Protein AF-A0A496VKU2-F1 (afdb_monomer_lite)

pLDDT: mean 74.83, std 21.6, range [27.06, 98.69]

Sequence (379 aa):
MGRRRRKGEFFEFLTEVIKSPHGYIWGIIACLLFLALSEWFIPLLFHNEFDKIFHPLFQIPLRAMAVLSIIAALINWAKNFWLNSLQAPKVHHSVLKSKELKKLGKLEKRPISEEQRNYPASPPIVPTTEKSLYKIICQGIAIGHNPDEVKQNLAIRFKVAPEKFAPLFKGKVTIFKKTEDYEIALKYQAVLKKIGVLCTISGIKPKETQSKPETDYKFASNKQSFPETAKEKGYQFEQFVVNKFDRRYFTLKEWRSDKGIDGRYAESNKNPDLEFEFHLRTVRKTFAVECKWRQNYYRGGVEWAKKGQVARYNAFATKRQIPVFVIIGVGGTPDDPNDIFVVPLKVLKYPHAKAEYLAKWKKSGNKNFFFNTQTELLK

Structure (mmCIF, N/CA/C/O backbone):
data_AF-A0A496VKU2-F1
#
_entry.id   AF-A0A496VKU2-F1
#
loop_
_atom_site.group_PDB
_atom_site.id
_atom_site.type_symbol
_atom_site.label_atom_id
_atom_site.label_alt_id
_atom_site.label_comp_id
_atom_site.label_asym_id
_atom_site.label_entity_id
_atom_site.label_seq_id
_atom_site.pdbx_PDB_ins_code
_atom_site.Cartn_x
_atom_site.Cartn_y
_atom_site.Cartn_z
_atom_site.occupancy
_atom_site.B_iso_or_equiv
_atom_site.auth_seq_id
_atom_site.auth_comp_id
_atom_site.auth_asym_id
_atom_site.auth_atom_id
_atom_site.pdbx_PDB_model_num
ATOM 1 N N . MET A 1 1 ? -15.455 26.461 30.642 1.00 34.94 1 MET A N 1
ATOM 2 C CA . MET A 1 1 ? -16.735 26.137 31.314 1.00 34.94 1 MET A CA 1
ATOM 3 C C . MET A 1 1 ? -17.194 24.745 30.889 1.00 34.94 1 MET A C 1
ATOM 5 O O . MET A 1 1 ? -17.691 24.587 29.783 1.00 34.94 1 MET A O 1
ATOM 9 N N . GLY A 1 2 ? -16.964 23.722 31.718 1.00 33.09 2 GLY A N 1
ATOM 10 C CA . GLY A 1 2 ? -17.409 22.348 31.453 1.00 33.09 2 GLY A CA 1
ATOM 11 C C . GLY A 1 2 ? -18.778 22.090 32.082 1.00 33.09 2 GLY A C 1
ATOM 12 O O . GLY A 1 2 ? -18.933 22.239 33.292 1.00 33.09 2 GLY A O 1
ATOM 13 N N . ARG A 1 3 ? -19.780 21.723 31.274 1.00 35.06 3 ARG A N 1
ATOM 14 C CA . ARG A 1 3 ? -21.112 21.344 31.772 1.00 35.06 3 ARG A CA 1
ATOM 15 C C . ARG A 1 3 ? -21.031 19.999 32.503 1.00 35.06 3 ARG A C 1
ATOM 17 O O . ARG A 1 3 ? -20.852 18.961 31.872 1.00 35.06 3 ARG A O 1
ATOM 24 N N . ARG A 1 4 ? -21.220 20.013 33.827 1.00 41.41 4 ARG A N 1
ATOM 25 C CA . ARG A 1 4 ? -21.599 18.827 34.613 1.00 41.41 4 ARG A CA 1
ATOM 26 C C . ARG A 1 4 ? -23.002 18.390 34.179 1.00 41.41 4 ARG A C 1
ATOM 28 O O . ARG A 1 4 ? -23.956 19.137 34.382 1.00 41.41 4 ARG A O 1
ATOM 35 N N . ARG A 1 5 ? -23.137 17.192 33.602 1.00 42.59 5 ARG A N 1
ATOM 36 C CA . ARG A 1 5 ? -24.449 16.551 33.411 1.00 42.59 5 ARG A CA 1
ATOM 37 C C . ARG A 1 5 ? -25.008 16.106 34.763 1.00 42.59 5 ARG A C 1
ATOM 39 O O . ARG A 1 5 ? -24.267 15.607 35.612 1.00 42.59 5 ARG A O 1
ATOM 46 N N . ARG A 1 6 ? -26.305 16.338 34.979 1.00 55.16 6 ARG A N 1
ATOM 47 C CA . ARG A 1 6 ? -27.020 16.004 36.221 1.00 55.16 6 ARG A CA 1
ATOM 48 C C . ARG A 1 6 ? -27.350 14.508 36.251 1.00 55.16 6 ARG A C 1
ATOM 50 O O . ARG A 1 6 ? -27.657 13.924 35.219 1.00 55.16 6 ARG A O 1
ATOM 57 N N . LYS A 1 7 ? -27.331 13.906 37.448 1.00 47.34 7 LYS A N 1
ATOM 58 C CA . LYS A 1 7 ? -27.549 12.464 37.703 1.00 47.34 7 LYS A CA 1
ATOM 59 C C . LYS A 1 7 ? -28.851 11.886 37.104 1.00 47.34 7 LYS A C 1
ATOM 61 O O . LYS A 1 7 ? -28.909 10.683 36.890 1.00 47.34 7 LYS A O 1
ATOM 66 N N . GLY A 1 8 ? -29.856 12.717 36.804 1.00 49.88 8 GLY A N 1
ATOM 67 C CA . GLY A 1 8 ? -31.126 12.286 36.200 1.00 49.88 8 GLY A CA 1
ATOM 68 C C . GLY A 1 8 ? -31.020 11.839 34.735 1.00 49.88 8 GLY A C 1
ATOM 69 O O . GLY A 1 8 ? -31.634 10.846 34.363 1.00 49.88 8 GLY A O 1
ATOM 70 N N . GLU A 1 9 ? -30.164 12.477 33.926 1.00 58.47 9 GLU A N 1
ATOM 71 C CA . GLU A 1 9 ? -30.040 12.171 32.484 1.00 58.47 9 GLU A CA 1
ATOM 72 C C . GLU A 1 9 ? -29.423 10.783 32.224 1.00 58.47 9 GLU A C 1
ATOM 74 O O . GLU A 1 9 ? -29.624 10.181 31.172 1.00 58.47 9 GLU A O 1
ATOM 79 N N . PHE A 1 10 ? -28.679 10.241 33.195 1.00 52.66 10 PHE A N 1
ATOM 80 C CA . PHE A 1 10 ? -28.078 8.911 33.093 1.00 52.66 10 PHE A CA 1
ATOM 81 C C . PHE A 1 10 ? -29.112 7.784 33.264 1.00 52.66 10 PHE A C 1
ATOM 83 O O . PHE A 1 10 ? -29.027 6.760 32.588 1.00 52.66 10 PHE A O 1
ATOM 90 N N . PHE A 1 11 ? -30.113 7.984 34.127 1.00 51.44 11 PHE A N 1
ATOM 91 C CA . PHE A 1 11 ? -31.177 7.002 34.358 1.00 51.44 11 PHE A CA 1
ATOM 92 C C . PHE A 1 11 ? -32.202 6.965 33.216 1.00 51.44 11 PHE A C 1
ATOM 94 O O . PHE A 1 11 ? -32.678 5.886 32.854 1.00 51.44 11 PHE A O 1
ATOM 101 N N . GLU A 1 12 ? -32.483 8.109 32.588 1.00 57.47 12 GLU A N 1
ATOM 102 C CA . GLU A 1 12 ? -33.307 8.164 31.371 1.00 57.47 12 GLU A CA 1
ATOM 103 C C . GLU A 1 12 ? -32.601 7.503 30.178 1.00 57.47 12 GLU A C 1
ATOM 105 O O . GLU A 1 12 ? -33.207 6.729 29.440 1.00 57.47 12 GLU A O 1
ATOM 110 N N . PHE A 1 13 ? -31.285 7.694 30.043 1.00 66.25 13 PHE A N 1
ATOM 111 C CA . PHE A 1 13 ? -30.501 7.017 29.007 1.00 66.25 13 PHE A CA 1
ATOM 112 C C . PHE A 1 13 ? -30.487 5.488 29.182 1.00 66.25 13 PHE A C 1
ATOM 114 O O . PHE A 1 13 ? -30.632 4.747 28.211 1.00 66.25 13 PHE A O 1
ATOM 121 N N . LEU A 1 14 ? -30.356 4.994 30.417 1.00 52.56 14 LEU A N 1
ATOM 122 C CA . LEU A 1 14 ? -30.391 3.554 30.697 1.00 52.56 14 LEU A CA 1
ATOM 123 C C . LEU A 1 14 ? -31.764 2.932 30.414 1.00 52.56 14 LEU A C 1
ATOM 125 O O . LEU A 1 14 ? -31.833 1.824 29.881 1.00 52.56 14 LEU A O 1
ATOM 129 N N . THR A 1 15 ? -32.853 3.637 30.723 1.00 63.66 15 THR A N 1
ATOM 130 C CA . THR A 1 15 ? -34.210 3.144 30.437 1.00 63.66 15 THR A CA 1
ATOM 131 C C . THR A 1 15 ? -34.522 3.125 28.936 1.00 63.66 15 THR A C 1
ATOM 133 O O . THR A 1 15 ? -35.163 2.180 28.473 1.00 63.66 15 THR A O 1
ATOM 136 N N . GLU A 1 16 ? -34.005 4.078 28.157 1.00 62.62 16 GLU A N 1
ATOM 137 C CA . GLU A 1 16 ? -34.072 4.079 26.684 1.00 62.62 16 GLU A CA 1
ATOM 138 C C . GLU A 1 16 ? -33.278 2.914 26.055 1.00 62.62 16 GLU A C 1
ATOM 140 O O . GLU A 1 16 ? -33.782 2.213 25.175 1.00 62.62 16 GLU A O 1
ATOM 145 N N . VAL A 1 17 ? -32.061 2.635 26.541 1.00 61.38 17 VAL A N 1
ATOM 146 C CA . VAL A 1 17 ? -31.209 1.540 26.026 1.00 61.38 17 VAL A CA 1
ATOM 147 C C . VAL A 1 17 ? -31.841 0.160 26.256 1.00 61.38 17 VAL A C 1
ATOM 149 O O . VAL A 1 17 ? -31.779 -0.706 25.373 1.00 61.38 17 VAL A O 1
ATOM 152 N N . ILE A 1 18 ? -32.499 -0.036 27.404 1.00 58.88 18 ILE A N 1
ATOM 153 C CA . ILE A 1 18 ? -33.173 -1.295 27.761 1.00 58.88 18 ILE A CA 1
ATOM 154 C C . ILE A 1 18 ? -34.401 -1.560 26.875 1.00 58.88 18 ILE A C 1
ATOM 156 O O . ILE A 1 18 ? -34.671 -2.715 26.550 1.00 58.88 18 ILE A O 1
ATOM 160 N N . LYS A 1 19 ? -35.107 -0.515 26.423 1.00 58.56 19 LYS A N 1
ATOM 161 C CA . LYS A 1 19 ? -36.276 -0.638 25.530 1.00 58.56 19 LYS A CA 1
ATOM 162 C C . LYS A 1 19 ? -35.914 -0.926 24.066 1.00 58.56 19 LYS A C 1
ATOM 164 O O . LYS A 1 19 ? -36.806 -1.169 23.255 1.00 58.56 19 LYS A O 1
ATOM 169 N N . SER A 1 20 ? -34.631 -0.898 23.700 1.00 73.12 20 SER A N 1
ATOM 170 C CA . SER A 1 20 ? -34.205 -1.192 22.330 1.00 73.12 20 SER A CA 1
ATOM 171 C C . SER A 1 20 ? -34.401 -2.681 21.978 1.00 73.12 20 SER A C 1
ATOM 173 O O . SER A 1 20 ? -34.269 -3.542 22.849 1.00 73.12 20 SER A O 1
ATOM 175 N N . PRO A 1 21 ? -34.620 -3.038 20.697 1.00 62.28 21 PRO A N 1
ATOM 176 C CA . PRO A 1 21 ? -34.748 -4.435 20.250 1.00 62.28 21 PRO A CA 1
ATOM 177 C C . PRO A 1 21 ? -33.488 -5.295 20.489 1.00 62.28 21 PRO A C 1
ATOM 179 O O . PRO A 1 21 ? -33.498 -6.502 20.256 1.00 62.28 21 PRO A O 1
ATOM 182 N N . HIS A 1 22 ? -32.404 -4.689 20.982 1.00 75.56 22 HIS A N 1
ATOM 183 C CA . HIS A 1 22 ? -31.163 -5.347 21.384 1.00 75.56 22 HIS A CA 1
ATOM 184 C C . HIS A 1 22 ? -30.879 -5.221 22.892 1.00 75.56 22 HIS A C 1
ATOM 186 O O . HIS A 1 22 ? -29.756 -5.485 23.322 1.00 75.56 22 HIS A O 1
ATOM 192 N N . GLY A 1 23 ? -31.866 -4.836 23.710 1.00 73.69 23 GLY A N 1
ATOM 193 C CA . GLY A 1 23 ? -31.710 -4.622 25.155 1.00 73.69 23 GLY A CA 1
ATOM 194 C C . GLY A 1 23 ? -31.145 -5.836 25.902 1.00 73.69 23 GLY A C 1
ATOM 195 O O . GLY A 1 23 ? -30.371 -5.677 26.842 1.00 73.69 23 GLY A O 1
ATOM 196 N N . TYR A 1 24 ? -31.420 -7.052 25.420 1.00 69.69 24 TYR A N 1
ATOM 197 C CA . TYR A 1 24 ? -30.847 -8.288 25.962 1.00 69.69 24 TYR A CA 1
ATOM 198 C C . TYR A 1 24 ? -29.320 -8.382 25.776 1.00 69.69 24 TYR A C 1
ATOM 200 O O . TYR A 1 24 ? -28.624 -8.867 26.664 1.00 69.69 24 TYR A O 1
ATOM 208 N N . ILE A 1 25 ? -28.774 -7.867 24.665 1.00 72.38 25 ILE A N 1
ATOM 209 C CA . ILE A 1 25 ? -27.324 -7.841 24.403 1.00 72.38 25 ILE A CA 1
ATOM 210 C C . ILE A 1 25 ? -26.645 -6.867 25.366 1.00 72.38 25 ILE A C 1
ATOM 212 O O . ILE A 1 25 ? -25.606 -7.183 25.940 1.00 72.38 25 ILE A O 1
ATOM 216 N N . TRP A 1 26 ? -27.256 -5.703 25.594 1.00 75.44 26 TRP A N 1
ATOM 217 C CA . TRP A 1 26 ? -26.756 -4.725 26.560 1.00 75.44 26 TRP A CA 1
ATOM 218 C C . TRP A 1 26 ? -26.848 -5.231 28.003 1.00 75.44 26 TRP A C 1
ATOM 220 O O . TRP A 1 26 ? -25.932 -4.975 28.780 1.00 75.44 26 TRP A O 1
ATOM 230 N N . GLY A 1 27 ? -27.881 -6.012 28.337 1.00 78.25 27 GLY A N 1
ATOM 231 C CA . GLY A 1 27 ? -27.979 -6.717 29.618 1.00 78.25 27 GLY A CA 1
ATOM 232 C C . GLY A 1 27 ? -26.836 -7.715 29.829 1.00 78.25 27 GLY A C 1
ATOM 233 O O . GLY A 1 27 ? -26.191 -7.697 30.875 1.00 78.25 27 GLY A O 1
ATOM 234 N N . ILE A 1 28 ? -26.508 -8.516 28.809 1.00 73.44 28 ILE A N 1
ATOM 235 C CA . ILE A 1 28 ? -25.371 -9.452 28.855 1.00 73.44 28 ILE A CA 1
ATOM 236 C C . ILE A 1 28 ? -24.043 -8.694 28.997 1.00 73.44 28 ILE A C 1
ATOM 238 O O . ILE A 1 28 ? -23.215 -9.063 29.826 1.00 73.44 28 ILE A O 1
ATOM 242 N N . ILE A 1 29 ? -23.845 -7.607 28.242 1.00 74.94 29 ILE A N 1
ATOM 243 C CA . ILE A 1 29 ? -22.637 -6.771 28.338 1.00 74.94 29 ILE A CA 1
ATOM 244 C C . ILE A 1 29 ? -22.508 -6.147 29.734 1.00 74.94 29 ILE A C 1
ATOM 246 O O . ILE A 1 29 ? -21.412 -6.138 30.290 1.00 74.94 29 ILE A O 1
ATOM 250 N N . ALA A 1 30 ? -23.606 -5.671 30.325 1.00 79.44 30 ALA A N 1
ATOM 251 C CA . ALA A 1 30 ? -23.608 -5.131 31.682 1.00 79.44 30 ALA A CA 1
ATOM 252 C C . ALA A 1 30 ? -23.262 -6.204 32.730 1.00 79.44 30 ALA A C 1
ATOM 254 O O . ALA A 1 30 ? -22.440 -5.941 33.607 1.00 79.44 30 ALA A O 1
ATOM 255 N N . CYS A 1 31 ? -23.804 -7.422 32.609 1.00 77.75 31 CYS A N 1
ATOM 256 C CA . CYS A 1 31 ? -23.438 -8.548 33.475 1.00 77.75 31 CYS A CA 1
ATOM 257 C C . CYS A 1 31 ? -21.958 -8.934 33.336 1.00 77.75 31 CYS A C 1
ATOM 259 O O . CYS A 1 31 ? -21.290 -9.147 34.344 1.00 77.75 31 CYS A O 1
ATOM 261 N N . LEU A 1 32 ? -21.422 -8.985 32.113 1.00 74.31 32 LEU A N 1
ATOM 262 C CA . LEU A 1 32 ? -20.013 -9.321 31.873 1.00 74.31 32 LEU A CA 1
ATOM 263 C C . LEU A 1 32 ? -19.060 -8.229 32.378 1.00 74.31 32 LEU A C 1
ATOM 265 O O . LEU A 1 32 ? -18.038 -8.546 32.982 1.00 74.31 32 LEU A O 1
ATOM 269 N N . LEU A 1 33 ? -19.404 -6.951 32.188 1.00 75.38 33 LEU A N 1
ATOM 270 C CA . LEU A 1 33 ? -18.650 -5.830 32.758 1.00 75.38 33 LEU A CA 1
ATOM 271 C C . LEU A 1 33 ? -18.694 -5.846 34.287 1.00 75.38 33 LEU A C 1
ATOM 273 O O . LEU A 1 33 ? -17.687 -5.552 34.920 1.00 75.38 33 LEU A O 1
ATOM 277 N N . PHE A 1 34 ? -19.826 -6.216 34.884 1.00 78.31 34 PHE A N 1
ATOM 278 C CA . PHE A 1 34 ? -19.949 -6.338 36.333 1.00 78.31 34 PHE A CA 1
ATOM 279 C C . PHE A 1 34 ? -19.108 -7.493 36.890 1.00 78.31 34 PHE A C 1
ATOM 281 O O . PHE A 1 34 ? -18.399 -7.293 37.872 1.00 78.31 34 PHE A O 1
ATOM 288 N N . LEU A 1 35 ? -19.110 -8.662 36.239 1.00 76.06 35 LEU A N 1
ATOM 289 C CA . LEU A 1 35 ? -18.243 -9.786 36.613 1.00 76.06 35 LEU A CA 1
ATOM 290 C C . LEU A 1 35 ? -16.763 -9.396 36.514 1.00 76.06 35 LEU A C 1
ATOM 292 O O . LEU A 1 35 ? -16.017 -9.579 37.474 1.00 76.06 35 LEU A O 1
ATOM 296 N N . ALA A 1 36 ? -16.366 -8.749 35.415 1.00 71.56 36 ALA A N 1
ATOM 297 C CA . ALA A 1 36 ? -15.001 -8.261 35.234 1.00 71.56 36 ALA A CA 1
ATOM 298 C C . ALA A 1 36 ? -14.609 -7.198 36.277 1.00 71.56 36 ALA A C 1
ATOM 300 O O . ALA A 1 36 ? -13.491 -7.210 36.781 1.00 71.56 36 ALA A O 1
ATOM 301 N N . LEU A 1 37 ? -15.522 -6.293 36.641 1.00 73.69 37 LEU A N 1
ATOM 302 C CA . LEU A 1 37 ? -15.273 -5.295 37.682 1.00 73.69 37 LEU A CA 1
ATOM 303 C C . LEU A 1 37 ? -15.240 -5.919 39.080 1.00 73.69 37 LEU A C 1
ATOM 305 O O . LEU A 1 37 ? -14.470 -5.453 39.915 1.00 73.69 37 LEU A O 1
ATOM 309 N N . SER A 1 38 ? -16.011 -6.979 39.335 1.00 77.31 38 SER A N 1
ATOM 310 C CA . SER A 1 38 ? -16.001 -7.678 40.622 1.00 77.31 38 SER A CA 1
ATOM 311 C C . SER A 1 38 ? -14.660 -8.366 40.892 1.00 77.31 38 SER A C 1
ATOM 313 O O . SER A 1 38 ? -14.158 -8.268 42.008 1.00 77.31 38 SER A O 1
ATOM 315 N N . GLU A 1 39 ? -14.002 -8.928 39.872 1.00 69.81 39 GLU A N 1
ATOM 316 C CA . GLU A 1 39 ? -12.660 -9.510 40.028 1.00 69.81 39 GLU A CA 1
ATOM 317 C C . GLU A 1 39 ? -11.578 -8.466 40.344 1.00 69.81 39 GLU A C 1
ATOM 319 O O . GLU A 1 39 ? -10.581 -8.790 40.982 1.00 69.81 39 GLU A O 1
ATOM 324 N N . TRP A 1 40 ? -11.787 -7.202 39.962 1.00 68.81 40 TRP A N 1
ATOM 325 C CA . TRP A 1 40 ? -10.877 -6.098 40.288 1.00 68.81 40 TRP A CA 1
ATOM 326 C C . TRP A 1 40 ? -11.209 -5.413 41.619 1.00 68.81 40 TRP A C 1
ATOM 328 O O . TRP A 1 40 ? -10.309 -4.938 42.311 1.00 68.81 40 TRP A O 1
ATOM 338 N N . PHE A 1 41 ? -12.488 -5.359 42.001 1.00 61.47 41 PHE A N 1
ATOM 339 C CA . PHE A 1 41 ? -12.932 -4.698 43.232 1.00 61.47 41 PHE A CA 1
ATOM 340 C C . PHE A 1 41 ? -12.813 -5.581 44.473 1.00 61.47 41 PHE A C 1
ATOM 342 O O . PHE A 1 41 ? -12.567 -5.059 45.560 1.00 61.47 41 PHE A O 1
ATOM 349 N N . ILE A 1 42 ? -12.968 -6.901 44.329 1.00 64.31 42 ILE A N 1
ATOM 350 C CA . ILE A 1 42 ? -12.847 -7.839 45.449 1.00 64.31 42 ILE A CA 1
ATOM 351 C C . ILE A 1 42 ? -11.442 -7.747 46.075 1.00 64.31 42 ILE A C 1
ATOM 353 O O . ILE A 1 42 ? -11.374 -7.489 47.272 1.00 64.31 42 ILE A O 1
ATOM 357 N N . PRO A 1 43 ? -10.323 -7.797 45.326 1.00 61.28 43 PRO A N 1
ATOM 358 C CA . PRO A 1 43 ? -8.989 -7.601 45.902 1.00 61.28 43 PRO A CA 1
ATOM 359 C C . PRO A 1 43 ? -8.793 -6.225 46.558 1.00 61.28 43 PRO A C 1
ATOM 361 O O . PRO A 1 43 ? -8.069 -6.111 47.544 1.00 61.28 43 PRO A O 1
ATOM 364 N N . LEU A 1 44 ? -9.468 -5.183 46.058 1.00 58.03 44 LEU A N 1
ATOM 365 C CA . LEU A 1 44 ? -9.390 -3.825 46.607 1.00 58.03 44 LEU A CA 1
ATOM 366 C C . LEU A 1 44 ? -10.117 -3.688 47.958 1.00 58.03 44 LEU A C 1
ATOM 368 O O . LEU A 1 44 ? -9.703 -2.898 48.801 1.00 58.03 44 LEU A O 1
ATOM 372 N N . LEU A 1 45 ? -11.167 -4.483 48.186 1.00 57.94 45 LEU A N 1
ATOM 373 C CA . LEU A 1 45 ? -11.869 -4.583 49.473 1.00 57.94 45 LEU A CA 1
ATOM 374 C C . LEU A 1 45 ? -11.068 -5.358 50.536 1.00 57.94 45 LEU A C 1
ATOM 376 O O . LEU A 1 45 ? -11.375 -5.247 51.722 1.00 57.94 45 LEU A O 1
ATOM 380 N N . PHE A 1 46 ? -10.044 -6.111 50.121 1.00 61.38 46 PHE A N 1
ATOM 381 C CA . PHE A 1 46 ? -9.185 -6.916 50.996 1.00 61.38 46 PHE A CA 1
ATOM 382 C C . PHE A 1 46 ? -7.747 -6.378 51.124 1.00 61.38 46 PHE A C 1
ATOM 384 O O . PHE A 1 46 ? -6.917 -7.022 51.761 1.00 61.38 46 PHE A O 1
ATOM 391 N N . HIS A 1 47 ? -7.438 -5.197 50.574 1.00 58.19 47 HIS A N 1
ATOM 392 C CA . HIS A 1 47 ? -6.114 -4.583 50.711 1.00 58.19 47 HIS A CA 1
ATOM 393 C C . HIS A 1 47 ? -6.039 -3.621 51.920 1.00 58.19 47 HIS A C 1
ATOM 395 O O . HIS A 1 47 ? -6.721 -2.599 51.954 1.00 58.19 47 HIS A O 1
ATOM 401 N N . ASN A 1 48 ? -5.176 -3.990 52.880 1.00 55.94 48 ASN A N 1
ATOM 402 C CA . ASN A 1 48 ? -4.649 -3.399 54.137 1.00 55.94 48 ASN A CA 1
ATOM 403 C C . ASN A 1 48 ? -4.930 -1.950 54.617 1.00 55.94 48 ASN A C 1
ATOM 405 O O . ASN A 1 48 ? -4.546 -1.630 55.742 1.00 55.94 48 ASN A O 1
ATOM 409 N N . GLU A 1 49 ? -5.551 -1.042 53.865 1.00 58.84 49 GLU A N 1
ATOM 410 C CA . GLU A 1 49 ? -5.765 0.343 54.338 1.00 58.84 49 GLU A CA 1
ATOM 411 C C . GLU A 1 49 ? -7.067 0.518 55.146 1.00 58.84 49 GLU A C 1
ATOM 413 O O . GLU A 1 49 ? -7.183 1.454 55.935 1.00 58.84 49 GLU A O 1
ATOM 418 N N . PHE A 1 50 ? -8.027 -0.409 55.033 1.00 55.31 50 PHE A N 1
ATOM 419 C CA . PHE A 1 50 ? -9.268 -0.376 55.826 1.00 55.31 50 PHE A CA 1
ATOM 420 C C . PHE A 1 50 ? -9.081 -0.817 57.287 1.00 55.31 50 PHE A C 1
ATOM 422 O O . PHE A 1 50 ? -9.897 -0.474 58.146 1.00 55.31 50 PHE A O 1
ATOM 429 N N . ASP A 1 51 ? -8.004 -1.546 57.583 1.00 56.66 51 ASP A N 1
ATOM 430 C CA . ASP A 1 51 ? -7.778 -2.145 58.903 1.00 56.66 51 ASP A CA 1
ATOM 431 C C . ASP A 1 51 ? -7.270 -1.128 59.940 1.00 56.66 51 ASP A C 1
ATOM 433 O O . ASP A 1 51 ? -7.280 -1.404 61.137 1.00 56.66 51 ASP A O 1
ATOM 437 N N . LYS A 1 52 ? -6.896 0.083 59.504 1.00 59.62 52 LYS A N 1
ATOM 438 C CA . LYS A 1 52 ? -6.406 1.160 60.381 1.00 59.62 52 LYS A CA 1
ATOM 439 C C . LYS A 1 52 ? -7.517 1.960 61.074 1.00 59.62 52 LYS A C 1
ATOM 441 O O . LYS A 1 52 ? -7.214 2.753 61.959 1.00 59.62 52 LYS A O 1
ATOM 446 N N . ILE A 1 53 ? -8.781 1.797 60.668 1.00 64.19 53 ILE A N 1
ATOM 447 C CA . ILE A 1 53 ? -9.877 2.702 61.072 1.00 64.19 53 ILE A CA 1
ATOM 448 C C . ILE A 1 53 ? -10.885 2.031 62.027 1.00 64.19 53 ILE A C 1
ATOM 450 O O . ILE A 1 53 ? -11.544 2.725 62.796 1.00 64.19 53 ILE A O 1
ATOM 454 N N . PHE A 1 54 ? -10.996 0.696 62.044 1.00 58.88 54 PHE A N 1
ATOM 455 C CA . PHE A 1 54 ? -12.019 -0.012 62.831 1.00 58.88 54 PHE A CA 1
ATOM 456 C C . PHE A 1 54 ? -11.450 -1.166 63.661 1.00 58.88 54 PHE A C 1
ATOM 458 O O . PHE A 1 54 ? -10.636 -1.946 63.177 1.00 58.88 54 PHE A O 1
ATOM 465 N N . HIS A 1 55 ? -11.933 -1.313 64.899 1.00 67.31 55 HIS A N 1
ATOM 466 C CA . HIS A 1 55 ? -11.521 -2.370 65.827 1.00 67.31 55 HIS A CA 1
ATOM 467 C C . HIS A 1 55 ? -11.875 -3.779 65.286 1.00 67.31 55 HIS A C 1
ATOM 469 O O . HIS A 1 55 ? -12.995 -3.968 64.796 1.00 67.31 55 HIS A O 1
ATOM 475 N N . PRO A 1 56 ? -10.986 -4.788 65.406 1.00 62.97 56 PRO A N 1
ATOM 476 C CA . PRO A 1 56 ? -11.121 -6.103 64.757 1.00 62.97 56 PRO A CA 1
ATOM 477 C C . PRO A 1 56 ? -12.421 -6.862 65.077 1.00 62.97 56 PRO A C 1
ATOM 479 O O . PRO A 1 56 ? -12.932 -7.593 64.234 1.00 62.97 56 PRO A O 1
ATOM 482 N N . LEU A 1 57 ? -13.023 -6.629 66.248 1.00 63.12 57 LEU A N 1
ATOM 483 C CA . LEU A 1 57 ? -14.299 -7.248 66.642 1.00 63.12 57 LEU A CA 1
ATOM 484 C C . LEU A 1 57 ? -15.531 -6.749 65.853 1.00 63.12 57 LEU A C 1
ATOM 486 O O . LEU A 1 57 ? -16.555 -7.425 65.855 1.00 63.12 57 LEU A O 1
ATOM 490 N N . PHE A 1 58 ? -15.450 -5.615 65.143 1.00 57.69 58 PHE A N 1
ATOM 491 C CA . PHE A 1 58 ? -16.582 -5.042 64.389 1.00 57.69 58 PHE A CA 1
ATOM 492 C C . PHE A 1 58 ? -16.462 -5.185 62.862 1.00 57.69 58 PHE A C 1
ATOM 494 O O . PHE A 1 58 ? -17.405 -4.870 62.135 1.00 57.69 58 PHE A O 1
ATOM 501 N N . GLN A 1 59 ? -15.330 -5.677 62.349 1.00 57.91 59 GLN A N 1
ATOM 502 C CA . GLN A 1 59 ? -15.048 -5.680 60.907 1.00 57.91 59 GLN A CA 1
ATOM 503 C C . GLN A 1 59 ? -15.768 -6.797 60.137 1.00 57.91 59 GLN A C 1
ATOM 505 O O . GLN A 1 59 ? -16.260 -6.576 59.029 1.00 57.91 59 GLN A O 1
ATOM 510 N N . ILE A 1 60 ? -15.856 -7.991 60.722 1.00 61.38 60 ILE A N 1
ATOM 511 C CA . ILE A 1 60 ? -16.478 -9.164 60.092 1.00 61.38 60 ILE A CA 1
ATOM 512 C C . ILE A 1 60 ? -17.991 -8.960 59.862 1.00 61.38 60 ILE A C 1
ATOM 514 O O . ILE A 1 60 ? -18.438 -9.157 58.728 1.00 61.38 60 ILE A O 1
ATOM 518 N N . PRO A 1 61 ? -18.793 -8.508 60.853 1.00 67.69 61 PRO A N 1
ATOM 519 C CA . PRO A 1 61 ? -20.232 -8.340 60.646 1.00 67.69 61 PRO A CA 1
ATOM 520 C C . PRO A 1 61 ? -20.570 -7.213 59.658 1.00 67.69 61 PRO A C 1
ATOM 522 O O . PRO A 1 61 ? -21.483 -7.378 58.852 1.00 67.69 61 PRO A O 1
ATOM 525 N N . LEU A 1 62 ? -19.821 -6.102 59.633 1.00 65.50 62 LEU A N 1
ATOM 526 C CA . LEU A 1 62 ? -20.093 -5.008 58.687 1.00 65.50 62 LEU A CA 1
ATOM 527 C C . LEU A 1 62 ? -19.797 -5.400 57.231 1.00 65.50 62 LEU A C 1
ATOM 529 O O . LEU A 1 62 ? -20.586 -5.085 56.337 1.00 65.50 62 LEU A O 1
ATOM 533 N N . ARG A 1 63 ? -18.683 -6.107 56.986 1.00 68.06 63 ARG A N 1
ATOM 534 C CA . ARG A 1 63 ? -18.315 -6.578 55.639 1.00 68.06 63 ARG A CA 1
ATOM 535 C C . ARG A 1 63 ? -19.327 -7.606 55.123 1.00 68.06 63 ARG A C 1
ATOM 537 O O . ARG A 1 63 ? -19.763 -7.502 53.979 1.00 68.06 63 ARG A O 1
ATOM 544 N N . ALA A 1 64 ? -19.770 -8.530 55.977 1.00 72.38 64 ALA A N 1
ATOM 545 C CA . ALA A 1 64 ? -20.806 -9.500 55.626 1.00 72.38 64 ALA A CA 1
ATOM 546 C C . ALA A 1 64 ? -22.150 -8.821 55.299 1.00 72.38 64 ALA A C 1
ATOM 548 O O . ALA A 1 64 ? -22.768 -9.136 54.284 1.00 72.38 64 ALA A O 1
ATOM 549 N N . MET A 1 65 ? -22.571 -7.835 56.097 1.00 73.75 65 MET A N 1
ATOM 550 C CA . MET A 1 65 ? -23.824 -7.101 55.871 1.00 73.75 65 MET A CA 1
ATOM 551 C C . MET A 1 65 ? -23.801 -6.268 54.581 1.00 73.75 65 MET A C 1
ATOM 553 O O . MET A 1 65 ? -24.804 -6.214 53.867 1.00 73.75 65 MET A O 1
ATOM 557 N N . ALA A 1 66 ? -22.662 -5.658 54.236 1.00 72.75 66 ALA A N 1
ATOM 558 C CA . ALA A 1 66 ? -22.509 -4.919 52.981 1.00 72.75 66 ALA A CA 1
ATOM 559 C C . ALA A 1 66 ? -22.587 -5.843 51.754 1.00 72.75 66 ALA A C 1
ATOM 561 O O . ALA A 1 66 ? -23.282 -5.531 50.788 1.00 72.75 66 ALA A O 1
ATOM 562 N N . VAL A 1 67 ? -21.934 -7.008 51.810 1.00 76.00 67 VAL A N 1
ATOM 563 C CA . VAL A 1 67 ? -22.004 -8.013 50.738 1.00 76.00 67 VAL A CA 1
ATOM 564 C C . VAL A 1 67 ? -23.432 -8.545 50.586 1.00 76.00 67 VAL A C 1
ATOM 566 O O . VAL A 1 67 ? -23.947 -8.610 49.469 1.00 76.00 67 VAL A O 1
ATOM 569 N N . LEU A 1 68 ? -24.113 -8.847 51.695 1.00 76.81 68 LEU A N 1
ATOM 570 C CA . LEU A 1 68 ? -25.499 -9.319 51.673 1.00 76.81 68 LEU A CA 1
ATOM 571 C C . LEU A 1 68 ? -26.474 -8.270 51.117 1.00 76.81 68 LEU A C 1
ATOM 573 O O . LEU A 1 68 ? -27.376 -8.634 50.362 1.00 76.81 68 LEU A O 1
ATOM 577 N N . SER A 1 69 ? -26.287 -6.977 51.413 1.00 75.69 69 SER A N 1
ATOM 578 C CA . SER A 1 69 ? -27.156 -5.921 50.866 1.00 75.69 69 SER A CA 1
ATOM 579 C C . SER A 1 69 ? -26.972 -5.742 49.353 1.00 75.69 69 SER A C 1
ATOM 581 O O . SER A 1 69 ? -27.957 -5.580 48.628 1.00 75.69 69 SER A O 1
ATOM 583 N N . ILE A 1 70 ? -25.736 -5.865 48.855 1.00 76.75 70 ILE A N 1
ATOM 584 C CA . ILE A 1 70 ? -25.429 -5.819 47.419 1.00 76.75 70 ILE A CA 1
ATOM 585 C C . ILE A 1 70 ? -26.052 -7.023 46.703 1.00 76.75 70 ILE A C 1
ATOM 587 O O . ILE A 1 70 ? -26.701 -6.854 45.668 1.00 76.75 70 ILE A O 1
ATOM 591 N N . ILE A 1 71 ? -25.922 -8.226 47.271 1.00 77.94 71 ILE A N 1
ATOM 592 C CA . ILE A 1 71 ? -26.540 -9.443 46.723 1.00 77.94 71 ILE A CA 1
ATOM 593 C C . ILE A 1 71 ? -28.069 -9.298 46.682 1.00 77.94 71 ILE A C 1
ATOM 595 O O . ILE A 1 71 ? -28.685 -9.588 45.655 1.00 77.94 71 ILE A O 1
ATOM 599 N N . ALA A 1 72 ? -28.690 -8.789 47.750 1.00 80.31 72 ALA A N 1
ATOM 600 C CA . ALA A 1 72 ? -30.134 -8.565 47.793 1.00 80.31 72 ALA A CA 1
ATOM 601 C C . ALA A 1 72 ? -30.604 -7.547 46.733 1.00 80.31 72 ALA A C 1
ATOM 603 O O . ALA A 1 72 ? -31.602 -7.786 46.046 1.00 80.31 72 ALA A O 1
ATOM 604 N N . ALA A 1 73 ? -29.866 -6.448 46.543 1.00 77.69 73 ALA A N 1
ATOM 605 C CA . ALA A 1 73 ? -30.164 -5.451 45.514 1.00 77.69 73 ALA A CA 1
ATOM 606 C C . ALA A 1 73 ? -30.064 -6.034 44.091 1.00 77.69 73 ALA A C 1
ATOM 608 O O . ALA A 1 73 ? -30.917 -5.748 43.246 1.00 77.69 73 ALA A O 1
ATOM 609 N N . LEU A 1 74 ? -29.075 -6.898 43.840 1.00 71.94 74 LEU A N 1
ATOM 610 C CA . LEU A 1 74 ? -28.891 -7.579 42.554 1.00 71.94 74 LEU A CA 1
ATOM 611 C C . LEU A 1 74 ? -30.012 -8.579 42.257 1.00 71.94 74 LEU A C 1
ATOM 613 O O . LEU A 1 74 ? -30.541 -8.589 41.144 1.00 71.94 74 LEU A O 1
ATOM 617 N N . ILE A 1 75 ? -30.421 -9.375 43.250 1.00 78.88 75 ILE A N 1
ATOM 618 C CA . ILE A 1 75 ? -31.554 -10.304 43.112 1.00 78.88 75 ILE A CA 1
ATOM 619 C C . ILE A 1 75 ? -32.832 -9.529 42.776 1.00 78.88 75 ILE A C 1
ATOM 621 O O . ILE A 1 75 ? -33.591 -9.933 41.892 1.00 78.88 75 ILE A O 1
ATOM 625 N N . ASN A 1 76 ? -33.063 -8.397 43.445 1.00 77.12 76 ASN A N 1
ATOM 626 C CA . ASN A 1 76 ? -34.249 -7.583 43.200 1.00 77.12 76 ASN A CA 1
ATOM 627 C C . ASN A 1 76 ? -34.225 -6.929 41.805 1.00 77.12 76 ASN A C 1
ATOM 629 O O . ASN A 1 76 ? -35.237 -6.911 41.104 1.00 77.12 76 ASN A O 1
ATOM 633 N N . TRP A 1 77 ? -33.059 -6.450 41.358 1.00 86.12 77 TRP A N 1
ATOM 634 C CA . TRP A 1 77 ? -32.885 -5.912 40.007 1.00 86.12 77 TRP A CA 1
ATOM 635 C C . TRP A 1 77 ? -33.128 -6.972 38.922 1.00 86.12 77 TRP A C 1
ATOM 637 O O . TRP A 1 77 ? -33.880 -6.718 37.980 1.00 86.12 77 TRP A O 1
ATOM 647 N N . ALA A 1 78 ? -32.571 -8.176 39.083 1.00 75.06 78 ALA A N 1
ATOM 648 C CA . ALA A 1 78 ? -32.751 -9.277 38.137 1.00 75.06 78 ALA A CA 1
ATOM 649 C C . ALA A 1 78 ? -34.220 -9.724 38.037 1.00 75.06 78 ALA A C 1
ATOM 651 O O . ALA A 1 78 ? -34.725 -9.926 36.929 1.00 75.06 78 ALA A O 1
ATOM 652 N N . LYS A 1 79 ? -34.931 -9.807 39.173 1.00 77.06 79 LYS A N 1
ATOM 653 C CA . LYS A 1 79 ? -36.377 -10.090 39.197 1.00 77.06 79 LYS A CA 1
ATOM 654 C C . LYS A 1 79 ? -37.167 -9.050 38.400 1.00 77.06 79 LYS A C 1
ATOM 656 O O . LYS A 1 79 ? -37.961 -9.422 37.539 1.00 77.06 79 LYS A O 1
ATOM 661 N N . ASN A 1 80 ? -36.911 -7.762 38.635 1.00 74.25 80 ASN A N 1
ATOM 662 C CA . ASN A 1 80 ? -37.609 -6.674 37.942 1.00 74.25 80 ASN A CA 1
ATOM 663 C C . ASN A 1 80 ? -37.292 -6.631 36.441 1.00 74.25 80 ASN A C 1
ATOM 665 O O . ASN A 1 80 ? -38.179 -6.378 35.626 1.00 74.25 80 ASN A O 1
ATOM 669 N N . PHE A 1 81 ? -36.047 -6.912 36.053 1.00 78.81 81 PHE A N 1
ATOM 670 C CA . PHE A 1 81 ? -35.658 -6.996 34.647 1.00 78.81 81 PHE A CA 1
ATOM 671 C C . PHE A 1 81 ? -36.386 -8.139 33.923 1.00 78.81 81 PHE A C 1
ATOM 673 O O . PHE A 1 81 ? -36.939 -7.931 32.842 1.00 78.81 81 PHE A O 1
ATOM 680 N N . TRP A 1 82 ? -36.447 -9.324 34.540 1.00 71.44 82 TRP A N 1
ATOM 681 C CA . TRP A 1 82 ? -37.130 -10.483 33.965 1.00 71.44 82 TRP A CA 1
ATOM 682 C C . TRP A 1 82 ? -38.640 -10.246 33.811 1.00 71.44 82 TRP A C 1
ATOM 684 O O . TRP A 1 82 ? -39.179 -10.448 32.722 1.00 71.44 82 TRP A O 1
ATOM 694 N N . LEU A 1 83 ? -39.298 -9.708 34.844 1.00 72.38 83 LEU A N 1
ATOM 695 C CA . LEU A 1 83 ? -40.718 -9.327 34.804 1.00 72.38 83 LEU A CA 1
ATOM 696 C C . LEU A 1 83 ? -41.033 -8.331 33.675 1.00 72.38 83 LEU A C 1
ATOM 698 O O . LEU A 1 83 ? -42.009 -8.516 32.951 1.00 72.38 83 LEU A O 1
ATOM 702 N N . ASN A 1 84 ? -40.177 -7.328 33.465 1.00 69.69 84 ASN A N 1
ATOM 703 C CA . ASN A 1 84 ? -40.363 -6.339 32.398 1.00 69.69 84 ASN A CA 1
ATOM 704 C C . ASN A 1 84 ? -40.101 -6.912 30.995 1.00 69.69 84 ASN A C 1
ATOM 706 O O . ASN A 1 84 ? -40.720 -6.477 30.025 1.00 69.69 84 ASN A O 1
ATOM 710 N N . SER A 1 85 ? -39.215 -7.906 30.872 1.00 66.81 85 SER A N 1
ATOM 711 C CA . SER A 1 85 ? -38.916 -8.551 29.585 1.00 66.81 85 SER A CA 1
ATOM 712 C C . SER A 1 85 ? -40.065 -9.421 29.058 1.00 66.81 85 SER A C 1
ATOM 714 O O . SER A 1 85 ? -40.216 -9.569 27.846 1.00 66.81 85 SER A O 1
ATOM 716 N N . LEU A 1 86 ? -40.917 -9.939 29.950 1.00 66.25 86 LEU A N 1
ATOM 717 C CA . LEU A 1 86 ? -42.075 -10.767 29.594 1.00 66.25 86 LEU A CA 1
ATOM 718 C C . LEU A 1 86 ? -43.284 -9.959 29.097 1.00 66.25 86 LEU A C 1
ATOM 720 O O . LEU A 1 86 ? -44.193 -10.536 28.506 1.00 66.25 86 LEU A O 1
ATOM 724 N N . GLN A 1 87 ? -43.297 -8.639 29.303 1.00 60.84 87 GLN A N 1
ATOM 725 C CA . GLN A 1 87 ? -44.406 -7.757 28.913 1.00 60.84 87 GLN A CA 1
ATOM 726 C C . GLN A 1 87 ? -44.166 -7.001 27.592 1.00 60.84 87 GLN A C 1
ATOM 728 O O . GLN A 1 87 ? -45.000 -6.193 27.184 1.00 60.84 87 GLN A O 1
ATOM 733 N N . ALA A 1 88 ? -43.050 -7.241 26.892 1.00 54.66 88 ALA A N 1
ATOM 734 C CA . ALA A 1 88 ? -42.751 -6.542 25.643 1.00 54.66 88 ALA A CA 1
ATOM 735 C C . ALA A 1 88 ? -43.663 -7.022 24.485 1.00 54.66 88 ALA A C 1
ATOM 737 O O . ALA A 1 88 ? -43.708 -8.222 24.194 1.00 54.66 88 ALA A O 1
ATOM 738 N N . PRO A 1 89 ? -44.387 -6.120 23.789 1.00 45.47 89 PRO A N 1
ATOM 739 C CA . PRO A 1 89 ? -45.329 -6.504 22.741 1.00 45.47 89 PRO A CA 1
ATOM 740 C C . PRO A 1 89 ? -44.617 -7.055 21.496 1.00 45.47 89 PRO A C 1
ATOM 742 O O . PRO A 1 89 ? -43.641 -6.487 21.003 1.00 45.47 89 PRO A O 1
ATOM 745 N N . LYS A 1 90 ? -45.146 -8.157 20.947 1.00 45.12 90 LYS A N 1
ATOM 746 C CA . LYS A 1 90 ? -44.699 -8.749 19.676 1.00 45.12 90 LYS A CA 1
ATOM 747 C C . LYS A 1 90 ? -45.065 -7.817 18.515 1.00 45.12 90 LYS A C 1
ATOM 749 O O . LYS A 1 90 ? -46.235 -7.700 18.162 1.00 45.12 90 LYS A O 1
ATOM 754 N N . VAL A 1 91 ? -44.076 -7.167 17.904 1.00 44.34 91 VAL A N 1
ATOM 755 C CA . VAL A 1 91 ? -44.294 -6.305 16.731 1.00 44.34 91 VAL A CA 1
ATOM 756 C C . VAL A 1 91 ? -44.328 -7.153 15.455 1.00 44.34 91 VAL A C 1
ATOM 758 O O . VAL A 1 91 ? -43.324 -7.743 15.059 1.00 44.34 91 VAL A O 1
ATOM 761 N N . HIS A 1 92 ? -45.494 -7.204 14.806 1.00 35.59 92 HIS A N 1
ATOM 762 C CA . HIS A 1 92 ? -45.691 -7.788 13.477 1.00 35.59 92 HIS A CA 1
ATOM 763 C C . HIS A 1 92 ? -45.096 -6.880 12.388 1.00 35.59 92 HIS A C 1
ATOM 765 O O . HIS A 1 92 ? -45.482 -5.722 12.244 1.00 35.59 92 HIS A O 1
ATOM 771 N N . HIS A 1 93 ? -44.189 -7.420 11.571 1.00 37.69 93 HIS A N 1
ATOM 772 C CA . HIS A 1 93 ? -43.678 -6.756 10.372 1.00 37.69 93 HIS A CA 1
ATOM 773 C C . HIS A 1 93 ? -44.642 -6.956 9.195 1.00 37.69 93 HIS A C 1
ATOM 775 O O . HIS A 1 93 ? -44.667 -8.028 8.596 1.00 37.69 93 HIS A O 1
ATOM 781 N N . SER A 1 94 ? -45.381 -5.917 8.800 1.00 38.09 94 SER A N 1
ATOM 782 C CA . SER A 1 94 ? -45.829 -5.771 7.409 1.00 38.09 94 SER A CA 1
ATOM 783 C C . SER A 1 94 ? -46.164 -4.312 7.071 1.00 38.09 94 SER A C 1
ATOM 785 O O . SER A 1 94 ? -46.706 -3.585 7.892 1.00 38.09 94 SER A O 1
ATOM 787 N N . VAL A 1 95 ? -45.848 -3.930 5.828 1.00 40.56 95 VAL A N 1
ATOM 788 C CA . VAL A 1 95 ? -46.307 -2.727 5.105 1.00 40.56 95 VAL A CA 1
ATOM 789 C C . VAL A 1 95 ? -45.711 -1.380 5.537 1.00 40.56 95 VAL A C 1
ATOM 791 O O . VAL A 1 95 ? -46.258 -0.706 6.389 1.00 40.56 95 VAL A O 1
ATOM 794 N N . LEU A 1 96 ? -44.670 -0.914 4.830 1.00 34.47 96 LEU A N 1
ATOM 795 C CA . LEU A 1 96 ? -44.418 0.515 4.550 1.00 34.47 96 LEU A CA 1
ATOM 796 C C . LEU A 1 96 ? -43.468 0.644 3.335 1.00 34.47 96 LEU A C 1
ATOM 798 O O . LEU A 1 96 ? -42.278 0.917 3.447 1.00 34.47 96 LEU A O 1
ATOM 802 N N . LYS A 1 97 ? -44.006 0.415 2.133 1.00 41.97 97 LYS A N 1
ATOM 803 C CA . LYS A 1 97 ? -43.384 0.778 0.847 1.00 41.97 97 LYS A CA 1
ATOM 804 C C . LYS A 1 97 ? -44.487 1.346 -0.048 1.00 41.97 97 LYS A C 1
ATOM 806 O O . LYS A 1 97 ? -45.116 0.598 -0.778 1.00 41.97 97 LYS A O 1
ATOM 811 N N . SER A 1 98 ? -44.770 2.646 0.057 1.00 42.84 98 SER A N 1
ATOM 812 C CA . SER A 1 98 ? -45.520 3.385 -0.988 1.00 42.84 98 SER A CA 1
ATOM 813 C C . SER A 1 98 ? -45.659 4.893 -0.746 1.00 42.84 98 SER A C 1
ATOM 815 O O . SER A 1 98 ? -45.984 5.610 -1.689 1.00 42.84 98 SER A O 1
ATOM 817 N N . LYS A 1 99 ? -45.403 5.420 0.462 1.00 37.78 99 LYS A N 1
ATOM 818 C CA . LYS A 1 99 ? -45.687 6.840 0.762 1.00 37.78 99 LYS A CA 1
ATOM 819 C C . LYS A 1 99 ? -44.527 7.831 0.575 1.00 37.78 99 LYS A C 1
ATOM 821 O O . LYS A 1 99 ? -44.802 9.016 0.430 1.00 37.78 99 LYS A O 1
ATOM 826 N N . GLU A 1 100 ? -43.267 7.398 0.480 1.00 40.47 100 GLU A N 1
ATOM 827 C CA . GLU A 1 100 ? -42.131 8.341 0.348 1.00 40.47 100 GLU A CA 1
ATOM 828 C C . GLU A 1 100 ? -41.736 8.717 -1.092 1.00 40.47 100 GLU A C 1
ATOM 830 O O . GLU A 1 100 ? -41.067 9.725 -1.301 1.00 40.47 100 GLU A O 1
ATOM 835 N N . LEU A 1 101 ? -42.204 7.999 -2.118 1.00 36.59 101 LEU A N 1
ATOM 836 C CA . LEU A 1 101 ? -41.775 8.238 -3.508 1.00 36.59 101 LEU A CA 1
ATOM 837 C C . LEU A 1 101 ? -42.530 9.361 -4.249 1.00 36.59 101 LEU A C 1
ATOM 839 O O . LEU A 1 101 ? -42.231 9.629 -5.407 1.00 36.59 101 LEU A O 1
ATOM 843 N N . LYS A 1 102 ? -43.470 10.066 -3.601 1.00 36.22 102 LYS A N 1
ATOM 844 C CA . LYS A 1 102 ? -44.224 11.178 -4.224 1.00 36.22 102 LYS A CA 1
ATOM 845 C C . LYS A 1 102 ? -43.792 12.585 -3.786 1.00 36.22 102 LYS A C 1
ATOM 847 O O . LYS A 1 102 ? -44.366 13.556 -4.265 1.00 36.22 102 LYS A O 1
ATOM 852 N N . LYS A 1 103 ? -42.777 12.728 -2.922 1.00 38.25 103 LYS A N 1
ATOM 853 C CA . LYS A 1 103 ? -42.366 14.039 -2.368 1.00 38.25 103 LYS A CA 1
ATOM 854 C C . LYS A 1 103 ? -41.106 14.667 -2.987 1.00 38.25 103 LYS A C 1
ATOM 856 O O . LYS A 1 103 ? -40.720 15.747 -2.563 1.00 38.25 103 LYS A O 1
ATOM 861 N N . LEU A 1 104 ? -40.489 14.042 -3.995 1.00 35.31 104 LEU A N 1
ATOM 862 C CA . LEU A 1 104 ? -39.214 14.496 -4.587 1.00 35.31 104 LEU A CA 1
ATOM 863 C C . LEU A 1 104 ? -39.326 15.151 -5.977 1.00 35.31 104 LEU A C 1
ATOM 865 O O . LEU A 1 104 ? -38.314 15.464 -6.594 1.00 35.31 104 LEU A O 1
ATOM 869 N N . GLY A 1 105 ? -40.539 15.406 -6.468 1.00 35.66 105 GLY A N 1
ATOM 870 C CA . GLY A 1 105 ? -40.771 16.065 -7.755 1.00 35.66 105 GLY A CA 1
ATOM 871 C C . GLY A 1 105 ? -41.408 17.438 -7.592 1.00 35.66 105 GLY A C 1
ATOM 872 O O . GLY A 1 105 ? -42.595 17.560 -7.868 1.00 35.66 105 GLY A O 1
ATOM 873 N N . LYS A 1 106 ? -40.652 18.428 -7.099 1.00 41.00 106 LYS A N 1
ATOM 874 C CA . LYS A 1 106 ? -40.851 19.883 -7.300 1.00 41.00 106 LYS A CA 1
ATOM 875 C C . LYS A 1 106 ? -39.894 20.652 -6.384 1.00 41.00 106 LYS A C 1
ATOM 877 O O . LYS A 1 106 ? -40.160 20.809 -5.197 1.00 41.00 106 LYS A O 1
ATOM 882 N N . LEU A 1 107 ? -38.793 21.148 -6.941 1.00 32.69 107 LEU A N 1
ATOM 883 C CA . LEU A 1 107 ? -38.068 22.268 -6.348 1.00 32.69 107 LEU A CA 1
ATOM 884 C C . LEU A 1 107 ? -37.688 23.242 -7.458 1.00 32.69 107 LEU A C 1
ATOM 886 O O . LEU A 1 107 ? -36.893 22.965 -8.352 1.00 32.69 107 LEU A O 1
ATOM 890 N N . GLU A 1 108 ? -38.414 24.344 -7.398 1.00 33.69 108 GLU A N 1
ATOM 891 C CA . GLU A 1 108 ? -38.410 25.508 -8.256 1.00 33.69 108 GLU A CA 1
ATOM 892 C C . GLU A 1 108 ? -37.238 26.426 -7.886 1.00 33.69 108 GLU A C 1
ATOM 894 O O . GLU A 1 108 ? -36.753 26.435 -6.751 1.00 33.69 108 GLU A O 1
ATOM 899 N N . LYS A 1 109 ? -36.754 27.160 -8.887 1.00 38.22 109 LYS A N 1
ATOM 900 C CA . LYS A 1 109 ? -35.558 28.006 -8.852 1.00 38.22 109 LYS A CA 1
ATOM 901 C C . LYS A 1 109 ? -35.684 29.097 -7.778 1.00 38.22 109 LYS A C 1
ATOM 903 O O . LYS A 1 109 ? -36.670 29.827 -7.762 1.00 38.22 109 LYS A O 1
ATOM 908 N N . ARG A 1 110 ? -34.653 29.269 -6.944 1.00 30.56 110 ARG A N 1
ATOM 909 C CA . ARG A 1 110 ? -34.445 30.483 -6.135 1.00 30.56 110 ARG A CA 1
ATOM 910 C C . ARG A 1 110 ? -33.135 31.178 -6.530 1.00 30.56 110 ARG A C 1
ATOM 912 O O . ARG A 1 110 ? -32.194 30.484 -6.917 1.00 30.56 110 ARG A O 1
ATOM 919 N N . PRO A 1 111 ? -33.098 32.522 -6.483 1.00 38.75 111 PRO A N 1
ATOM 920 C CA . PRO A 1 111 ? -32.013 33.332 -7.021 1.00 38.75 111 PRO A CA 1
ATOM 921 C C . PRO A 1 111 ? -30.778 33.325 -6.115 1.00 38.75 111 PRO A C 1
ATOM 923 O O . PRO A 1 111 ? -30.867 33.150 -4.901 1.00 38.75 111 PRO A O 1
ATOM 926 N N . ILE A 1 112 ? -29.625 33.514 -6.751 1.00 33.09 112 ILE A N 1
ATOM 927 C CA . ILE A 1 112 ? -28.295 33.574 -6.145 1.00 33.09 112 ILE A C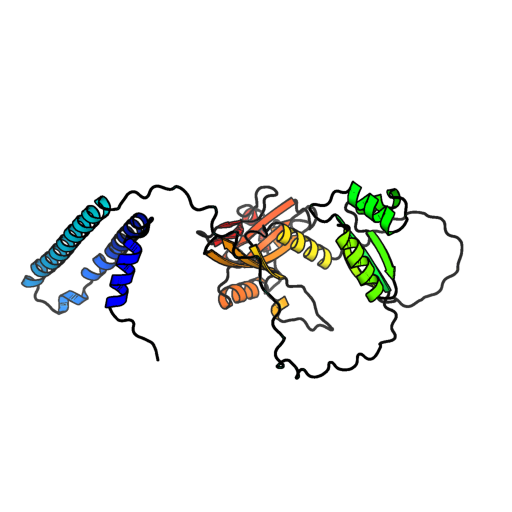A 1
ATOM 928 C C . ILE A 1 112 ? -28.160 34.905 -5.395 1.00 33.09 112 ILE A C 1
ATOM 930 O O . ILE A 1 112 ? -28.338 35.965 -5.991 1.00 33.09 112 ILE A O 1
ATOM 934 N N . SER A 1 113 ? -27.864 34.842 -4.096 1.00 36.59 113 SER A N 1
ATOM 935 C CA . SER A 1 113 ? -27.555 36.001 -3.257 1.00 36.59 113 SER A CA 1
ATOM 936 C C . SER A 1 113 ? -26.135 36.520 -3.506 1.00 36.59 113 SER A C 1
ATOM 938 O O . SER A 1 113 ? -25.206 35.772 -3.799 1.00 36.59 113 SER A O 1
ATOM 940 N N . GLU A 1 114 ? -25.994 37.832 -3.362 1.00 40.47 114 GLU A N 1
ATOM 941 C CA . GLU A 1 114 ? -24.939 38.715 -3.870 1.00 40.47 114 GLU A CA 1
ATOM 942 C C . GLU A 1 114 ? -23.576 38.671 -3.142 1.00 40.47 114 GLU A C 1
ATOM 944 O O . GLU A 1 114 ? -22.782 39.602 -3.251 1.00 40.47 114 GLU A O 1
ATOM 949 N N . GLU A 1 115 ? -23.244 37.586 -2.440 1.00 36.62 115 GLU A N 1
ATOM 950 C CA . GLU A 1 115 ? -22.099 37.537 -1.510 1.00 36.62 115 GLU A CA 1
ATOM 951 C C . GLU A 1 115 ? -20.860 36.799 -2.063 1.00 36.62 115 GLU A C 1
ATOM 953 O O . GLU A 1 115 ? -20.110 36.156 -1.335 1.00 36.62 115 GLU A O 1
ATOM 958 N N . GLN A 1 116 ? -20.620 36.882 -3.378 1.00 34.38 116 GLN A N 1
ATOM 959 C CA . GLN A 1 116 ? -19.411 36.330 -4.023 1.00 34.38 116 GLN A CA 1
ATOM 960 C C . GLN A 1 116 ? -18.567 37.358 -4.797 1.00 34.38 116 GLN A C 1
ATOM 962 O O . GLN A 1 116 ? -17.659 36.986 -5.540 1.00 34.38 116 GLN A O 1
ATOM 967 N N . ARG A 1 117 ? -18.787 38.662 -4.595 1.00 33.97 117 ARG A N 1
ATOM 968 C CA . ARG A 1 117 ? -17.907 39.714 -5.134 1.00 33.97 117 ARG A CA 1
ATOM 969 C C . ARG A 1 117 ? -16.828 40.104 -4.121 1.00 33.97 117 ARG A C 1
ATOM 971 O O . ARG A 1 117 ? -16.905 41.174 -3.540 1.00 33.97 117 ARG A O 1
ATOM 978 N N . ASN A 1 118 ? -15.848 39.227 -3.893 1.00 39.28 118 ASN A N 1
ATOM 979 C CA . ASN A 1 118 ? -14.483 39.614 -3.493 1.00 39.28 118 ASN A CA 1
ATOM 980 C C . ASN A 1 118 ? -13.564 38.385 -3.417 1.00 39.28 118 ASN A C 1
ATOM 982 O O . ASN A 1 118 ? -13.306 37.831 -2.352 1.00 39.28 118 ASN A O 1
ATOM 986 N N . TYR A 1 119 ? -13.034 37.984 -4.571 1.00 34.94 119 TYR A N 1
ATOM 987 C CA . TYR A 1 119 ? -11.783 37.233 -4.655 1.00 34.94 119 TYR A CA 1
ATOM 988 C C . TYR A 1 119 ? -10.819 38.048 -5.524 1.00 34.94 119 TYR A C 1
ATOM 990 O O . TYR A 1 119 ? -11.244 38.544 -6.571 1.00 34.94 119 TYR A O 1
ATOM 998 N N . PRO A 1 120 ? -9.550 38.227 -5.118 1.00 36.06 120 PRO A N 1
ATOM 999 C CA . PRO A 1 120 ? -8.582 38.948 -5.931 1.00 36.06 120 PRO A CA 1
ATOM 1000 C C . PRO A 1 120 ? -8.389 38.224 -7.267 1.00 36.06 120 PRO A C 1
ATOM 1002 O O . PRO A 1 120 ? -8.242 37.000 -7.313 1.00 36.06 120 PRO A O 1
ATOM 1005 N N . ALA A 1 121 ? -8.421 39.001 -8.351 1.00 38.22 121 ALA A N 1
ATOM 1006 C CA . ALA A 1 121 ? -8.177 38.523 -9.701 1.00 38.22 121 ALA A CA 1
ATOM 1007 C C . ALA A 1 121 ? -6.865 37.728 -9.746 1.00 38.22 121 ALA A C 1
ATOM 1009 O O . ALA A 1 121 ? -5.836 38.168 -9.232 1.00 38.22 121 ALA A O 1
ATOM 1010 N N . SER A 1 122 ? -6.915 36.540 -10.353 1.00 35.06 122 SER A N 1
ATOM 1011 C CA . SER A 1 122 ? -5.707 35.770 -10.641 1.00 35.06 122 SER A CA 1
ATOM 1012 C C . SER A 1 122 ? -4.766 36.623 -11.497 1.00 35.06 122 SER A C 1
ATOM 1014 O O . SER A 1 122 ? -5.246 37.294 -12.415 1.00 35.06 122 SER A O 1
ATOM 1016 N N . PRO A 1 123 ? -3.451 36.627 -11.216 1.00 39.50 123 PRO A N 1
ATOM 1017 C CA . PRO A 1 123 ? -2.510 37.402 -12.006 1.00 39.50 123 PRO A CA 1
ATOM 1018 C C . PRO A 1 123 ? -2.560 36.959 -13.478 1.00 39.50 123 PRO A C 1
ATOM 1020 O O . PRO A 1 123 ? -2.779 35.772 -13.751 1.00 39.50 123 PRO A O 1
ATOM 1023 N N . PRO A 1 124 ? -2.374 37.892 -14.429 1.00 36.03 124 PRO A N 1
ATOM 1024 C CA . PRO A 1 124 ? -2.408 37.581 -15.848 1.00 36.03 124 PRO A CA 1
ATOM 1025 C C . PRO A 1 124 ? -1.330 36.543 -16.168 1.00 36.03 124 PRO A C 1
ATOM 1027 O O . PRO A 1 124 ? -0.151 36.725 -15.861 1.00 36.03 124 PRO A O 1
ATOM 1030 N N . ILE A 1 125 ? -1.756 35.434 -16.771 1.00 36.72 125 ILE A N 1
ATOM 1031 C CA . ILE A 1 125 ? -0.862 34.400 -17.284 1.00 36.72 125 ILE A CA 1
ATOM 1032 C C . ILE A 1 125 ? -0.065 35.039 -18.421 1.00 36.72 125 ILE A C 1
ATOM 1034 O O . ILE A 1 125 ? -0.600 35.304 -19.496 1.00 36.72 125 ILE A O 1
ATOM 1038 N N . VAL A 1 126 ? 1.215 35.308 -18.171 1.00 36.72 126 VAL A N 1
ATOM 1039 C CA . VAL A 1 126 ? 2.174 35.656 -19.221 1.00 36.72 126 VAL A CA 1
ATOM 1040 C C . VAL A 1 126 ? 2.305 34.427 -20.130 1.00 36.72 126 VAL A C 1
ATOM 1042 O O . VAL A 1 126 ? 2.605 33.344 -19.619 1.00 36.72 126 VAL A O 1
ATOM 1045 N N . PRO A 1 127 ? 2.060 34.536 -21.448 1.00 35.88 127 PRO A N 1
ATOM 1046 C CA . PRO A 1 127 ? 2.163 33.396 -22.344 1.00 35.88 127 PRO A CA 1
ATOM 1047 C C . PRO A 1 127 ? 3.640 33.033 -22.504 1.00 35.88 127 PRO A C 1
ATOM 1049 O O . PRO A 1 127 ? 4.398 33.727 -23.177 1.00 35.88 127 PRO A O 1
ATOM 1052 N N . THR A 1 128 ? 4.066 31.944 -21.868 1.00 37.41 128 THR A N 1
ATOM 1053 C CA . THR A 1 128 ? 5.374 31.350 -22.131 1.00 37.41 128 THR A CA 1
ATOM 1054 C C . THR A 1 128 ? 5.336 30.679 -23.501 1.00 37.41 128 THR A C 1
ATOM 1056 O O . THR A 1 128 ? 4.646 29.688 -23.729 1.00 37.41 128 THR A O 1
ATOM 1059 N N . THR A 1 129 ? 6.079 31.250 -24.443 1.00 45.25 129 THR A N 1
ATOM 1060 C CA . THR A 1 129 ? 6.212 30.833 -25.845 1.00 45.25 129 THR A CA 1
ATOM 1061 C C . THR A 1 129 ? 7.069 29.573 -26.024 1.00 45.25 129 THR A C 1
ATOM 1063 O O . THR A 1 129 ? 7.856 29.484 -26.963 1.00 45.25 129 THR A O 1
ATOM 1066 N N . GLU A 1 130 ? 6.934 28.574 -25.150 1.00 50.81 130 GLU A N 1
ATOM 1067 C CA . GLU A 1 130 ? 7.557 27.262 -25.348 1.00 50.81 130 GLU A CA 1
ATOM 1068 C C . GLU A 1 130 ? 6.498 26.241 -25.759 1.00 50.81 130 GLU A C 1
ATOM 1070 O O . GLU A 1 130 ? 5.698 25.767 -24.947 1.00 50.81 130 GLU A O 1
ATOM 1075 N N . LYS A 1 131 ? 6.503 25.886 -27.050 1.00 52.50 131 LYS A N 1
ATOM 1076 C CA . LYS A 1 131 ? 5.659 24.828 -27.618 1.00 52.50 131 LYS A CA 1
ATOM 1077 C C . LYS A 1 131 ? 5.955 23.493 -26.931 1.00 52.50 131 LYS A C 1
ATOM 1079 O O . LYS A 1 131 ? 6.876 22.766 -27.298 1.00 52.50 131 LYS A O 1
ATOM 1084 N N . SER A 1 132 ? 5.149 23.161 -25.931 1.00 61.78 132 SER A N 1
ATOM 1085 C CA . SER A 1 132 ? 5.169 21.861 -25.270 1.00 61.78 132 SER A CA 1
ATOM 1086 C C . SER A 1 132 ? 4.356 20.865 -26.093 1.00 61.78 132 SER A C 1
ATOM 1088 O O . SER A 1 132 ? 3.174 21.066 -26.350 1.00 61.78 132 SER A O 1
ATOM 1090 N N . LEU A 1 133 ? 4.978 19.767 -26.520 1.00 74.62 133 LEU A N 1
ATOM 1091 C CA . LEU A 1 133 ? 4.274 18.694 -27.223 1.00 74.62 133 LEU A CA 1
ATOM 1092 C C . LEU A 1 133 ? 3.566 17.798 -26.202 1.00 74.62 133 LEU A C 1
ATOM 1094 O O . LEU A 1 133 ? 4.201 17.221 -25.330 1.00 74.62 133 LEU A O 1
ATOM 1098 N N . TYR A 1 134 ? 2.260 17.611 -26.320 1.00 75.62 134 TYR A N 1
ATOM 1099 C CA . TYR A 1 134 ? 1.471 16.722 -25.470 1.00 75.62 134 TYR A CA 1
ATOM 1100 C C . TYR A 1 134 ? 1.181 15.407 -26.189 1.00 75.62 134 TYR A C 1
ATOM 1102 O O . TYR A 1 134 ? 0.805 15.393 -27.362 1.00 75.62 134 TYR A O 1
ATOM 1110 N N . LYS A 1 135 ? 1.317 14.282 -25.483 1.00 84.81 135 LYS A N 1
ATOM 1111 C CA . LYS A 1 135 ? 0.875 12.958 -25.943 1.00 84.81 135 LYS A CA 1
ATOM 1112 C C . LYS A 1 135 ? -0.312 12.473 -25.123 1.00 84.81 135 LYS A C 1
ATOM 1114 O O . LYS A 1 135 ? -0.301 12.547 -23.896 1.00 84.81 135 LYS A O 1
ATOM 1119 N N . ILE A 1 136 ? -1.304 11.928 -25.816 1.00 81.19 136 ILE A N 1
ATOM 1120 C CA . ILE A 1 136 ? -2.430 11.219 -25.209 1.00 81.19 136 ILE A CA 1
ATOM 1121 C C . ILE A 1 136 ? -2.090 9.740 -25.195 1.00 81.19 136 ILE A C 1
ATOM 1123 O O . ILE A 1 136 ? -1.783 9.155 -26.235 1.00 81.19 136 ILE A O 1
ATOM 1127 N N . ILE A 1 137 ? -2.122 9.153 -24.011 1.00 82.12 137 ILE A N 1
ATOM 1128 C CA . ILE A 1 137 ? -1.718 7.784 -23.745 1.00 82.12 137 ILE A CA 1
ATOM 1129 C C . ILE A 1 137 ? -2.960 7.003 -23.337 1.00 82.12 137 ILE A C 1
ATOM 1131 O O . ILE A 1 137 ? -3.567 7.308 -22.315 1.00 82.12 137 ILE A O 1
ATOM 1135 N N . CYS A 1 138 ? -3.333 5.995 -24.115 1.00 82.50 138 CYS A N 1
ATOM 1136 C CA . CYS A 1 138 ? -4.431 5.094 -23.799 1.00 82.50 138 CYS A CA 1
ATOM 1137 C C . CYS A 1 138 ? -3.910 3.844 -23.085 1.00 82.50 138 CYS A C 1
ATOM 1139 O O . CYS A 1 138 ? -2.908 3.260 -23.496 1.00 82.50 138 CYS A O 1
ATOM 1141 N N . GLN A 1 139 ? -4.593 3.451 -22.015 1.00 80.31 139 GLN A N 1
ATOM 1142 C CA . GLN A 1 139 ? -4.196 2.390 -21.085 1.00 80.31 139 GLN A CA 1
ATOM 1143 C C . GLN A 1 139 ? -5.170 1.200 -21.091 1.00 80.31 139 GLN A C 1
ATOM 1145 O O . GLN A 1 139 ? -4.906 0.198 -20.440 1.00 80.31 139 GLN A O 1
ATOM 1150 N N . GLY A 1 140 ? -6.282 1.295 -21.826 1.00 81.62 140 GLY A N 1
ATOM 1151 C CA . GLY A 1 140 ? -7.264 0.221 -21.964 1.00 81.62 140 GLY A CA 1
ATOM 1152 C C . GLY A 1 140 ? -8.700 0.738 -21.985 1.00 81.62 140 GLY A C 1
ATOM 1153 O O . GLY A 1 140 ? -8.947 1.905 -22.298 1.00 81.62 140 GLY A O 1
ATOM 1154 N N . ILE A 1 141 ? -9.641 -0.138 -21.636 1.00 85.75 141 ILE A N 1
ATOM 1155 C CA . ILE A 1 141 ? -11.080 0.149 -21.581 1.00 85.75 141 ILE A CA 1
ATOM 1156 C C . ILE A 1 141 ? -11.515 0.323 -20.125 1.00 85.75 141 ILE A C 1
ATOM 1158 O O . ILE A 1 141 ? -11.046 -0.387 -19.237 1.00 85.75 141 ILE A O 1
ATOM 1162 N N . ALA A 1 142 ? -12.417 1.268 -19.880 1.00 83.56 142 ALA A N 1
ATOM 1163 C CA . ALA A 1 142 ? -13.030 1.480 -18.581 1.00 83.56 142 ALA A CA 1
ATOM 1164 C C . ALA A 1 142 ? -13.954 0.309 -18.209 1.00 83.56 142 ALA A C 1
ATOM 1166 O O . ALA A 1 142 ? -14.673 -0.242 -19.041 1.00 83.56 142 ALA A O 1
ATOM 1167 N N . ILE A 1 143 ? -13.952 -0.054 -16.928 1.00 78.69 143 ILE A N 1
ATOM 1168 C CA . ILE A 1 143 ? -14.762 -1.156 -16.400 1.00 78.69 143 ILE A CA 1
ATOM 1169 C C . ILE A 1 143 ? -16.246 -0.897 -16.700 1.00 78.69 143 ILE A C 1
ATOM 1171 O O . ILE A 1 143 ? -16.755 0.183 -16.410 1.00 78.69 143 ILE A O 1
ATOM 1175 N N . GLY A 1 144 ? -16.928 -1.902 -17.256 1.00 77.56 144 GLY A N 1
ATOM 1176 C CA . GLY A 1 144 ? -18.352 -1.836 -17.602 1.00 77.56 144 GLY A CA 1
ATOM 1177 C C . GLY A 1 144 ? -18.653 -1.474 -19.058 1.00 77.56 144 GLY A C 1
ATOM 1178 O O . GLY A 1 144 ? -19.819 -1.480 -19.435 1.00 77.56 144 GLY A O 1
ATOM 1179 N N . HIS A 1 145 ? -17.638 -1.205 -19.883 1.00 80.56 145 HIS A N 1
ATOM 1180 C CA . HIS A 1 145 ? -17.811 -0.982 -21.320 1.00 80.56 145 HIS A CA 1
ATOM 1181 C C . HIS A 1 145 ? -17.469 -2.233 -22.141 1.00 80.56 145 HIS A C 1
ATOM 1183 O O . HIS A 1 145 ? -16.477 -2.912 -21.864 1.00 80.56 145 HIS A O 1
ATOM 1189 N N . ASN A 1 146 ? -18.272 -2.522 -23.171 1.00 85.38 146 ASN A N 1
ATOM 1190 C CA . ASN A 1 146 ? -18.023 -3.627 -24.096 1.00 85.38 146 ASN A CA 1
ATOM 1191 C C . ASN A 1 146 ? -16.865 -3.272 -25.061 1.00 85.38 146 ASN A C 1
ATOM 1193 O O . ASN A 1 146 ? -16.933 -2.236 -25.727 1.00 85.38 146 ASN A O 1
ATOM 1197 N N . PRO A 1 147 ? -15.815 -4.109 -25.182 1.00 83.44 147 PRO A N 1
ATOM 1198 C CA . PRO A 1 147 ? -14.687 -3.845 -26.071 1.00 83.44 147 PRO A CA 1
ATOM 1199 C C . PRO A 1 147 ? -15.043 -3.609 -27.542 1.00 83.44 147 PRO A C 1
ATOM 1201 O O . PRO A 1 147 ? -14.474 -2.712 -28.168 1.00 83.44 147 PRO A O 1
ATOM 1204 N N . ASP A 1 148 ? -15.986 -4.374 -28.086 1.00 84.25 148 ASP A N 1
ATOM 1205 C CA . ASP A 1 148 ? -16.381 -4.268 -29.492 1.00 84.25 148 ASP A CA 1
ATOM 1206 C C . ASP A 1 148 ? -17.156 -2.972 -29.751 1.00 84.25 148 ASP A C 1
ATOM 1208 O O . ASP A 1 148 ? -16.912 -2.279 -30.740 1.00 84.25 148 ASP A O 1
ATOM 1212 N N . GLU A 1 149 ? -18.006 -2.579 -28.802 1.00 85.50 149 GLU A N 1
ATOM 1213 C CA . GLU A 1 149 ? -18.746 -1.316 -28.837 1.00 85.50 149 GLU A CA 1
ATOM 1214 C C . GLU A 1 149 ? -17.795 -0.110 -28.756 1.00 85.50 149 GLU A C 1
ATOM 1216 O O . GLU A 1 149 ? -17.892 0.833 -29.543 1.00 85.50 149 GLU A O 1
ATOM 1221 N N . VAL A 1 150 ? -16.808 -0.155 -27.856 1.00 86.12 150 VAL A N 1
ATOM 1222 C CA . VAL A 1 150 ? -15.773 0.887 -27.728 1.00 86.12 150 VAL A CA 1
ATOM 1223 C C . VAL A 1 150 ? -14.974 1.008 -29.029 1.00 86.12 150 VAL A C 1
ATOM 1225 O O . VAL A 1 150 ? -14.699 2.117 -29.492 1.00 86.12 150 VAL A O 1
ATOM 1228 N N . LYS A 1 151 ? -14.632 -0.120 -29.661 1.00 85.62 151 LYS A N 1
ATOM 1229 C CA . LYS A 1 151 ? -13.897 -0.165 -30.933 1.00 85.62 151 LYS A CA 1
ATOM 1230 C C . LYS A 1 151 ? -14.699 0.446 -32.085 1.00 85.62 151 LYS A C 1
ATOM 1232 O O . LYS A 1 151 ? -14.142 1.229 -32.857 1.00 85.62 151 LYS A O 1
ATOM 1237 N N . GLN A 1 152 ? -15.993 0.140 -32.177 1.00 83.19 152 GLN A N 1
ATOM 1238 C CA . GLN A 1 152 ? -16.894 0.728 -33.174 1.00 83.19 152 GLN A CA 1
ATOM 1239 C C . GLN A 1 152 ? -17.099 2.230 -32.941 1.00 83.19 152 GLN A C 1
ATOM 1241 O O . GLN A 1 152 ? -16.977 3.025 -33.873 1.00 83.19 152 GLN A O 1
ATOM 1246 N N . ASN A 1 153 ? -17.311 2.646 -31.692 1.00 85.31 153 ASN A N 1
ATOM 1247 C CA . ASN A 1 153 ? -17.483 4.054 -31.339 1.00 85.31 153 ASN A CA 1
ATOM 1248 C C . ASN A 1 153 ? -16.222 4.885 -31.626 1.00 85.31 153 ASN A C 1
ATOM 1250 O O . ASN A 1 153 ? -16.322 6.020 -32.09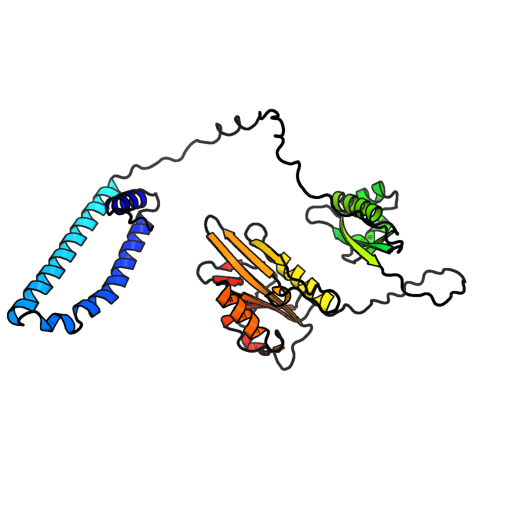9 1.00 85.31 153 ASN A O 1
ATOM 1254 N N . LEU A 1 154 ? -15.027 4.322 -31.411 1.00 84.62 154 LEU A N 1
ATOM 1255 C CA . LEU A 1 154 ? -13.763 4.935 -31.833 1.00 84.62 154 LEU A CA 1
ATOM 1256 C C . LEU A 1 154 ? -13.669 5.058 -33.358 1.00 84.62 154 LEU A C 1
ATOM 1258 O O . LEU A 1 154 ? -13.307 6.123 -33.863 1.00 84.62 154 LEU A O 1
ATOM 1262 N N . ALA A 1 155 ? -14.028 4.001 -34.087 1.00 84.06 155 ALA A N 1
ATOM 1263 C CA . ALA A 1 155 ? -14.007 3.993 -35.546 1.00 84.06 155 ALA A CA 1
ATOM 1264 C C . ALA A 1 155 ? -14.909 5.075 -36.149 1.00 84.06 155 ALA A C 1
ATOM 1266 O O . ALA A 1 155 ? -14.457 5.864 -36.983 1.00 84.06 155 ALA A O 1
ATOM 1267 N N . ILE A 1 156 ? -16.143 5.181 -35.651 1.00 83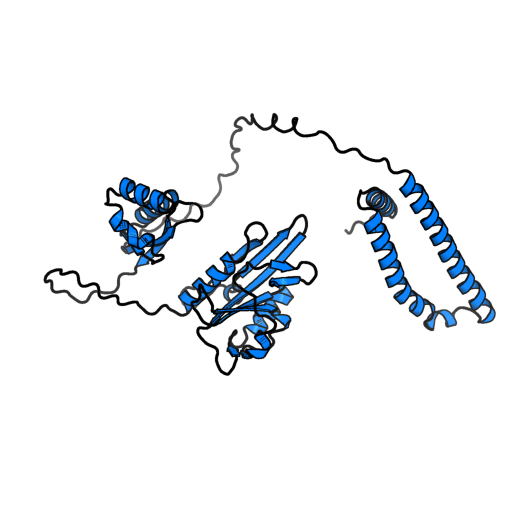.25 156 ILE A N 1
ATOM 1268 C CA . ILE A 1 156 ? -17.112 6.203 -36.063 1.00 83.25 156 ILE A CA 1
ATOM 1269 C C . ILE A 1 156 ? -16.595 7.601 -35.711 1.00 83.25 156 ILE A C 1
ATOM 1271 O O . ILE A 1 156 ? -16.596 8.503 -36.551 1.00 83.25 156 ILE A O 1
ATOM 1275 N N . ARG A 1 157 ? -16.118 7.795 -34.474 1.00 83.25 157 ARG A N 1
ATOM 1276 C CA . ARG A 1 157 ? -15.739 9.124 -33.980 1.00 83.25 157 ARG A CA 1
ATOM 1277 C C . ARG A 1 157 ? -14.523 9.702 -34.694 1.00 83.25 157 ARG A C 1
ATOM 1279 O O . ARG A 1 157 ? -14.479 10.912 -34.915 1.00 83.25 157 ARG A O 1
ATOM 1286 N N . PHE A 1 158 ? -13.552 8.859 -35.030 1.00 82.69 158 PHE A N 1
ATOM 1287 C CA . PHE A 1 158 ? -12.300 9.282 -35.656 1.00 82.69 158 PHE A CA 1
ATOM 1288 C C . PHE A 1 158 ? -12.248 9.009 -37.159 1.00 82.69 158 PHE A C 1
ATOM 1290 O O . PHE A 1 158 ? -11.258 9.373 -37.786 1.00 82.69 158 PHE A O 1
ATOM 1297 N N . LYS A 1 159 ? -13.309 8.429 -37.742 1.00 86.88 159 LYS A N 1
ATOM 1298 C CA . LYS A 1 159 ? -13.394 8.057 -39.164 1.00 86.88 159 LYS A CA 1
ATOM 1299 C C . LYS A 1 159 ? -12.224 7.164 -39.596 1.00 86.88 159 LYS A C 1
ATOM 1301 O O . LYS A 1 159 ? -11.593 7.384 -40.626 1.00 86.88 159 LYS A O 1
ATOM 1306 N N . VAL A 1 160 ? -11.902 6.176 -38.764 1.00 83.81 160 VAL A N 1
ATOM 1307 C CA . VAL A 1 160 ? -10.775 5.253 -38.957 1.00 83.81 160 VAL A CA 1
ATOM 1308 C C . VAL A 1 160 ? -11.275 3.818 -38.837 1.00 83.81 160 VAL A C 1
ATOM 1310 O O . VAL A 1 160 ? -12.105 3.528 -37.987 1.00 83.81 160 VAL A O 1
ATOM 1313 N N . ALA A 1 161 ? -10.746 2.915 -39.665 1.00 78.69 161 ALA A N 1
ATOM 1314 C CA . ALA A 1 161 ? -11.113 1.502 -39.641 1.00 78.69 161 ALA A CA 1
ATOM 1315 C C . ALA A 1 161 ? -10.887 0.872 -38.241 1.00 78.69 161 ALA A C 1
ATOM 1317 O O . ALA A 1 161 ? -9.842 1.125 -37.620 1.00 78.69 161 ALA A O 1
ATOM 1318 N N . PRO A 1 162 ? -11.840 0.074 -37.721 1.00 76.88 162 PRO A N 1
ATOM 1319 C CA . PRO A 1 162 ? -11.818 -0.420 -36.342 1.00 76.88 162 PRO A CA 1
ATOM 1320 C C . PRO A 1 162 ? -10.583 -1.277 -36.030 1.00 76.88 162 PRO A C 1
ATOM 1322 O O . PRO A 1 162 ? -10.120 -1.321 -34.887 1.00 76.88 162 PRO A O 1
ATOM 1325 N N . GLU A 1 163 ? -9.988 -1.920 -37.032 1.00 80.94 163 GLU A N 1
ATOM 1326 C CA . GLU A 1 163 ? -8.785 -2.749 -36.919 1.00 80.94 163 GLU A CA 1
ATOM 1327 C C . GLU A 1 163 ? -7.583 -1.942 -36.420 1.00 80.94 163 GLU A C 1
ATOM 1329 O O . GLU A 1 163 ? -6.771 -2.464 -35.651 1.00 80.94 163 GLU A O 1
ATOM 1334 N N . LYS A 1 164 ? -7.498 -0.649 -36.766 1.00 79.06 164 LYS A N 1
ATOM 1335 C CA . LYS A 1 164 ? -6.398 0.220 -36.315 1.00 79.06 164 LYS A CA 1
ATOM 1336 C C . LYS A 1 164 ? -6.419 0.464 -34.808 1.00 79.06 164 LYS A C 1
ATOM 1338 O O . LYS A 1 164 ? -5.389 0.805 -34.233 1.00 79.06 164 LYS A O 1
ATOM 1343 N N . PHE A 1 165 ? -7.564 0.249 -34.163 1.00 81.56 165 PHE A N 1
ATOM 1344 C CA . PHE A 1 165 ? -7.713 0.387 -32.720 1.00 81.56 165 PHE A CA 1
ATOM 1345 C C . PHE A 1 165 ? -7.449 -0.911 -31.962 1.00 81.56 165 PHE A C 1
ATOM 1347 O O . PHE A 1 165 ? -7.300 -0.853 -30.748 1.00 81.56 165 PHE A O 1
ATOM 1354 N N . ALA A 1 166 ? -7.284 -2.057 -32.638 1.00 77.62 166 ALA A N 1
ATOM 1355 C CA . ALA A 1 166 ? -6.977 -3.342 -31.999 1.00 77.62 166 ALA A CA 1
ATOM 1356 C C . ALA A 1 166 ? -5.834 -3.291 -30.954 1.00 77.62 166 ALA A C 1
ATOM 1358 O O . ALA A 1 166 ? -5.947 -3.971 -29.934 1.00 77.62 166 ALA A O 1
ATOM 1359 N N . PRO A 1 167 ? -4.759 -2.489 -31.123 1.00 78.62 167 PRO A N 1
ATOM 1360 C CA . PRO A 1 167 ? -3.712 -2.357 -30.108 1.00 78.62 167 PRO A CA 1
ATOM 1361 C C . PRO A 1 167 ? -4.185 -1.793 -28.757 1.00 78.62 167 PRO A C 1
ATOM 1363 O O . PRO A 1 167 ? -3.624 -2.187 -27.735 1.00 78.62 167 PRO A O 1
ATOM 1366 N N . LEU A 1 168 ? -5.225 -0.945 -28.731 1.00 73.88 168 LEU A N 1
ATOM 1367 C CA . LEU A 1 168 ? -5.815 -0.390 -27.498 1.00 73.88 168 LEU A CA 1
ATOM 1368 C C . LEU A 1 168 ? -6.424 -1.476 -26.603 1.00 73.88 168 LEU A C 1
ATOM 1370 O O . LEU A 1 168 ? -6.493 -1.321 -25.387 1.00 73.88 168 LEU A O 1
ATOM 1374 N N . PHE A 1 169 ? -6.842 -2.582 -27.216 1.00 76.25 169 PHE A N 1
ATOM 1375 C CA . PHE A 1 169 ? -7.546 -3.687 -26.568 1.00 76.25 169 PHE A CA 1
ATOM 1376 C C . PHE A 1 169 ? -6.606 -4.810 -26.118 1.00 76.25 169 PHE A C 1
ATOM 1378 O O . PHE A 1 169 ? -7.022 -5.718 -25.411 1.00 76.25 169 PHE A O 1
ATOM 1385 N N . LYS A 1 170 ? -5.319 -4.748 -26.485 1.00 74.25 170 LYS A N 1
ATOM 1386 C CA . LYS A 1 170 ? -4.307 -5.756 -26.117 1.00 74.25 170 LYS A CA 1
ATOM 1387 C C . LYS A 1 170 ? -3.624 -5.464 -24.772 1.00 74.25 170 LYS A C 1
ATOM 1389 O O . LYS A 1 170 ? -2.535 -5.980 -24.533 1.00 74.25 170 LYS A O 1
ATOM 1394 N N . GLY A 1 171 ? -4.200 -4.580 -23.949 1.00 58.09 171 GLY A N 1
ATOM 1395 C CA . GLY A 1 171 ? -3.633 -4.156 -22.659 1.00 58.09 171 GLY A CA 1
ATOM 1396 C C . GLY A 1 171 ? -2.320 -3.373 -22.772 1.00 58.09 171 GLY A C 1
ATOM 1397 O O . GLY A 1 171 ? -1.628 -3.173 -21.780 1.00 58.09 171 GLY A O 1
ATOM 1398 N N . LYS A 1 172 ? -1.941 -2.941 -23.982 1.00 64.00 172 LYS A N 1
ATOM 1399 C CA . LYS A 1 172 ? -0.701 -2.201 -24.220 1.00 64.00 172 LYS A CA 1
ATOM 1400 C C . LYS A 1 172 ? -0.966 -0.707 -24.215 1.00 64.00 172 LYS A C 1
ATOM 1402 O O . LYS A 1 172 ? -1.851 -0.209 -24.911 1.00 64.00 172 LYS A O 1
ATOM 1407 N N . VAL A 1 173 ? -0.115 0.006 -23.488 1.00 64.75 173 VAL A N 1
ATOM 1408 C CA . VAL A 1 173 ? -0.072 1.463 -23.488 1.00 64.75 173 VAL A CA 1
ATOM 1409 C C . VAL A 1 173 ? 0.192 1.962 -24.910 1.00 64.75 173 VAL A C 1
ATOM 1411 O O . VAL A 1 173 ? 1.206 1.622 -25.520 1.00 64.75 173 VAL A O 1
ATOM 1414 N N . THR A 1 174 ? -0.727 2.753 -25.457 1.00 75.00 174 THR A N 1
ATOM 1415 C CA . THR A 1 174 ? -0.679 3.207 -26.856 1.00 75.00 174 THR A CA 1
ATOM 1416 C C . THR A 1 174 ? -0.784 4.722 -26.937 1.00 75.00 174 THR A C 1
ATOM 1418 O O . THR A 1 174 ? -1.611 5.346 -26.274 1.00 75.00 174 THR A O 1
ATOM 1421 N N . ILE A 1 175 ? 0.081 5.338 -27.747 1.00 76.75 175 ILE A N 1
ATOM 1422 C CA . ILE A 1 175 ? 0.009 6.777 -28.014 1.00 76.75 175 ILE A CA 1
ATOM 1423 C C . ILE A 1 175 ? -1.105 6.996 -29.030 1.00 76.75 175 ILE A C 1
ATOM 1425 O O . ILE A 1 175 ? -0.996 6.569 -30.176 1.00 76.75 175 ILE A O 1
ATOM 1429 N N . PHE A 1 176 ? -2.162 7.674 -28.601 1.00 76.31 176 PHE A N 1
ATOM 1430 C CA . PHE A 1 176 ? -3.325 7.949 -29.431 1.00 76.31 176 PHE A CA 1
ATOM 1431 C C . PHE A 1 176 ? -3.085 9.133 -30.373 1.00 76.31 176 PHE A C 1
ATOM 1433 O O . PHE A 1 176 ? -3.357 9.063 -31.569 1.00 76.31 176 PHE A O 1
ATOM 1440 N N . LYS A 1 177 ? -2.547 10.237 -29.841 1.00 77.25 177 LYS A N 1
ATOM 1441 C CA . LYS A 1 177 ? -2.261 11.455 -30.609 1.00 77.25 177 LYS A CA 1
ATOM 1442 C C . LYS A 1 177 ? -1.172 12.277 -29.924 1.00 77.25 177 LYS A C 1
ATOM 1444 O O . LYS A 1 177 ? -1.090 12.292 -28.696 1.00 77.25 177 LYS A O 1
ATOM 1449 N N . LYS A 1 178 ? -0.361 12.966 -30.730 1.00 80.06 178 LYS A N 1
ATOM 1450 C CA . LYS A 1 178 ? 0.518 14.058 -30.295 1.00 80.06 178 LYS A CA 1
ATOM 1451 C C . LYS A 1 178 ? -0.079 15.390 -30.760 1.00 80.06 178 LYS A C 1
ATOM 1453 O O . LYS A 1 178 ? -0.565 15.459 -31.890 1.00 80.06 178 LYS A O 1
ATOM 1458 N N . THR A 1 179 ? -0.075 16.407 -29.908 1.00 75.44 179 THR A N 1
ATOM 1459 C CA . THR A 1 179 ? -0.566 17.759 -30.220 1.00 75.44 179 THR A CA 1
ATOM 1460 C C . THR A 1 179 ? 0.258 18.801 -29.472 1.00 75.44 179 THR A C 1
ATOM 1462 O O . THR A 1 179 ? 0.711 18.539 -28.366 1.00 75.44 179 THR A O 1
ATOM 1465 N N . GLU A 1 180 ? 0.486 19.960 -30.081 1.00 73.25 180 GLU A N 1
ATOM 1466 C CA . GLU A 1 180 ? 1.199 21.096 -29.472 1.00 73.25 180 GLU A CA 1
ATOM 1467 C C . GLU A 1 180 ? 0.294 21.929 -28.548 1.00 73.25 180 GLU A C 1
ATOM 1469 O O . GLU A 1 180 ? 0.757 22.866 -27.910 1.00 73.25 180 GLU A O 1
ATOM 1474 N N . ASP A 1 181 ? -0.993 21.579 -28.467 1.00 77.38 181 ASP A N 1
ATOM 1475 C CA . ASP A 1 181 ? -2.006 22.323 -27.730 1.00 77.38 181 ASP A CA 1
ATOM 1476 C C . ASP A 1 181 ? -2.632 21.438 -26.639 1.00 77.38 181 ASP A C 1
ATOM 1478 O O . ASP A 1 181 ? -3.236 20.387 -26.896 1.00 77.38 181 ASP A O 1
ATOM 1482 N N . TYR A 1 182 ? -2.472 21.878 -25.393 1.00 77.00 182 TYR A N 1
ATOM 1483 C CA . TYR A 1 182 ? -2.999 21.192 -24.221 1.00 77.00 182 TYR A CA 1
ATOM 1484 C C . TYR A 1 182 ? -4.531 21.161 -24.187 1.00 77.00 182 TYR A C 1
ATOM 1486 O O . TYR A 1 182 ? -5.115 20.149 -23.792 1.00 77.00 182 TYR A O 1
ATOM 1494 N N . GLU A 1 183 ? -5.200 22.226 -24.629 1.00 73.62 183 GLU A N 1
ATOM 1495 C CA . GLU A 1 183 ? -6.662 22.276 -24.681 1.00 73.62 183 GLU A CA 1
ATOM 1496 C C . GLU A 1 183 ? -7.204 21.282 -25.700 1.00 73.62 183 GLU A C 1
ATOM 1498 O O . GLU A 1 183 ? -8.200 20.592 -25.452 1.00 73.62 183 GLU A O 1
ATOM 1503 N N . ILE A 1 184 ? -6.521 21.154 -26.838 1.00 74.81 184 ILE A N 1
ATOM 1504 C CA . ILE A 1 184 ? -6.837 20.117 -27.815 1.00 74.81 184 ILE A CA 1
ATOM 1505 C C . ILE A 1 184 ? -6.634 18.740 -27.172 1.00 74.81 184 ILE A C 1
ATOM 1507 O O . ILE A 1 184 ? -7.538 17.903 -27.245 1.00 74.81 184 ILE A O 1
ATOM 1511 N N . ALA A 1 185 ? -5.523 18.503 -26.468 1.00 75.62 185 ALA A N 1
ATOM 1512 C CA . ALA A 1 185 ? -5.285 17.234 -25.774 1.00 75.62 185 ALA A CA 1
ATOM 1513 C C . ALA A 1 185 ? -6.394 16.891 -24.757 1.00 75.62 185 ALA A C 1
ATOM 1515 O O . ALA A 1 185 ? -6.851 15.744 -24.709 1.00 75.62 185 ALA A O 1
ATOM 1516 N N . LEU A 1 186 ? -6.876 17.882 -23.999 1.00 76.88 186 LEU A N 1
ATOM 1517 C CA . LEU A 1 186 ? -8.001 17.741 -23.070 1.00 76.88 186 LEU A CA 1
ATOM 1518 C C . LEU A 1 186 ? -9.308 17.389 -23.788 1.00 76.88 186 LEU A C 1
ATOM 1520 O O . LEU A 1 186 ? -10.017 16.480 -23.348 1.00 76.88 186 LEU A O 1
ATOM 1524 N N . LYS A 1 187 ? -9.611 18.044 -24.917 1.00 81.50 187 LYS A N 1
ATOM 1525 C CA . LYS A 1 187 ? -10.799 17.735 -25.734 1.00 81.50 187 LYS A CA 1
ATOM 1526 C C . LYS A 1 187 ? -10.773 16.283 -26.213 1.00 81.50 187 LYS A C 1
ATOM 1528 O O . LYS A 1 187 ? -11.771 15.573 -26.083 1.00 81.50 187 LYS A O 1
ATOM 1533 N N . TYR A 1 188 ? -9.628 15.805 -26.699 1.00 81.25 188 TYR A N 1
ATOM 1534 C CA . TYR A 1 188 ? -9.472 14.403 -27.093 1.00 81.25 188 TYR A CA 1
ATOM 1535 C C . TYR A 1 188 ? -9.593 13.447 -25.897 1.00 81.25 188 TYR A C 1
ATOM 1537 O O . TYR A 1 188 ? -10.281 12.434 -26.006 1.00 81.25 188 TYR A O 1
ATOM 1545 N N . GLN A 1 189 ? -8.996 13.767 -24.744 1.00 86.81 189 GLN A N 1
ATOM 1546 C CA . GLN A 1 189 ? -9.121 12.945 -23.536 1.00 86.81 189 GLN A CA 1
ATOM 1547 C C . GLN A 1 189 ? -10.582 12.826 -23.075 1.00 86.81 189 GLN A C 1
ATOM 1549 O O . GLN A 1 189 ? -11.033 11.733 -22.732 1.00 86.81 189 GLN A O 1
ATOM 1554 N N . ALA A 1 190 ? -11.334 13.928 -23.084 1.00 81.25 190 ALA A N 1
ATOM 1555 C CA . ALA A 1 190 ? -12.745 13.935 -22.709 1.00 81.25 190 ALA A CA 1
ATOM 1556 C C . ALA A 1 190 ? -13.590 13.064 -23.653 1.00 81.25 190 ALA A C 1
ATOM 1558 O O . ALA A 1 190 ? -14.415 12.273 -23.194 1.00 81.25 190 ALA A O 1
ATOM 1559 N N . VAL A 1 191 ? -13.343 13.155 -24.965 1.00 82.38 191 VAL A N 1
ATOM 1560 C CA . VAL A 1 191 ? -14.017 12.320 -25.973 1.00 82.38 191 VAL A CA 1
ATOM 1561 C C . VAL A 1 191 ? -13.694 10.839 -25.766 1.00 82.38 191 VAL A C 1
ATOM 1563 O O . VAL A 1 191 ? -14.605 10.016 -25.755 1.00 82.38 191 VAL A O 1
ATOM 1566 N N . LEU A 1 192 ? -12.424 10.499 -25.549 1.00 86.31 192 LEU A N 1
ATOM 1567 C CA . LEU A 1 192 ? -11.985 9.120 -25.324 1.00 86.31 192 LEU A CA 1
ATOM 1568 C C . LEU A 1 192 ? -12.584 8.528 -24.044 1.00 86.31 192 LEU A C 1
ATOM 1570 O O . LEU A 1 192 ? -13.114 7.419 -24.076 1.00 86.31 192 LEU A O 1
ATOM 1574 N N . LYS A 1 193 ? -12.594 9.288 -22.944 1.00 86.81 193 LYS A N 1
ATOM 1575 C CA . LYS A 1 193 ? -13.233 8.872 -21.687 1.00 86.81 193 LYS A CA 1
ATOM 1576 C C . LYS A 1 193 ? -14.734 8.649 -21.849 1.00 86.81 193 LYS A C 1
ATOM 1578 O O . LYS A 1 193 ? -15.252 7.671 -21.323 1.00 86.81 193 LYS A O 1
ATOM 1583 N N . LYS A 1 194 ? -15.424 9.509 -22.608 1.00 86.69 194 LYS A N 1
ATOM 1584 C CA . LYS A 1 194 ? -16.863 9.362 -22.891 1.00 86.69 194 LYS A CA 1
ATOM 1585 C C . LYS A 1 194 ? -17.181 8.077 -23.664 1.00 86.69 194 LYS A C 1
ATOM 1587 O O . LYS A 1 194 ? -18.249 7.511 -23.479 1.00 86.69 194 LYS A O 1
ATOM 1592 N N . ILE A 1 195 ? -16.252 7.622 -24.503 1.00 85.94 195 ILE A N 1
ATOM 1593 C CA . ILE A 1 195 ? -16.371 6.384 -25.288 1.00 85.94 195 ILE A CA 1
ATOM 1594 C C . ILE A 1 195 ? -15.930 5.154 -24.470 1.00 85.94 195 ILE A C 1
ATOM 1596 O O . ILE A 1 195 ? -16.011 4.033 -24.953 1.00 85.94 195 ILE A O 1
ATOM 1600 N N . GLY A 1 196 ? -15.490 5.332 -23.219 1.00 83.00 196 GLY A N 1
ATOM 1601 C CA . GLY A 1 196 ? -15.069 4.235 -22.348 1.00 83.00 196 GLY A CA 1
ATOM 1602 C C . GLY A 1 196 ? -13.587 3.875 -22.469 1.00 83.00 196 GLY A C 1
ATOM 1603 O O . GLY A 1 196 ? -13.195 2.786 -22.071 1.00 83.00 196 GLY A O 1
ATOM 1604 N N . VAL A 1 197 ? -12.737 4.762 -22.996 1.00 87.69 197 VAL A N 1
ATOM 1605 C CA . VAL A 1 197 ? -11.282 4.543 -23.086 1.00 87.69 197 VAL A CA 1
ATOM 1606 C C . VAL A 1 197 ? -10.560 5.193 -21.904 1.00 87.69 197 VAL A C 1
ATOM 1608 O O . VAL A 1 197 ? -10.684 6.396 -21.655 1.00 87.69 197 VAL A O 1
ATOM 1611 N N . LEU A 1 198 ? -9.734 4.414 -21.204 1.00 83.88 198 LEU A N 1
ATOM 1612 C CA . LEU A 1 198 ? -8.848 4.908 -20.150 1.00 83.88 198 LEU A CA 1
ATOM 1613 C C . LEU A 1 198 ? -7.645 5.607 -20.782 1.00 83.88 198 LEU A C 1
ATOM 1615 O O . LEU A 1 198 ? -6.877 4.982 -21.514 1.00 83.88 198 LEU A O 1
ATOM 1619 N N . CYS A 1 199 ? -7.473 6.904 -20.521 1.00 85.12 199 CYS A N 1
ATOM 1620 C CA . CYS A 1 199 ? -6.374 7.674 -21.098 1.00 85.12 199 CYS A CA 1
ATOM 1621 C C . CYS A 1 199 ? -5.859 8.826 -20.219 1.00 85.12 199 CYS A C 1
ATOM 1623 O O . CYS A 1 199 ? -6.605 9.464 -19.465 1.00 85.12 199 CYS A O 1
ATOM 1625 N N . THR A 1 200 ? -4.568 9.126 -20.367 1.00 83.81 200 THR A N 1
ATOM 1626 C CA . THR A 1 200 ? -3.828 10.185 -19.663 1.00 83.81 200 THR A CA 1
ATOM 1627 C C . THR A 1 200 ? -3.092 11.094 -20.652 1.00 83.81 200 THR A C 1
ATOM 1629 O O . THR A 1 200 ? -2.829 10.705 -21.789 1.00 83.81 200 THR A O 1
ATOM 1632 N N . ILE A 1 201 ? -2.789 12.329 -20.242 1.00 84.50 201 ILE A N 1
ATOM 1633 C CA . ILE A 1 201 ? -2.019 13.298 -21.037 1.00 84.50 201 ILE A CA 1
ATOM 1634 C C . ILE A 1 201 ? -0.631 13.431 -20.407 1.00 84.50 201 ILE A C 1
ATOM 1636 O O . ILE A 1 201 ? -0.513 13.520 -19.186 1.00 84.50 201 ILE A O 1
ATOM 1640 N N . SER A 1 202 ? 0.419 13.450 -21.226 1.00 80.75 202 SER A N 1
ATOM 1641 C CA . SER A 1 202 ? 1.805 13.630 -20.783 1.00 80.75 202 SER A CA 1
ATOM 1642 C C . SER A 1 202 ? 2.508 14.667 -21.662 1.00 80.75 202 SER A C 1
ATOM 1644 O O . SER A 1 202 ? 2.427 14.592 -22.886 1.00 80.75 202 SER A O 1
ATOM 1646 N N . GLY A 1 203 ? 3.177 15.641 -21.039 1.00 79.56 203 GLY A N 1
ATOM 1647 C CA . GLY A 1 203 ? 3.996 16.639 -21.731 1.00 79.56 203 GLY A CA 1
ATOM 1648 C C . GLY A 1 203 ? 5.360 16.074 -22.136 1.00 79.56 203 GLY A C 1
ATOM 1649 O O . GLY A 1 203 ? 5.979 15.310 -21.394 1.00 79.56 203 GLY A O 1
ATOM 1650 N N . ILE A 1 204 ? 5.819 16.446 -23.323 1.00 76.81 204 ILE A N 1
ATOM 1651 C CA . ILE A 1 204 ? 7.119 16.119 -23.900 1.00 76.81 204 ILE A CA 1
ATOM 1652 C C . ILE A 1 204 ? 7.920 17.420 -23.901 1.00 76.81 204 ILE A C 1
ATOM 1654 O O . ILE A 1 204 ? 7.542 18.375 -24.578 1.00 76.81 204 ILE A O 1
ATOM 1658 N N . LYS A 1 205 ? 9.020 17.460 -23.143 1.00 56.34 205 LYS A N 1
ATOM 1659 C CA . LYS A 1 205 ? 9.979 18.566 -23.237 1.00 56.34 205 LYS A CA 1
ATOM 1660 C C . LYS A 1 205 ? 10.763 18.435 -24.552 1.00 56.34 205 LYS A C 1
ATOM 1662 O O . LYS A 1 205 ? 11.209 17.318 -24.842 1.00 56.34 205 LYS A O 1
ATOM 1667 N N . PRO A 1 206 ? 10.935 19.511 -25.340 1.00 45.66 206 PRO A N 1
ATOM 1668 C CA . PRO A 1 206 ? 11.819 19.489 -26.500 1.00 45.66 206 PRO A CA 1
ATOM 1669 C C . PRO A 1 206 ? 13.239 19.136 -26.038 1.00 45.66 206 PRO A C 1
ATOM 1671 O O . PRO A 1 206 ? 13.757 19.747 -25.108 1.00 45.66 206 PRO A O 1
ATOM 1674 N N . LYS A 1 207 ? 13.854 18.117 -26.641 1.00 42.25 207 LYS A N 1
ATOM 1675 C CA . LYS A 1 207 ? 15.300 17.887 -26.535 1.00 42.25 207 LYS A CA 1
ATOM 1676 C C . LYS A 1 207 ? 15.966 18.598 -27.708 1.00 42.25 207 LYS A C 1
ATOM 1678 O O . LYS A 1 207 ? 15.457 18.506 -28.823 1.00 42.25 207 LYS A O 1
ATOM 1683 N N . GLU A 1 208 ? 17.071 19.279 -27.424 1.00 37.34 208 GLU A N 1
ATOM 1684 C CA . GLU A 1 208 ? 17.916 19.982 -28.388 1.00 37.34 208 GLU A CA 1
ATOM 1685 C C . GLU A 1 208 ? 18.264 19.111 -29.601 1.00 37.34 208 GLU A C 1
ATOM 1687 O O . GLU A 1 208 ? 18.602 17.930 -29.493 1.00 37.34 208 GLU A O 1
ATOM 1692 N N . THR A 1 209 ? 18.138 19.742 -30.762 1.00 34.88 209 THR A N 1
ATOM 1693 C CA . THR A 1 209 ? 18.419 19.217 -32.092 1.00 34.88 209 THR A CA 1
ATOM 1694 C C . THR A 1 209 ? 19.920 19.026 -32.291 1.00 34.88 209 THR A C 1
ATOM 1696 O O . THR A 1 209 ? 20.678 19.982 -32.161 1.00 34.88 209 THR A O 1
ATOM 1699 N N . GLN A 1 210 ? 20.340 17.849 -32.755 1.00 34.56 210 GLN A N 1
ATOM 1700 C CA . GLN A 1 210 ? 21.414 17.777 -33.744 1.00 34.56 210 GLN A CA 1
ATOM 1701 C C . GLN A 1 210 ? 20.904 17.033 -34.986 1.00 34.56 210 GLN A C 1
ATOM 1703 O O . GLN A 1 210 ? 20.184 16.040 -34.905 1.00 34.56 210 GLN A O 1
ATOM 1708 N N . SER A 1 211 ? 21.213 17.670 -36.109 1.00 36.12 211 SER A N 1
ATOM 1709 C CA . SER A 1 211 ? 20.817 17.540 -37.516 1.00 36.12 211 SER A CA 1
ATOM 1710 C C . SER A 1 211 ? 20.435 16.167 -38.095 1.00 36.12 211 SER A C 1
ATOM 1712 O O . SER A 1 211 ? 21.125 15.168 -37.918 1.00 36.12 211 SER A O 1
ATOM 1714 N N . LYS A 1 212 ? 19.384 16.220 -38.930 1.00 32.25 212 LYS A N 1
ATOM 1715 C CA . LYS A 1 212 ? 19.014 15.309 -40.037 1.00 32.25 212 LYS A CA 1
ATOM 1716 C C . LYS A 1 212 ? 20.181 15.160 -41.049 1.00 32.25 212 LYS A C 1
ATOM 1718 O O . LYS A 1 212 ? 20.989 16.079 -41.162 1.00 32.25 212 LYS A O 1
ATOM 1723 N N . PRO A 1 213 ? 20.202 14.091 -41.865 1.00 37.53 213 PRO A N 1
ATOM 1724 C CA . PRO A 1 213 ? 19.583 14.251 -43.179 1.00 37.53 213 PRO A CA 1
ATOM 1725 C C . PRO A 1 213 ? 18.519 13.193 -43.479 1.00 37.53 213 PRO A C 1
ATOM 1727 O O . PRO A 1 213 ? 18.492 12.098 -42.924 1.00 37.53 213 PRO A O 1
ATOM 1730 N N . GLU A 1 214 ? 17.590 13.606 -44.334 1.00 37.66 214 GLU A N 1
ATOM 1731 C CA . GLU A 1 214 ? 16.528 12.800 -44.927 1.00 37.66 214 GLU A CA 1
ATOM 1732 C C . GLU A 1 214 ? 17.077 11.637 -45.746 1.00 37.66 214 GLU A C 1
ATOM 1734 O O . GLU A 1 214 ? 18.010 11.813 -46.521 1.00 37.66 214 GLU A O 1
ATOM 1739 N N . THR A 1 215 ? 16.433 10.475 -45.636 1.00 30.30 215 THR A N 1
ATOM 1740 C CA . THR A 1 215 ? 15.971 9.687 -46.791 1.00 30.30 215 THR A CA 1
ATOM 1741 C C . THR A 1 215 ? 15.013 8.579 -46.333 1.00 30.30 215 THR A C 1
ATOM 1743 O O . THR A 1 215 ? 15.221 7.930 -45.313 1.00 30.30 215 THR A O 1
ATOM 1746 N N . ASP A 1 216 ? 13.919 8.470 -47.082 1.00 28.95 216 ASP A N 1
ATOM 1747 C CA . ASP A 1 216 ? 12.915 7.408 -47.212 1.00 28.95 216 ASP A CA 1
ATOM 1748 C C . ASP A 1 216 ? 12.481 6.522 -46.028 1.00 28.95 216 ASP A C 1
ATOM 1750 O O . ASP A 1 216 ? 13.184 5.665 -45.494 1.00 28.95 216 ASP A O 1
ATOM 1754 N N . TYR A 1 217 ? 11.184 6.638 -45.736 1.00 30.28 217 TYR A N 1
ATOM 1755 C CA . TYR A 1 217 ? 10.425 5.780 -44.838 1.00 30.28 217 TYR A CA 1
ATOM 1756 C C . TYR A 1 217 ? 10.263 4.357 -45.399 1.00 30.28 217 TYR A C 1
ATOM 1758 O O . TYR A 1 217 ? 9.517 4.133 -46.352 1.00 30.28 217 TYR A O 1
ATOM 1766 N N . LYS A 1 218 ? 10.812 3.364 -44.690 1.00 29.45 218 LYS A N 1
ATOM 1767 C CA . LYS A 1 218 ? 10.254 2.004 -44.643 1.00 29.45 218 LYS A CA 1
ATOM 1768 C C . LYS A 1 218 ? 10.014 1.587 -43.194 1.00 29.45 218 LYS A C 1
ATOM 1770 O O . LYS A 1 218 ? 10.897 1.659 -42.344 1.00 29.45 218 LYS A O 1
ATOM 1775 N N . PHE A 1 219 ? 8.779 1.169 -42.919 1.00 33.78 219 PHE A N 1
ATOM 1776 C CA . PHE A 1 219 ? 8.355 0.585 -41.650 1.00 33.78 219 PHE A CA 1
ATOM 1777 C C . PHE A 1 219 ? 9.179 -0.673 -41.347 1.00 33.78 219 PHE A C 1
ATOM 1779 O O . PHE A 1 219 ? 8.960 -1.719 -41.948 1.00 33.78 219 PHE A O 1
ATOM 1786 N N . ALA A 1 220 ? 10.064 -0.591 -40.357 1.00 30.08 220 ALA A N 1
ATOM 1787 C CA . ALA A 1 220 ? 10.543 -1.748 -39.617 1.00 30.08 220 ALA A CA 1
ATOM 1788 C C . ALA A 1 220 ? 10.250 -1.498 -38.136 1.00 30.08 220 ALA A C 1
ATOM 1790 O O . ALA A 1 220 ? 10.800 -0.595 -37.506 1.00 30.08 220 ALA A O 1
ATOM 1791 N N . SER A 1 221 ? 9.313 -2.270 -37.591 1.00 40.69 221 SER A N 1
ATOM 1792 C CA . SER A 1 221 ? 8.957 -2.264 -36.178 1.00 40.69 221 SER A CA 1
ATOM 1793 C C . SER A 1 221 ? 10.131 -2.779 -35.347 1.00 40.69 221 SER A C 1
ATOM 1795 O O . SER A 1 221 ? 10.189 -3.970 -35.042 1.00 40.69 221 SER A O 1
ATOM 1797 N N . ASN A 1 222 ? 11.052 -1.900 -34.958 1.00 28.94 222 ASN A N 1
ATOM 1798 C CA . ASN A 1 222 ? 12.016 -2.233 -33.921 1.00 28.94 222 ASN A CA 1
ATOM 1799 C C . ASN A 1 222 ? 11.513 -1.705 -32.575 1.00 28.94 222 ASN A C 1
ATOM 1801 O O . ASN A 1 222 ? 11.454 -0.506 -32.300 1.00 28.94 222 ASN A O 1
ATOM 1805 N N . LYS A 1 223 ? 11.041 -2.645 -31.762 1.00 37.31 223 LYS A N 1
ATOM 1806 C CA . LYS A 1 223 ? 10.443 -2.429 -30.451 1.00 37.31 223 LYS A CA 1
ATOM 1807 C C . LYS A 1 223 ? 11.567 -2.204 -29.443 1.00 37.31 223 LYS A C 1
ATOM 1809 O O . LYS A 1 223 ? 11.954 -3.124 -28.734 1.00 37.31 223 LYS A O 1
ATOM 1814 N N . GLN A 1 224 ? 12.077 -0.981 -29.361 1.00 27.06 224 GLN A N 1
ATOM 1815 C CA . GLN A 1 224 ? 12.993 -0.601 -28.290 1.00 27.06 224 GLN A CA 1
ATOM 1816 C C . GLN A 1 224 ? 12.156 -0.207 -27.064 1.00 27.06 224 GLN A C 1
ATOM 1818 O O . GLN A 1 224 ? 11.732 0.937 -26.904 1.00 27.06 224 GLN A O 1
ATOM 1823 N N . SER A 1 225 ? 11.805 -1.196 -26.235 1.00 35.44 225 SER A N 1
ATOM 1824 C CA . SER A 1 225 ? 11.192 -0.943 -24.930 1.00 35.44 225 SER A CA 1
ATOM 1825 C C . SER A 1 225 ? 12.228 -0.267 -24.040 1.00 35.44 225 SER A C 1
ATOM 1827 O O . SER 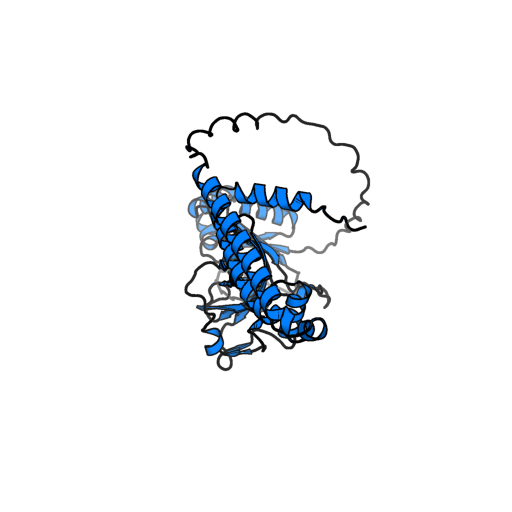A 1 225 ? 13.192 -0.906 -23.619 1.00 35.44 225 SER A O 1
ATOM 1829 N N . PHE A 1 226 ? 12.047 1.022 -23.764 1.00 37.78 226 PHE A N 1
ATOM 1830 C CA . PHE A 1 226 ? 12.824 1.686 -22.725 1.00 37.78 226 PHE A CA 1
ATOM 1831 C C . PHE A 1 226 ? 12.580 0.963 -21.391 1.00 37.78 226 PHE A C 1
ATOM 1833 O O . PHE A 1 226 ? 11.427 0.636 -21.093 1.00 37.78 226 PHE A O 1
ATOM 1840 N N . PRO A 1 227 ? 13.631 0.664 -20.609 1.00 45.69 227 PRO A N 1
ATOM 1841 C CA . PRO A 1 227 ? 13.468 0.013 -19.321 1.00 45.69 227 PRO A CA 1
ATOM 1842 C C . PRO A 1 227 ? 12.665 0.923 -18.392 1.00 45.69 227 PRO A C 1
ATOM 1844 O O . PRO A 1 227 ? 13.006 2.085 -18.185 1.00 45.69 227 PRO A O 1
ATOM 1847 N N . GLU A 1 228 ? 11.588 0.374 -17.844 1.00 63.66 228 GLU A N 1
ATOM 1848 C CA . GLU A 1 228 ? 10.728 1.056 -16.888 1.00 63.66 228 GLU A CA 1
ATOM 1849 C C . GLU A 1 228 ? 11.510 1.444 -15.629 1.00 63.66 228 GLU A C 1
ATOM 1851 O O . GLU A 1 228 ? 12.238 0.633 -15.037 1.00 63.66 228 GLU A O 1
ATOM 1856 N N . THR A 1 229 ? 11.368 2.700 -15.219 1.00 84.69 229 THR A N 1
ATOM 1857 C CA . THR A 1 229 ? 12.087 3.259 -14.076 1.00 84.69 229 THR A CA 1
ATOM 1858 C C . THR A 1 229 ? 11.568 2.679 -12.761 1.00 84.69 229 THR A C 1
ATOM 1860 O O . THR A 1 229 ? 10.407 2.295 -12.627 1.00 84.69 229 THR A O 1
ATOM 1863 N N . ALA A 1 230 ? 12.407 2.667 -11.721 1.00 82.94 230 ALA A N 1
ATOM 1864 C CA . ALA A 1 230 ? 11.989 2.214 -10.391 1.00 82.94 230 ALA A CA 1
ATOM 1865 C C . ALA A 1 230 ? 10.786 3.006 -9.835 1.00 82.94 230 ALA A C 1
ATOM 1867 O O . ALA A 1 230 ? 9.985 2.456 -9.082 1.00 82.94 230 ALA A O 1
ATOM 1868 N N . LYS A 1 231 ? 10.653 4.282 -10.226 1.00 84.44 231 LYS A N 1
ATOM 1869 C CA . LYS A 1 231 ? 9.529 5.145 -9.847 1.00 84.44 231 LYS A CA 1
ATOM 1870 C C . LYS A 1 231 ? 8.226 4.701 -10.512 1.00 84.44 231 LYS A C 1
ATOM 1872 O O . LYS A 1 231 ? 7.204 4.629 -9.842 1.00 84.44 231 LYS A O 1
ATOM 1877 N N . GLU A 1 232 ? 8.272 4.376 -11.802 1.00 87.81 232 GLU A N 1
ATOM 1878 C CA . GLU A 1 232 ? 7.109 3.868 -12.541 1.00 87.81 232 GLU A CA 1
ATOM 1879 C C . GLU A 1 232 ? 6.642 2.521 -11.983 1.00 87.81 232 GLU A C 1
ATOM 1881 O O . GLU A 1 232 ? 5.448 2.346 -11.750 1.00 87.81 232 GLU A O 1
ATOM 1886 N N . LYS A 1 233 ? 7.578 1.622 -11.650 1.00 91.00 233 LYS A N 1
ATOM 1887 C CA . LYS A 1 233 ? 7.264 0.345 -10.987 1.00 91.00 233 LYS A CA 1
ATOM 1888 C C . LYS A 1 233 ? 6.606 0.540 -9.622 1.00 91.00 233 LYS A C 1
ATOM 1890 O O . LYS A 1 233 ? 5.635 -0.135 -9.306 1.00 91.00 233 LYS A O 1
ATOM 1895 N N . GLY A 1 234 ? 7.124 1.469 -8.813 1.00 91.88 234 GLY A N 1
ATOM 1896 C CA . GLY A 1 234 ? 6.518 1.818 -7.524 1.00 91.88 234 GLY A CA 1
ATOM 1897 C C . GLY A 1 234 ? 5.073 2.285 -7.689 1.00 91.88 234 GLY A C 1
ATOM 1898 O O . GLY A 1 234 ? 4.171 1.723 -7.074 1.00 91.88 234 GLY A O 1
ATOM 1899 N N . TYR A 1 235 ? 4.849 3.219 -8.613 1.00 93.81 235 TYR A N 1
ATOM 1900 C CA . TYR A 1 235 ? 3.517 3.744 -8.896 1.00 93.81 235 TYR A CA 1
ATOM 1901 C C . TYR A 1 235 ? 2.541 2.672 -9.409 1.00 93.81 235 TYR A C 1
ATOM 1903 O O . TYR A 1 235 ? 1.388 2.642 -8.985 1.00 93.81 235 TYR A O 1
ATOM 1911 N N . GLN A 1 236 ? 2.983 1.753 -10.272 1.00 94.56 236 GLN A N 1
ATOM 1912 C CA . GLN A 1 236 ? 2.142 0.634 -10.717 1.00 94.56 236 GLN A CA 1
ATOM 1913 C C . GLN A 1 236 ? 1.728 -0.280 -9.565 1.00 94.56 236 GLN A C 1
ATOM 1915 O O . GLN A 1 236 ? 0.568 -0.684 -9.484 1.00 94.56 236 GLN A O 1
ATOM 1920 N N . PHE A 1 237 ? 2.646 -0.564 -8.642 1.00 97.12 237 PHE A N 1
ATOM 1921 C CA . PHE A 1 237 ? 2.310 -1.351 -7.463 1.00 97.12 237 PHE A CA 1
ATOM 1922 C C . PHE A 1 237 ? 1.339 -0.614 -6.529 1.00 97.12 237 PHE A C 1
ATOM 1924 O O . PHE A 1 237 ? 0.407 -1.224 -6.008 1.00 97.12 237 PHE A O 1
ATOM 1931 N N . GLU A 1 238 ? 1.482 0.702 -6.358 1.00 97.75 238 GLU A N 1
ATOM 1932 C CA . GLU A 1 238 ? 0.494 1.510 -5.628 1.00 97.75 238 GLU A CA 1
ATOM 1933 C C . GLU A 1 238 ? -0.893 1.427 -6.287 1.00 97.75 238 GLU A C 1
ATOM 1935 O O . GLU A 1 238 ? -1.892 1.208 -5.600 1.00 97.75 238 GLU A O 1
ATOM 1940 N N . GLN A 1 239 ? -0.969 1.534 -7.620 1.00 97.12 239 GLN A N 1
ATOM 1941 C CA . GLN A 1 239 ? -2.223 1.376 -8.368 1.00 97.12 239 GLN A CA 1
ATOM 1942 C C . GLN A 1 239 ? -2.843 -0.008 -8.150 1.00 97.12 239 GLN A C 1
ATOM 1944 O O . GLN A 1 239 ? -4.047 -0.112 -7.897 1.00 97.12 239 GLN A O 1
ATOM 1949 N N . PHE A 1 240 ? -2.028 -1.063 -8.209 1.00 96.56 240 PHE A N 1
ATOM 1950 C CA . PHE A 1 240 ? -2.453 -2.422 -7.890 1.00 96.56 240 PHE A CA 1
ATOM 1951 C C . PHE A 1 240 ? -3.058 -2.506 -6.486 1.00 96.56 240 PHE A C 1
ATOM 1953 O O . PHE A 1 240 ? -4.176 -3.000 -6.330 1.00 96.56 240 PHE A O 1
ATOM 1960 N N . VAL A 1 241 ? -2.369 -1.963 -5.479 1.00 97.81 241 VAL A N 1
ATOM 1961 C CA . VAL A 1 241 ? -2.834 -1.955 -4.087 1.00 97.81 241 VAL A CA 1
ATOM 1962 C C . VAL A 1 241 ? -4.159 -1.207 -3.944 1.00 97.81 241 VAL A C 1
ATOM 1964 O O . VAL A 1 241 ? -5.097 -1.748 -3.356 1.00 97.81 241 VAL A O 1
ATOM 1967 N N . VAL A 1 242 ? -4.277 -0.004 -4.515 1.00 98.06 242 VAL A N 1
ATOM 1968 C CA . VAL A 1 242 ? -5.514 0.798 -4.479 1.00 98.06 242 VAL A CA 1
ATOM 1969 C C . VAL A 1 242 ? -6.689 0.025 -5.080 1.00 98.06 242 VAL A C 1
ATOM 1971 O O . VAL A 1 242 ? -7.769 -0.006 -4.489 1.00 98.06 242 VAL A O 1
ATOM 1974 N N . ASN A 1 243 ? -6.476 -0.661 -6.204 1.00 96.56 243 ASN A N 1
ATOM 1975 C CA . ASN A 1 243 ? -7.521 -1.430 -6.884 1.00 96.56 243 ASN A CA 1
ATOM 1976 C C . ASN A 1 243 ? -8.003 -2.659 -6.094 1.00 96.56 243 ASN A C 1
ATOM 1978 O O . ASN A 1 243 ? -9.077 -3.187 -6.386 1.00 96.56 243 ASN A O 1
ATOM 1982 N N . LYS A 1 244 ? -7.252 -3.118 -5.086 1.00 96.25 244 LYS A N 1
ATOM 1983 C CA . LYS A 1 244 ? -7.666 -4.214 -4.195 1.00 96.25 244 LYS A CA 1
ATOM 1984 C C . LYS A 1 244 ? -8.557 -3.767 -3.040 1.00 96.25 244 LYS A C 1
ATOM 1986 O O . LYS A 1 244 ? -9.096 -4.629 -2.343 1.00 96.25 244 LYS A O 1
ATOM 1991 N N . PHE A 1 245 ? -8.744 -2.465 -2.832 1.00 96.75 245 PHE A N 1
ATOM 1992 C CA . PHE A 1 245 ? -9.690 -1.939 -1.852 1.00 96.75 245 PHE A CA 1
ATOM 1993 C C . PHE A 1 245 ? -11.054 -1.679 -2.498 1.00 96.75 245 PHE A C 1
ATOM 1995 O O . PHE A 1 245 ? -11.195 -0.870 -3.412 1.00 96.75 245 PHE A O 1
ATOM 2002 N N . ASP A 1 246 ? -12.091 -2.356 -2.003 1.00 95.81 246 ASP A N 1
ATOM 2003 C CA . ASP A 1 246 ? -13.451 -2.177 -2.508 1.00 95.81 246 ASP A CA 1
ATOM 2004 C C . ASP A 1 246 ? -14.006 -0.795 -2.126 1.00 95.81 246 ASP A C 1
ATOM 2006 O O . ASP A 1 246 ? -14.215 -0.483 -0.952 1.00 95.81 246 ASP A O 1
ATOM 2010 N N . ARG A 1 247 ? -14.306 0.021 -3.137 1.00 95.62 247 ARG A N 1
ATOM 2011 C CA . ARG A 1 247 ? -14.795 1.402 -2.988 1.00 95.62 247 ARG A CA 1
ATOM 2012 C C . ARG A 1 247 ? -16.105 1.518 -2.201 1.00 95.62 247 ARG A C 1
ATOM 2014 O O . ARG A 1 247 ? -16.444 2.610 -1.756 1.00 95.62 247 ARG A O 1
ATOM 2021 N N . ARG A 1 248 ? -16.853 0.423 -2.020 1.00 95.56 248 ARG A N 1
ATOM 2022 C CA . ARG A 1 248 ? -18.058 0.386 -1.167 1.00 95.56 248 ARG A CA 1
ATOM 2023 C C . ARG A 1 248 ? -17.738 0.486 0.321 1.00 95.56 248 ARG A C 1
ATOM 2025 O O . ARG A 1 248 ? -18.610 0.880 1.093 1.00 95.56 248 ARG A O 1
ATOM 2032 N N . TYR A 1 249 ? -16.523 0.116 0.716 1.00 96.69 249 TYR A N 1
ATOM 2033 C CA . TYR A 1 249 ? -16.094 0.061 2.113 1.00 96.69 249 TYR A CA 1
ATOM 2034 C C . TYR A 1 249 ? -14.873 0.924 2.403 1.00 96.69 249 TYR A C 1
ATOM 2036 O O . TYR A 1 249 ? -14.578 1.150 3.571 1.00 96.69 249 TYR A O 1
ATOM 2044 N N . PHE A 1 250 ? -14.151 1.374 1.378 1.00 98.19 250 PHE A N 1
ATOM 2045 C CA . PHE A 1 250 ? -12.913 2.123 1.535 1.00 98.19 250 PHE A CA 1
ATOM 2046 C C . PHE A 1 250 ? -12.936 3.406 0.712 1.00 98.19 250 PHE A C 1
ATOM 2048 O O . PHE A 1 250 ? -13.154 3.389 -0.500 1.00 98.19 250 PHE A O 1
ATOM 2055 N N . THR A 1 251 ? -12.619 4.514 1.374 1.00 98.19 251 THR A N 1
ATOM 2056 C CA . THR A 1 251 ? -12.373 5.810 0.743 1.00 98.19 251 THR A CA 1
ATOM 2057 C C . THR A 1 251 ? -10.880 6.117 0.801 1.00 98.19 251 THR A C 1
ATOM 2059 O O . THR A 1 251 ? -10.311 6.198 1.887 1.00 98.19 251 THR A O 1
ATOM 2062 N N . LEU A 1 252 ? -10.242 6.309 -0.356 1.00 98.19 252 LEU A N 1
ATOM 2063 C CA . LEU A 1 252 ? -8.862 6.792 -0.438 1.00 98.19 252 LEU A CA 1
ATOM 2064 C C . LEU A 1 252 ? -8.825 8.275 -0.040 1.00 98.19 252 LEU A C 1
ATOM 2066 O O . LEU A 1 252 ? -9.463 9.106 -0.686 1.00 98.19 252 LEU A O 1
ATOM 2070 N N . LYS A 1 253 ? -8.117 8.595 1.043 1.00 97.81 253 LYS A N 1
ATOM 2071 C CA . LYS A 1 253 ? -7.997 9.949 1.603 1.00 97.81 253 LYS A CA 1
ATOM 2072 C C . LYS A 1 253 ? -6.755 10.663 1.095 1.00 97.81 253 LYS A C 1
ATOM 2074 O O . LYS A 1 253 ? -6.832 11.835 0.753 1.00 97.81 253 LYS A O 1
ATOM 2079 N N . GLU A 1 254 ? -5.640 9.947 1.032 1.00 97.31 254 GLU A N 1
ATOM 2080 C CA . GLU A 1 254 ? -4.347 10.481 0.612 1.00 97.31 254 GLU A CA 1
ATOM 2081 C C . GLU A 1 254 ? -3.674 9.493 -0.330 1.00 97.31 254 GLU A C 1
ATOM 2083 O O . GLU A 1 254 ? -3.690 8.289 -0.079 1.00 97.31 254 GLU A O 1
ATOM 2088 N N . TRP A 1 255 ? -3.063 10.023 -1.387 1.00 96.38 255 TRP A N 1
ATOM 2089 C CA . TRP A 1 255 ? -2.155 9.291 -2.262 1.00 96.38 255 TRP A CA 1
ATOM 2090 C C . TRP A 1 255 ? -0.945 10.170 -2.522 1.00 96.38 255 TRP A C 1
ATOM 2092 O O . TRP A 1 255 ? -0.972 11.122 -3.311 1.00 96.38 255 TRP A O 1
ATOM 2102 N N . ARG A 1 256 ? 0.110 9.875 -1.781 1.00 91.69 256 ARG A N 1
ATOM 2103 C CA . ARG A 1 256 ? 1.346 10.633 -1.783 1.00 91.69 256 ARG A CA 1
ATOM 2104 C C . ARG A 1 256 ? 2.227 10.129 -2.901 1.00 91.69 256 ARG A C 1
ATOM 2106 O O . ARG A 1 256 ? 2.220 8.961 -3.257 1.00 91.69 256 ARG A O 1
ATOM 2113 N N . SER A 1 257 ? 2.952 11.054 -3.496 1.00 75.06 257 SER A N 1
ATOM 2114 C CA . SER A 1 257 ? 3.882 10.765 -4.570 1.00 75.06 257 SER A CA 1
ATOM 2115 C C . SER A 1 257 ? 5.100 11.631 -4.342 1.00 75.06 257 SER A C 1
ATOM 2117 O O . SER A 1 257 ? 4.960 12.773 -3.902 1.00 75.06 257 SER A O 1
ATOM 2119 N N . ASP A 1 258 ? 6.275 11.119 -4.697 1.00 73.50 258 ASP A N 1
ATOM 2120 C CA . ASP A 1 258 ? 7.530 11.869 -4.706 1.00 73.50 258 ASP A CA 1
ATOM 2121 C C . ASP A 1 258 ? 7.514 12.946 -5.803 1.00 73.50 258 ASP A C 1
ATOM 2123 O O . ASP A 1 258 ? 8.191 12.857 -6.838 1.00 73.50 258 ASP A O 1
ATOM 2127 N N . LYS A 1 259 ? 6.675 13.961 -5.603 1.00 74.50 259 LYS A N 1
ATOM 2128 C CA . LYS A 1 259 ? 6.614 15.191 -6.380 1.00 74.50 259 LYS A CA 1
ATOM 2129 C C . LYS A 1 259 ? 7.441 16.238 -5.650 1.00 74.50 259 LYS A C 1
ATOM 2131 O O . LYS A 1 259 ? 7.266 16.459 -4.451 1.00 74.50 259 LYS A O 1
ATOM 2136 N N . GLY A 1 260 ? 8.345 16.856 -6.390 1.00 78.50 260 GLY A N 1
ATOM 2137 C CA . GLY A 1 260 ? 9.205 17.925 -5.920 1.00 78.50 260 GLY A CA 1
ATOM 2138 C C . GLY A 1 260 ? 9.766 18.699 -7.103 1.00 78.50 260 GLY A C 1
ATOM 2139 O O . GLY A 1 260 ? 9.753 18.200 -8.231 1.00 78.50 260 GLY A O 1
ATOM 2140 N N . ILE A 1 261 ? 10.218 19.918 -6.838 1.00 79.12 261 ILE A N 1
ATOM 2141 C CA . ILE A 1 261 ? 10.848 20.811 -7.815 1.00 79.12 261 ILE A CA 1
ATOM 2142 C C . ILE A 1 261 ? 12.163 21.270 -7.190 1.00 79.12 261 ILE A C 1
ATOM 2144 O O . ILE A 1 261 ? 12.173 21.686 -6.033 1.00 79.12 261 ILE A O 1
ATOM 2148 N N . ASP A 1 262 ? 13.266 21.120 -7.922 1.00 83.69 262 ASP A N 1
ATOM 2149 C CA . ASP A 1 262 ? 14.606 21.572 -7.518 1.00 83.69 262 ASP A CA 1
ATOM 2150 C C . ASP A 1 262 ? 15.016 21.120 -6.106 1.00 83.69 262 ASP A C 1
ATOM 2152 O O . ASP A 1 262 ? 15.472 21.894 -5.267 1.00 83.69 262 ASP A O 1
ATOM 2156 N N . GLY A 1 263 ? 14.780 19.838 -5.808 1.00 81.19 263 GLY A N 1
ATOM 2157 C CA . GLY A 1 263 ? 15.116 19.239 -4.513 1.00 81.19 263 GLY A CA 1
ATOM 2158 C C . GLY A 1 263 ? 14.179 19.618 -3.360 1.00 81.19 263 GLY A C 1
ATOM 2159 O O . GLY A 1 263 ? 14.349 19.107 -2.252 1.00 81.19 263 GLY A O 1
ATOM 2160 N N . ARG A 1 264 ? 13.164 20.455 -3.599 1.00 82.12 264 ARG A N 1
ATOM 2161 C CA . ARG A 1 264 ? 12.118 20.773 -2.621 1.00 82.12 264 ARG A CA 1
ATOM 2162 C C . ARG A 1 264 ? 10.991 19.759 -2.734 1.00 82.12 264 ARG A C 1
ATOM 2164 O O . ARG A 1 264 ? 10.365 19.626 -3.783 1.00 82.12 264 ARG A O 1
ATOM 2171 N N . TYR A 1 265 ? 10.718 19.070 -1.635 1.00 85.69 265 TYR A N 1
ATOM 2172 C CA . TYR A 1 265 ? 9.658 18.074 -1.528 1.00 85.69 265 TYR A CA 1
ATOM 2173 C C . TYR A 1 265 ? 8.693 18.478 -0.423 1.00 85.69 265 TYR A C 1
ATOM 2175 O O . TYR A 1 265 ? 9.112 19.037 0.592 1.00 85.69 265 TYR A O 1
ATOM 2183 N N . ALA A 1 266 ? 7.409 18.166 -0.601 1.00 87.00 266 ALA A N 1
ATOM 2184 C CA . ALA A 1 266 ? 6.441 18.324 0.473 1.00 87.00 266 ALA A CA 1
ATOM 2185 C C . ALA A 1 266 ? 6.848 17.447 1.668 1.00 87.00 266 ALA A C 1
ATOM 2187 O O . ALA A 1 266 ? 7.268 16.302 1.491 1.00 87.00 266 ALA A O 1
ATOM 2188 N N . GLU A 1 267 ? 6.706 17.957 2.894 1.00 87.06 267 GLU A N 1
ATOM 2189 C CA . GLU A 1 267 ? 7.031 17.183 4.101 1.00 87.06 267 GLU A CA 1
ATOM 2190 C C . GLU A 1 267 ? 6.235 15.878 4.182 1.00 87.06 267 GLU A C 1
ATOM 2192 O O . GLU A 1 267 ? 6.742 14.861 4.660 1.00 87.06 267 GLU A O 1
ATOM 2197 N N . SER A 1 268 ? 5.008 15.896 3.657 1.00 89.88 268 SER A N 1
ATOM 2198 C CA . SER A 1 268 ? 4.130 14.737 3.575 1.00 89.88 268 SER A CA 1
ATOM 2199 C C . SER A 1 268 ? 4.713 13.593 2.748 1.00 89.88 268 SER A C 1
ATOM 2201 O O . SER A 1 268 ? 4.371 12.455 3.042 1.00 89.88 268 SER A O 1
ATOM 2203 N N . ASN A 1 269 ? 5.650 13.831 1.821 1.00 89.56 269 ASN A N 1
ATOM 2204 C CA . ASN A 1 269 ? 6.331 12.758 1.075 1.00 89.56 269 ASN A CA 1
ATOM 2205 C C . ASN A 1 269 ? 7.137 11.817 1.993 1.00 89.56 269 ASN A C 1
ATOM 2207 O O . ASN A 1 269 ? 7.591 10.763 1.568 1.00 89.56 269 ASN A O 1
ATOM 2211 N N . LYS A 1 270 ? 7.353 12.190 3.263 1.00 91.50 270 LYS A N 1
ATOM 2212 C CA . LYS A 1 270 ? 7.997 11.329 4.267 1.00 91.50 270 LYS A CA 1
ATOM 2213 C C . LYS A 1 270 ? 7.017 10.401 4.999 1.00 91.50 270 LYS A C 1
ATOM 2215 O O . LYS A 1 270 ? 7.484 9.590 5.802 1.00 91.50 270 LYS A O 1
ATOM 2220 N N . ASN A 1 271 ? 5.711 10.555 4.779 1.00 95.31 271 ASN A N 1
ATOM 2221 C CA . ASN A 1 271 ? 4.638 9.745 5.365 1.00 95.31 271 ASN A CA 1
ATOM 2222 C C . ASN A 1 271 ? 4.320 8.534 4.469 1.00 95.31 271 ASN A C 1
ATOM 2224 O O . ASN A 1 271 ? 4.760 8.529 3.323 1.00 95.31 271 ASN A O 1
ATOM 2228 N N . PRO A 1 272 ? 3.537 7.546 4.951 1.00 97.44 272 PRO A N 1
ATOM 2229 C CA . PRO A 1 272 ? 3.145 6.404 4.128 1.00 97.44 272 PRO A CA 1
ATOM 2230 C C . PRO A 1 272 ? 2.418 6.813 2.842 1.00 97.44 272 PRO A C 1
ATOM 2232 O O . PRO A 1 272 ? 1.675 7.805 2.842 1.00 97.44 272 PRO A O 1
ATOM 2235 N N . ASP A 1 273 ? 2.608 6.027 1.784 1.00 97.81 273 ASP A N 1
ATOM 2236 C CA . ASP A 1 273 ? 2.123 6.324 0.428 1.00 97.81 273 ASP A CA 1
ATOM 2237 C C . ASP A 1 273 ? 0.612 6.591 0.363 1.00 97.81 273 ASP A C 1
ATOM 2239 O O . ASP A 1 273 ? 0.174 7.531 -0.300 1.00 97.81 273 ASP A O 1
ATOM 2243 N N . LEU A 1 274 ? -0.197 5.803 1.078 1.00 98.38 274 LEU A N 1
ATOM 2244 C CA . LEU A 1 274 ? -1.660 5.866 1.021 1.00 98.38 274 LEU A CA 1
ATOM 2245 C C . LEU A 1 274 ? -2.280 6.077 2.410 1.00 98.38 274 LEU A C 1
ATOM 2247 O O . LEU A 1 274 ? -1.788 5.554 3.411 1.00 98.38 274 LEU A O 1
ATOM 2251 N N . GLU A 1 275 ? -3.422 6.765 2.472 1.00 98.31 275 GLU A N 1
ATOM 2252 C CA . GLU A 1 275 ? -4.346 6.715 3.620 1.00 98.31 275 GLU A CA 1
ATOM 2253 C C . G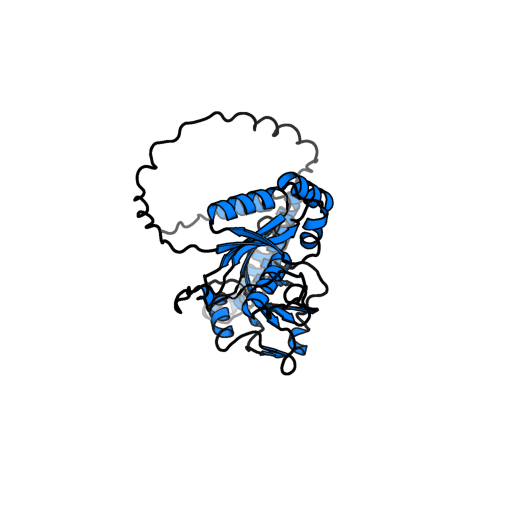LU A 1 275 ? -5.743 6.327 3.156 1.00 98.31 275 GLU A C 1
ATOM 2255 O O . GLU A 1 275 ? -6.269 6.899 2.202 1.00 98.31 275 GLU A O 1
ATOM 2260 N N . PHE A 1 276 ? -6.367 5.398 3.872 1.00 98.50 276 PHE A N 1
ATOM 2261 C CA . PHE A 1 276 ? -7.737 4.968 3.636 1.00 98.50 276 PHE A CA 1
ATOM 2262 C C . PHE A 1 276 ? -8.599 5.202 4.869 1.00 98.50 276 PHE A C 1
ATOM 2264 O O . PHE A 1 276 ? -8.160 5.023 6.005 1.00 98.50 276 PHE A O 1
ATOM 2271 N N . GLU A 1 277 ? -9.863 5.527 4.630 1.00 98.12 277 GLU A N 1
ATOM 2272 C CA . GLU A 1 277 ? -10.927 5.428 5.619 1.00 98.12 277 GLU A CA 1
ATOM 2273 C C . GLU A 1 277 ? -11.815 4.229 5.274 1.00 98.12 277 GLU A C 1
ATOM 2275 O O . GLU A 1 277 ? -12.442 4.186 4.214 1.00 98.12 277 GLU A O 1
ATOM 2280 N N . PHE A 1 278 ? -11.866 3.251 6.173 1.00 97.81 278 PHE A N 1
ATOM 2281 C CA . PHE A 1 278 ? -12.829 2.161 6.143 1.00 97.81 278 PHE A CA 1
ATOM 2282 C C . PHE A 1 278 ? -14.173 2.617 6.715 1.00 97.81 278 PHE A C 1
ATOM 2284 O O . PHE A 1 278 ? -14.225 3.226 7.788 1.00 97.81 278 PHE A O 1
ATOM 2291 N N . HIS A 1 279 ? -15.261 2.246 6.047 1.00 96.00 279 HIS A N 1
ATOM 2292 C CA . HIS A 1 279 ? -16.625 2.523 6.465 1.00 96.00 279 HIS A CA 1
ATOM 2293 C C . HIS A 1 279 ? -17.547 1.309 6.309 1.00 96.00 279 HIS A C 1
ATOM 2295 O O . HIS A 1 279 ? -17.755 0.781 5.217 1.00 96.00 279 HIS A O 1
ATOM 2301 N N . LEU A 1 280 ? -18.186 0.916 7.413 1.00 92.56 280 LEU A N 1
ATOM 2302 C CA . LEU A 1 280 ? -19.249 -0.087 7.418 1.00 92.56 280 LEU A CA 1
ATOM 2303 C C . LEU A 1 280 ? -20.305 0.281 8.460 1.00 92.56 280 LEU A C 1
ATOM 2305 O O . LEU A 1 280 ? -20.022 0.320 9.656 1.00 92.56 280 LEU A O 1
ATOM 2309 N N . ARG A 1 281 ? -21.538 0.539 8.005 1.00 91.00 281 ARG A N 1
ATOM 2310 C CA . ARG A 1 281 ? -22.640 1.036 8.851 1.00 91.00 281 ARG A CA 1
ATOM 2311 C C . ARG A 1 281 ? -22.204 2.297 9.614 1.00 91.00 281 ARG A C 1
ATOM 2313 O O . ARG A 1 281 ? -21.884 3.301 8.979 1.00 91.00 281 ARG A O 1
ATOM 2320 N N . THR A 1 282 ? -22.151 2.243 10.941 1.00 92.25 282 THR A N 1
ATOM 2321 C CA . THR A 1 282 ? -21.718 3.334 11.827 1.00 92.25 282 THR A CA 1
ATOM 2322 C C . THR A 1 282 ? -20.215 3.326 12.114 1.00 92.25 282 THR A C 1
ATOM 2324 O O . THR A 1 282 ? -19.697 4.298 12.653 1.00 92.25 282 THR A O 1
ATOM 2327 N N . VAL A 1 283 ? -19.488 2.269 11.739 1.00 92.75 283 VAL A N 1
ATOM 2328 C CA . VAL A 1 283 ? -18.046 2.162 11.990 1.00 92.75 283 VAL A CA 1
ATOM 2329 C C . VAL A 1 283 ? -17.277 2.967 10.949 1.00 92.75 283 VAL A C 1
ATOM 2331 O O . VAL A 1 283 ? -17.521 2.835 9.744 1.00 92.75 283 VAL A O 1
ATOM 2334 N N . ARG A 1 284 ? -16.339 3.790 11.424 1.00 95.56 284 ARG A N 1
ATOM 2335 C CA . ARG A 1 284 ? -15.341 4.509 10.625 1.00 95.56 284 ARG A CA 1
ATOM 2336 C C . ARG A 1 284 ? -13.962 4.269 11.226 1.00 95.56 284 ARG A C 1
ATOM 2338 O O . ARG A 1 284 ? -13.801 4.404 12.440 1.00 95.56 284 ARG A O 1
ATOM 2345 N N . LYS A 1 285 ? -12.989 3.871 10.407 1.00 96.94 285 LYS A N 1
ATOM 2346 C CA . LYS A 1 285 ? -11.611 3.599 10.847 1.00 96.94 285 LYS A CA 1
ATOM 2347 C C . LYS A 1 285 ? -10.621 4.060 9.787 1.00 96.94 285 LYS A C 1
ATOM 2349 O O . LYS A 1 285 ? -10.711 3.627 8.645 1.00 96.94 285 LYS A O 1
ATOM 2354 N N . THR A 1 286 ? -9.663 4.888 10.177 1.00 97.44 286 THR A N 1
ATOM 2355 C CA . THR A 1 286 ? -8.606 5.373 9.284 1.00 97.44 286 THR A CA 1
ATOM 2356 C C . THR A 1 286 ? -7.338 4.565 9.491 1.00 97.44 286 THR A C 1
ATOM 2358 O O . THR A 1 286 ? -6.987 4.249 10.626 1.00 97.44 286 THR A O 1
ATOM 2361 N N . PHE A 1 287 ? -6.642 4.242 8.407 1.00 98.31 287 PHE A N 1
ATOM 2362 C CA . PHE A 1 287 ? -5.335 3.596 8.441 1.00 98.31 287 PHE A CA 1
ATOM 2363 C C . PHE A 1 287 ? -4.482 4.061 7.263 1.00 98.31 287 PHE A C 1
ATOM 2365 O O . PHE A 1 287 ? -5.002 4.550 6.258 1.00 98.31 287 PHE A O 1
ATOM 2372 N N . ALA A 1 288 ? -3.169 3.902 7.384 1.00 98.50 288 ALA A N 1
ATOM 2373 C CA . ALA A 1 288 ? -2.228 4.233 6.323 1.00 98.50 288 ALA A CA 1
ATOM 2374 C C . ALA A 1 288 ? -1.530 2.982 5.782 1.00 98.50 288 ALA A C 1
ATOM 2376 O O . ALA A 1 288 ? -1.404 1.972 6.482 1.00 98.50 288 ALA A O 1
ATOM 2377 N N . VAL A 1 289 ? -1.072 3.058 4.536 1.00 98.62 289 VAL A N 1
ATOM 2378 C CA . VAL A 1 289 ? -0.395 1.966 3.838 1.00 98.62 289 VAL A CA 1
ATOM 2379 C C . VAL A 1 289 ? 0.874 2.488 3.174 1.00 98.62 289 VAL A C 1
ATOM 2381 O O . VAL A 1 289 ? 0.815 3.398 2.356 1.00 98.62 289 VAL A O 1
ATOM 2384 N N . GLU A 1 290 ? 2.006 1.879 3.513 1.00 98.50 290 GLU A N 1
ATOM 2385 C CA . GLU A 1 290 ? 3.245 1.963 2.737 1.00 98.50 290 GLU A CA 1
ATOM 2386 C C . GLU A 1 290 ? 3.253 0.839 1.695 1.00 98.50 290 GLU A C 1
ATOM 2388 O O . GLU A 1 290 ? 3.005 -0.326 2.032 1.00 98.50 290 GLU A O 1
ATOM 2393 N N . CYS A 1 291 ? 3.568 1.166 0.448 1.00 98.12 291 CYS A N 1
ATOM 2394 C CA . CYS A 1 291 ? 3.620 0.234 -0.666 1.00 98.12 291 CYS A CA 1
ATOM 2395 C C . CYS A 1 291 ? 5.074 -0.078 -1.029 1.00 98.12 291 CYS A C 1
ATOM 2397 O O . CYS A 1 291 ? 5.902 0.800 -1.279 1.00 98.12 291 CYS A O 1
ATOM 2399 N N . LYS A 1 292 ? 5.409 -1.368 -1.110 1.00 97.50 292 LYS A N 1
ATOM 2400 C CA . LYS A 1 292 ? 6.733 -1.781 -1.559 1.00 97.50 292 LYS A CA 1
ATOM 2401 C C . LYS A 1 292 ? 6.728 -2.973 -2.485 1.00 97.50 292 LYS A C 1
ATOM 2403 O O . LYS A 1 292 ? 6.395 -4.071 -2.073 1.00 97.50 292 LYS A O 1
ATOM 2408 N N . TRP A 1 293 ? 7.250 -2.790 -3.692 1.00 97.75 293 TRP A N 1
ATOM 2409 C CA . TRP A 1 293 ? 7.489 -3.900 -4.605 1.00 97.75 293 TRP A CA 1
ATOM 2410 C C . TRP A 1 293 ? 8.978 -4.187 -4.822 1.00 97.75 293 TRP A C 1
ATOM 2412 O O . TRP A 1 293 ? 9.830 -3.280 -4.830 1.00 97.75 293 TRP A O 1
ATOM 2422 N N . ARG A 1 294 ? 9.298 -5.472 -4.986 1.00 97.25 294 ARG A N 1
ATOM 2423 C CA . ARG A 1 294 ? 10.621 -5.980 -5.359 1.00 97.25 294 ARG A CA 1
ATOM 2424 C C . ARG A 1 294 ? 10.493 -7.070 -6.410 1.00 97.25 294 ARG A C 1
ATOM 2426 O O . ARG A 1 294 ? 9.752 -8.023 -6.222 1.00 97.25 294 ARG A O 1
ATOM 2433 N N . GLN A 1 295 ? 11.320 -6.991 -7.450 1.00 96.06 295 GLN A N 1
ATOM 2434 C CA . GLN A 1 295 ? 11.394 -8.053 -8.454 1.00 96.06 295 GLN A CA 1
ATOM 2435 C C . GLN A 1 295 ? 11.785 -9.399 -7.832 1.00 96.06 295 GLN A C 1
ATOM 2437 O O . GLN A 1 295 ? 11.227 -10.419 -8.205 1.00 96.06 295 GLN A O 1
ATOM 2442 N N . ASN A 1 296 ? 12.736 -9.401 -6.894 1.00 96.06 296 ASN A N 1
ATOM 2443 C CA . ASN A 1 296 ? 13.288 -10.614 -6.296 1.00 96.06 296 ASN A CA 1
ATOM 2444 C C . ASN A 1 296 ? 13.505 -10.435 -4.792 1.00 96.06 296 ASN A C 1
ATOM 2446 O O . ASN A 1 296 ? 13.695 -9.316 -4.303 1.00 96.06 296 ASN A O 1
ATOM 2450 N N . TYR A 1 297 ? 13.561 -11.559 -4.081 1.00 96.25 297 TYR A N 1
ATOM 2451 C CA . TYR A 1 297 ? 14.135 -11.605 -2.743 1.00 96.25 297 TYR A CA 1
ATOM 2452 C C . TYR A 1 297 ? 15.630 -11.267 -2.782 1.00 96.25 297 TYR A C 1
ATOM 2454 O O . TYR A 1 297 ? 16.345 -11.601 -3.725 1.00 96.25 297 TYR A O 1
ATOM 2462 N N . TYR A 1 298 ? 16.113 -10.632 -1.720 1.00 92.12 298 TYR A N 1
ATOM 2463 C CA . TYR A 1 298 ? 17.514 -10.291 -1.517 1.00 92.12 298 TYR A CA 1
ATOM 2464 C C . TYR A 1 298 ? 17.957 -10.726 -0.120 1.00 92.12 298 TYR A C 1
ATOM 2466 O O . TYR A 1 298 ? 17.319 -10.381 0.880 1.00 92.12 298 TYR A O 1
ATOM 2474 N N . ARG A 1 299 ? 19.054 -11.495 -0.046 1.00 94.38 299 ARG A N 1
ATOM 2475 C CA . ARG A 1 299 ? 19.599 -12.056 1.207 1.00 94.38 299 ARG A CA 1
ATOM 2476 C C . ARG A 1 299 ? 18.527 -12.768 2.050 1.00 94.38 299 ARG A C 1
ATOM 2478 O O . ARG A 1 299 ? 18.347 -12.470 3.228 1.00 94.38 299 ARG A O 1
ATOM 2485 N N . GLY A 1 300 ? 17.759 -13.654 1.411 1.00 95.25 300 GLY A N 1
ATOM 2486 C CA . GLY A 1 300 ? 16.697 -14.431 2.065 1.00 95.25 300 GLY A CA 1
ATOM 2487 C C . GLY A 1 300 ? 15.494 -13.608 2.545 1.00 95.25 300 GLY A C 1
ATOM 2488 O O . GLY A 1 300 ? 14.740 -14.066 3.400 1.00 95.25 300 GLY A O 1
ATOM 2489 N N . GLY A 1 301 ? 15.307 -12.381 2.052 1.00 97.06 301 GLY A N 1
ATOM 2490 C CA . GLY A 1 301 ? 14.219 -11.512 2.490 1.00 97.06 301 GLY A CA 1
ATOM 2491 C C . GLY A 1 301 ? 13.969 -10.324 1.573 1.00 97.06 301 GLY A C 1
ATOM 2492 O O . GLY A 1 301 ? 14.307 -10.345 0.392 1.00 97.06 301 GLY A O 1
ATOM 2493 N N . VAL A 1 302 ? 13.354 -9.285 2.124 1.00 97.69 302 VAL A N 1
ATOM 2494 C CA . VAL A 1 302 ? 13.001 -8.058 1.416 1.00 97.69 302 VAL A CA 1
ATOM 2495 C C . VAL A 1 302 ? 13.521 -6.860 2.194 1.00 97.69 302 VAL A C 1
ATOM 2497 O O . VAL A 1 302 ? 13.151 -6.647 3.348 1.00 97.69 302 VAL A O 1
ATOM 2500 N N . GLU A 1 303 ? 14.340 -6.038 1.543 1.00 97.12 303 GLU A N 1
ATOM 2501 C CA . GLU A 1 303 ? 14.611 -4.680 2.011 1.00 97.12 303 GLU A CA 1
ATOM 2502 C C . GLU A 1 303 ? 13.419 -3.787 1.649 1.00 97.12 303 GLU A C 1
ATOM 2504 O O . GLU A 1 303 ? 13.303 -3.288 0.518 1.00 97.12 303 GLU A O 1
ATOM 2509 N N . TRP A 1 304 ? 12.497 -3.644 2.603 1.00 96.81 304 TRP A N 1
ATOM 2510 C CA . TRP A 1 304 ? 11.244 -2.925 2.400 1.00 96.81 304 TRP A CA 1
ATOM 2511 C C . TRP A 1 304 ? 11.380 -1.425 2.684 1.00 96.81 304 TRP A C 1
ATOM 2513 O O . TRP A 1 304 ? 10.709 -0.613 2.047 1.00 96.81 304 TRP A O 1
ATOM 2523 N N . ALA A 1 305 ? 12.304 -1.044 3.567 1.00 96.12 305 ALA A N 1
ATOM 2524 C CA . ALA A 1 305 ? 12.540 0.343 3.948 1.00 96.12 305 ALA A CA 1
ATOM 2525 C C . ALA A 1 305 ? 14.008 0.746 3.756 1.00 96.12 305 ALA A C 1
ATOM 2527 O O . ALA A 1 305 ? 14.909 -0.083 3.760 1.00 96.12 305 ALA A O 1
ATOM 2528 N N . LYS A 1 306 ? 14.250 2.049 3.642 1.00 92.88 306 LYS A N 1
ATOM 2529 C CA . LYS A 1 306 ? 15.559 2.695 3.762 1.00 92.88 306 LYS A CA 1
ATOM 2530 C C . LYS A 1 306 ? 15.815 3.088 5.218 1.00 92.88 306 LYS A C 1
ATOM 2532 O O . LYS A 1 306 ? 14.900 3.147 6.047 1.00 92.88 306 LYS A O 1
ATOM 2537 N N . LYS A 1 307 ? 17.063 3.448 5.525 1.00 89.31 307 LYS A N 1
ATOM 2538 C CA . LYS A 1 307 ? 17.454 3.962 6.846 1.00 89.31 307 LYS A CA 1
ATOM 2539 C C . LYS A 1 307 ? 16.520 5.098 7.298 1.00 89.31 307 LYS A C 1
ATOM 2541 O O . LYS A 1 307 ? 16.228 6.035 6.554 1.00 89.31 307 LYS A O 1
ATOM 2546 N N . GLY A 1 308 ? 16.012 4.985 8.523 1.00 91.88 308 GLY A N 1
ATOM 2547 C CA . GLY A 1 308 ? 15.121 5.968 9.142 1.00 91.88 308 GLY A CA 1
ATOM 2548 C C . GLY A 1 308 ? 13.655 5.941 8.686 1.00 91.88 308 GLY A C 1
ATOM 2549 O O . GLY A 1 308 ? 12.840 6.550 9.372 1.00 91.88 308 GLY A O 1
ATOM 2550 N N . GLN A 1 309 ? 13.277 5.241 7.602 1.00 95.31 309 GLN A N 1
ATOM 2551 C CA . GLN A 1 309 ? 11.860 5.139 7.190 1.00 95.31 309 GLN A CA 1
ATOM 2552 C C . GLN A 1 309 ? 11.009 4.488 8.284 1.00 95.31 309 GLN A C 1
ATOM 2554 O O . GLN A 1 309 ? 9.978 5.033 8.658 1.00 95.31 309 GLN A O 1
ATOM 2559 N N . VAL A 1 310 ? 11.498 3.394 8.877 1.00 97.00 310 VAL A N 1
ATOM 2560 C CA . VAL A 1 310 ? 10.808 2.693 9.972 1.00 97.00 310 VAL A CA 1
ATOM 2561 C C . VAL A 1 310 ? 10.501 3.640 11.136 1.00 97.00 310 VAL A C 1
ATOM 2563 O O . VAL A 1 310 ? 9.369 3.695 11.608 1.00 97.00 310 VAL A O 1
ATOM 2566 N N . ALA A 1 311 ? 11.485 4.428 11.576 1.00 96.81 311 ALA A N 1
ATOM 2567 C CA . ALA A 1 311 ? 11.303 5.386 12.664 1.00 96.81 311 ALA A CA 1
ATOM 2568 C C . ALA A 1 311 ? 10.290 6.483 12.298 1.00 96.81 311 ALA A C 1
ATOM 2570 O O . ALA A 1 311 ? 9.417 6.801 13.102 1.00 96.81 311 ALA A O 1
ATOM 2571 N N . ARG A 1 312 ? 10.353 7.016 11.070 1.00 97.06 312 ARG A N 1
ATOM 2572 C CA . ARG A 1 312 ? 9.401 8.031 10.590 1.00 97.06 312 ARG A CA 1
ATOM 2573 C C . ARG A 1 312 ? 7.973 7.510 10.543 1.00 97.06 312 ARG A C 1
ATOM 2575 O O . ARG A 1 312 ? 7.074 8.197 11.014 1.00 97.06 312 ARG A O 1
ATOM 2582 N N . TYR A 1 313 ? 7.760 6.303 10.030 1.00 97.75 313 TYR A N 1
ATOM 2583 C CA . TYR A 1 313 ? 6.420 5.727 9.958 1.00 97.75 313 TYR A CA 1
ATOM 2584 C C . TYR A 1 313 ? 5.864 5.394 11.342 1.00 97.75 313 TYR A C 1
ATOM 2586 O O . TYR A 1 313 ? 4.677 5.598 11.576 1.00 97.75 313 TYR A O 1
ATOM 2594 N N . ASN A 1 314 ? 6.708 4.966 12.287 1.00 97.75 314 ASN A N 1
ATOM 2595 C CA . ASN A 1 314 ? 6.280 4.788 13.676 1.00 97.75 314 ASN A CA 1
ATOM 2596 C C . ASN A 1 314 ? 5.920 6.133 14.322 1.00 97.75 314 ASN A C 1
ATOM 2598 O O . ASN A 1 314 ? 4.872 6.245 14.949 1.00 97.75 314 ASN A O 1
ATOM 2602 N N . ALA A 1 315 ? 6.727 7.178 14.114 1.00 97.62 315 ALA A N 1
ATOM 2603 C CA . ALA A 1 315 ? 6.412 8.522 14.595 1.00 97.62 315 ALA A CA 1
ATOM 2604 C C . ALA A 1 315 ? 5.103 9.056 13.986 1.00 97.62 315 ALA A C 1
ATOM 2606 O O . ALA A 1 315 ? 4.281 9.630 14.700 1.00 97.62 315 ALA A O 1
ATOM 2607 N N . PHE A 1 316 ? 4.881 8.822 12.690 1.00 97.81 316 PHE A N 1
ATOM 2608 C CA . PHE A 1 316 ? 3.629 9.133 12.007 1.00 97.81 316 PHE A CA 1
ATOM 2609 C C . PHE A 1 316 ? 2.443 8.389 12.641 1.00 97.81 316 PHE A C 1
ATOM 2611 O O . PHE A 1 316 ? 1.463 9.035 13.010 1.00 97.81 316 PHE A O 1
ATOM 2618 N N . ALA A 1 317 ? 2.551 7.067 12.825 1.00 97.69 317 ALA A N 1
ATOM 2619 C CA . ALA A 1 317 ? 1.505 6.233 13.420 1.00 97.69 317 ALA A CA 1
ATOM 2620 C C . ALA A 1 317 ? 1.127 6.719 14.826 1.00 97.69 317 ALA A C 1
ATOM 2622 O O . ALA A 1 317 ? -0.053 6.894 15.126 1.00 97.69 317 ALA A O 1
ATOM 2623 N N . THR A 1 318 ? 2.129 7.011 15.660 1.00 97.75 318 THR A N 1
ATOM 2624 C CA . THR A 1 318 ? 1.936 7.509 17.028 1.00 97.75 318 THR A CA 1
ATOM 2625 C C . THR A 1 318 ? 1.315 8.901 17.042 1.00 97.75 318 THR A C 1
ATOM 2627 O O . THR A 1 318 ? 0.317 9.119 17.724 1.00 97.75 318 THR A O 1
ATOM 2630 N N . LYS A 1 319 ? 1.861 9.846 16.263 1.00 97.56 319 LYS A N 1
ATOM 2631 C CA . LYS A 1 319 ? 1.377 11.236 16.226 1.00 97.56 319 LYS A CA 1
ATOM 2632 C C . LYS A 1 319 ? -0.059 11.328 15.712 1.00 97.56 319 LYS A C 1
ATOM 2634 O O . LYS A 1 319 ? -0.826 12.158 16.186 1.00 97.56 319 LYS A O 1
ATOM 2639 N N . ARG A 1 320 ? -0.406 10.513 14.714 1.00 96.94 320 ARG A N 1
ATOM 2640 C CA . ARG A 1 320 ? -1.731 10.521 14.078 1.00 96.94 320 ARG A CA 1
ATOM 2641 C C . ARG A 1 320 ? -2.723 9.569 14.737 1.00 96.94 320 ARG A C 1
ATOM 2643 O O . ARG A 1 320 ? -3.900 9.659 14.414 1.00 96.94 320 ARG A O 1
ATOM 2650 N N . GLN A 1 321 ? -2.262 8.682 15.621 1.00 96.56 321 GLN A N 1
ATOM 2651 C CA . GLN A 1 321 ? -3.066 7.630 16.248 1.00 96.56 321 GLN A CA 1
ATOM 2652 C C . GLN A 1 321 ? -3.831 6.770 15.227 1.00 96.56 321 GLN A C 1
ATOM 2654 O O . GLN A 1 321 ? -4.980 6.395 15.447 1.00 96.56 321 GLN A O 1
ATOM 2659 N N . ILE A 1 322 ? -3.188 6.455 14.097 1.00 95.94 322 ILE A N 1
ATOM 2660 C CA . ILE A 1 322 ? -3.743 5.553 13.080 1.00 95.94 322 ILE A CA 1
ATOM 2661 C C . ILE A 1 322 ? -2.787 4.383 12.829 1.00 95.94 322 ILE A C 1
ATOM 2663 O O . ILE A 1 322 ? -1.567 4.583 12.809 1.00 95.94 322 ILE A O 1
ATOM 2667 N N . PRO A 1 323 ? -3.300 3.157 12.625 1.00 97.56 323 PRO A N 1
ATOM 2668 C CA . PRO A 1 323 ? -2.460 2.022 12.287 1.00 97.56 323 PRO A CA 1
ATOM 2669 C C . PRO A 1 323 ? -1.838 2.207 10.900 1.00 97.56 323 PRO A C 1
ATOM 2671 O O . PRO A 1 323 ? -2.472 2.700 9.964 1.00 97.56 323 PRO A O 1
ATOM 2674 N N . VAL A 1 324 ? -0.585 1.776 10.777 1.00 98.50 324 VAL A N 1
ATOM 2675 C CA . VAL A 1 324 ? 0.154 1.742 9.514 1.00 98.50 324 VAL A CA 1
ATOM 2676 C C . VAL A 1 324 ? 0.401 0.290 9.140 1.00 98.50 324 VAL A C 1
ATOM 2678 O O . VAL A 1 324 ? 0.843 -0.512 9.971 1.00 98.50 324 VAL A O 1
ATOM 2681 N N . PHE A 1 325 ? 0.144 -0.037 7.882 1.00 98.69 325 PHE A N 1
ATOM 2682 C CA . PHE A 1 325 ? 0.463 -1.325 7.283 1.00 98.69 325 PHE A CA 1
ATOM 2683 C C . PHE A 1 325 ? 1.507 -1.134 6.189 1.00 98.69 325 PHE A C 1
ATOM 2685 O O . PHE A 1 325 ? 1.555 -0.096 5.537 1.00 98.69 325 PHE A O 1
ATOM 2692 N N . VAL A 1 326 ? 2.342 -2.142 5.988 1.00 98.62 326 VAL A N 1
ATOM 2693 C CA . VAL A 1 326 ? 3.267 -2.218 4.862 1.00 98.62 326 VAL A CA 1
ATOM 2694 C C . VAL A 1 326 ? 2.782 -3.348 3.972 1.00 98.62 326 VAL A C 1
ATOM 2696 O O . VAL A 1 326 ? 2.715 -4.500 4.413 1.00 98.62 326 VAL A O 1
ATOM 2699 N N . ILE A 1 327 ? 2.416 -3.014 2.738 1.00 98.56 327 ILE A N 1
ATOM 2700 C CA . ILE A 1 327 ? 2.046 -3.997 1.725 1.00 98.56 327 ILE A CA 1
ATOM 2701 C C . ILE A 1 327 ? 3.264 -4.233 0.843 1.00 98.56 327 ILE A C 1
ATOM 2703 O O . ILE A 1 327 ? 3.768 -3.312 0.201 1.00 98.56 327 ILE A O 1
ATOM 2707 N N . ILE A 1 328 ? 3.755 -5.471 0.854 1.00 98.56 328 ILE A N 1
ATOM 2708 C CA . ILE A 1 328 ? 4.974 -5.870 0.155 1.00 98.56 328 ILE A CA 1
ATOM 2709 C C . ILE A 1 328 ? 4.610 -6.829 -0.975 1.00 98.56 328 ILE A C 1
ATOM 2711 O O . ILE A 1 328 ? 4.081 -7.904 -0.706 1.00 98.56 328 ILE A O 1
ATOM 2715 N N . GLY A 1 329 ? 4.914 -6.452 -2.213 1.00 98.06 329 GLY A N 1
ATOM 2716 C CA . GLY A 1 329 ? 4.852 -7.314 -3.390 1.00 98.06 329 GLY A CA 1
ATOM 2717 C C . GLY A 1 329 ? 6.235 -7.861 -3.744 1.00 98.06 329 GLY A C 1
ATOM 2718 O O . GLY A 1 329 ? 7.211 -7.103 -3.749 1.00 98.06 329 GLY A O 1
ATOM 2719 N N . VAL A 1 330 ? 6.337 -9.156 -4.041 1.00 98.00 330 VAL A N 1
ATOM 2720 C CA . VAL A 1 330 ? 7.589 -9.789 -4.485 1.00 98.00 330 VAL A CA 1
ATOM 2721 C C . VAL A 1 330 ? 7.349 -10.650 -5.720 1.00 98.00 330 VAL A C 1
ATOM 2723 O O . VAL A 1 330 ? 6.363 -11.380 -5.788 1.00 98.00 330 VAL A O 1
ATOM 2726 N N . GLY A 1 331 ? 8.266 -10.589 -6.685 1.00 96.50 331 GLY A N 1
ATOM 2727 C CA . GLY A 1 331 ? 8.148 -11.351 -7.927 1.00 96.50 331 GLY A CA 1
ATOM 2728 C C . GLY A 1 331 ? 7.133 -10.754 -8.898 1.00 96.50 331 GLY A C 1
ATOM 2729 O O . GLY A 1 331 ? 6.572 -9.684 -8.655 1.00 96.50 331 GLY A O 1
ATOM 2730 N N . GLY A 1 332 ? 6.910 -11.468 -10.003 1.00 95.25 332 GLY A N 1
ATOM 2731 C CA . GLY A 1 332 ? 5.960 -11.080 -11.045 1.00 95.25 332 GLY A CA 1
ATOM 2732 C C . GLY A 1 332 ? 6.252 -9.700 -11.635 1.00 95.25 332 GLY A C 1
ATOM 2733 O O . GLY A 1 332 ? 7.417 -9.321 -11.822 1.00 95.25 332 GLY A O 1
ATOM 2734 N N . THR A 1 333 ? 5.186 -8.955 -11.908 1.00 95.75 333 THR A N 1
ATOM 2735 C CA . THR A 1 333 ? 5.226 -7.532 -12.265 1.00 95.75 333 THR A CA 1
ATOM 2736 C C . THR A 1 333 ? 4.686 -6.684 -11.108 1.00 95.75 333 THR A C 1
ATOM 2738 O O . THR A 1 333 ? 4.063 -7.213 -10.186 1.00 95.75 333 THR A O 1
ATOM 2741 N N . PRO A 1 334 ? 4.927 -5.362 -11.090 1.00 94.62 334 PRO A N 1
ATOM 2742 C CA . PRO A 1 334 ? 4.369 -4.502 -10.049 1.00 94.62 334 PRO A CA 1
ATOM 2743 C C . PRO A 1 334 ? 2.835 -4.509 -10.001 1.00 94.62 334 PRO A C 1
ATOM 2745 O O . PRO A 1 334 ? 2.258 -4.314 -8.939 1.00 94.62 334 PRO A O 1
ATOM 2748 N N . ASP A 1 335 ? 2.164 -4.747 -11.123 1.00 94.62 335 ASP A N 1
ATOM 2749 C CA . ASP A 1 335 ? 0.708 -4.856 -11.219 1.00 94.62 335 ASP A CA 1
ATOM 2750 C C . ASP A 1 335 ? 0.162 -6.288 -11.063 1.00 94.62 335 ASP A C 1
ATOM 2752 O O . ASP A 1 335 ? -1.049 -6.462 -10.920 1.00 94.62 335 ASP A O 1
ATOM 2756 N N . ASP A 1 336 ? 1.036 -7.297 -11.033 1.00 95.31 336 ASP A N 1
ATOM 2757 C CA . ASP A 1 336 ? 0.705 -8.701 -10.769 1.00 95.31 336 ASP A CA 1
ATOM 2758 C C . ASP A 1 336 ? 1.865 -9.406 -10.030 1.00 95.31 336 ASP A C 1
ATOM 2760 O O . ASP A 1 336 ? 2.635 -10.176 -10.616 1.00 95.31 336 ASP A O 1
ATOM 2764 N N . PRO A 1 337 ? 2.081 -9.086 -8.740 1.00 96.62 337 PRO A N 1
ATOM 2765 C CA . PRO A 1 337 ? 3.156 -9.680 -7.953 1.00 96.62 337 PRO A CA 1
ATOM 2766 C C . PRO A 1 337 ? 2.840 -11.136 -7.591 1.00 96.62 337 PRO A C 1
ATOM 2768 O O . PRO A 1 337 ? 1.727 -11.456 -7.175 1.00 96.62 337 PRO A O 1
ATOM 2771 N N . ASN A 1 338 ? 3.852 -12.007 -7.643 1.00 96.12 338 ASN A N 1
ATOM 2772 C CA . ASN A 1 338 ? 3.698 -13.424 -7.283 1.00 96.12 338 ASN A CA 1
ATOM 2773 C C . ASN A 1 338 ? 3.312 -13.604 -5.808 1.00 96.12 338 ASN A C 1
ATOM 2775 O O . ASN A 1 338 ? 2.461 -14.426 -5.465 1.00 96.12 338 ASN A O 1
ATOM 2779 N N . ASP A 1 339 ? 3.956 -12.832 -4.934 1.00 96.56 339 ASP A N 1
ATOM 2780 C CA . ASP A 1 339 ? 3.743 -12.863 -3.496 1.00 96.56 339 ASP A CA 1
ATOM 2781 C C . ASP A 1 339 ? 3.305 -11.493 -2.988 1.00 96.56 339 ASP A C 1
ATOM 2783 O O . ASP A 1 339 ? 3.909 -10.472 -3.315 1.00 96.56 339 ASP A O 1
ATOM 2787 N N . ILE A 1 340 ? 2.282 -11.480 -2.134 1.00 97.81 340 ILE A N 1
ATOM 2788 C CA . ILE A 1 340 ? 1.790 -10.274 -1.463 1.00 97.81 340 ILE A CA 1
ATOM 2789 C C . ILE A 1 340 ? 1.779 -10.526 0.036 1.00 97.81 340 ILE A C 1
ATOM 2791 O O . ILE A 1 340 ? 1.197 -11.504 0.508 1.00 97.81 340 ILE A O 1
ATOM 2795 N N . PHE A 1 341 ? 2.371 -9.609 0.790 1.00 98.00 341 PHE A N 1
ATOM 2796 C CA . PHE A 1 341 ? 2.378 -9.621 2.247 1.00 98.00 341 PHE A CA 1
ATOM 2797 C C . PHE A 1 341 ? 1.706 -8.361 2.772 1.00 98.00 341 PHE A C 1
ATOM 2799 O O . PHE A 1 341 ? 2.009 -7.265 2.303 1.00 98.00 341 PHE A O 1
ATOM 2806 N N . VAL A 1 342 ? 0.827 -8.506 3.762 1.00 98.12 342 VAL A N 1
ATOM 2807 C CA . VAL A 1 342 ? 0.173 -7.377 4.438 1.00 98.12 342 VAL A CA 1
ATOM 2808 C C . VAL A 1 342 ? 0.612 -7.387 5.891 1.00 98.12 342 VAL A C 1
ATOM 2810 O O . VAL A 1 342 ? 0.160 -8.210 6.687 1.00 98.12 342 VAL A O 1
ATOM 2813 N N . VAL A 1 343 ? 1.541 -6.498 6.235 1.00 98.25 343 VAL A N 1
ATOM 2814 C CA . VAL A 1 343 ? 2.246 -6.564 7.515 1.00 98.25 343 VAL A CA 1
ATOM 2815 C C . VAL A 1 343 ? 1.961 -5.313 8.345 1.00 98.25 343 VAL A C 1
ATOM 2817 O O . VAL A 1 343 ? 2.220 -4.203 7.882 1.00 98.25 343 VAL A O 1
ATOM 2820 N N . PRO A 1 344 ? 1.470 -5.434 9.589 1.00 98.06 344 PRO A N 1
ATOM 2821 C CA . PRO A 1 344 ? 1.378 -4.292 10.494 1.00 98.06 344 PRO A CA 1
ATOM 2822 C C . PRO A 1 344 ? 2.762 -3.683 10.763 1.00 98.06 344 PRO A C 1
ATOM 2824 O O . PRO A 1 344 ? 3.689 -4.401 11.143 1.00 98.06 344 PRO A O 1
ATOM 2827 N N . LEU A 1 345 ? 2.909 -2.359 10.662 1.00 98.25 345 LEU A N 1
ATOM 2828 C CA . LEU A 1 345 ? 4.193 -1.683 10.902 1.00 98.25 345 LEU A CA 1
ATOM 2829 C C . LEU A 1 345 ? 4.777 -2.018 12.284 1.00 98.25 345 LEU A C 1
ATOM 2831 O O . LEU A 1 345 ? 5.982 -2.212 12.413 1.00 98.25 345 LEU A O 1
ATOM 2835 N N . LYS A 1 346 ? 3.915 -2.171 13.300 1.00 96.44 346 LYS A N 1
ATOM 2836 C CA . LYS A 1 346 ? 4.301 -2.509 14.683 1.00 96.44 346 LYS A CA 1
ATOM 2837 C C . LYS A 1 346 ? 5.160 -3.777 14.798 1.00 96.44 346 LYS A C 1
ATOM 2839 O O . LYS A 1 346 ? 5.895 -3.931 15.769 1.00 96.44 346 LYS A O 1
ATOM 2844 N N . VAL A 1 347 ? 5.068 -4.691 13.826 1.00 96.88 347 VAL A N 1
ATOM 2845 C CA . VAL A 1 347 ? 5.853 -5.934 13.808 1.00 96.88 347 VAL A CA 1
ATOM 2846 C C . VAL A 1 347 ? 7.054 -5.885 12.853 1.00 96.88 347 VAL A C 1
ATOM 2848 O O . VAL A 1 347 ? 7.829 -6.841 12.812 1.00 96.88 347 VAL A O 1
ATOM 2851 N N . LEU A 1 348 ? 7.230 -4.800 12.092 1.00 96.56 348 LEU A N 1
ATOM 2852 C CA . LEU A 1 348 ? 8.362 -4.571 11.190 1.00 96.56 348 LEU A CA 1
ATOM 2853 C C . LEU A 1 348 ? 9.374 -3.621 11.837 1.00 96.56 348 LEU A C 1
ATOM 2855 O O . LEU A 1 348 ? 9.421 -2.426 11.556 1.00 96.56 348 LEU A O 1
ATOM 2859 N N . LYS A 1 349 ? 10.209 -4.177 12.719 1.00 94.44 349 LYS A N 1
ATOM 2860 C CA . LYS A 1 349 ? 11.192 -3.404 13.498 1.00 94.44 349 LYS A CA 1
ATOM 2861 C C . LYS A 1 349 ? 12.415 -2.958 12.691 1.00 94.44 349 LYS A C 1
ATOM 2863 O O . LYS A 1 349 ? 13.070 -1.991 13.066 1.00 94.44 349 LYS A O 1
ATOM 2868 N N . TYR A 1 350 ? 12.724 -3.650 11.594 1.00 96.25 350 TYR A N 1
ATOM 2869 C CA . TYR A 1 350 ? 13.946 -3.447 10.816 1.00 96.25 350 TYR A CA 1
ATOM 2870 C C . TYR A 1 350 ? 13.638 -3.195 9.335 1.00 96.25 350 TYR A C 1
ATOM 2872 O O . TYR A 1 350 ? 12.641 -3.722 8.839 1.00 96.25 350 TYR A O 1
ATOM 2880 N N . PRO A 1 351 ? 14.490 -2.443 8.607 1.00 96.88 351 PRO A N 1
ATOM 2881 C CA . PRO A 1 351 ? 14.305 -2.169 7.176 1.00 96.88 351 PRO A CA 1
ATOM 2882 C C . PRO A 1 351 ? 14.353 -3.405 6.262 1.00 96.88 351 PRO A C 1
ATOM 2884 O O . PRO A 1 351 ? 13.819 -3.370 5.154 1.00 96.88 351 PRO A O 1
ATOM 2887 N N . HIS A 1 352 ? 14.974 -4.495 6.722 1.00 97.81 352 HIS A N 1
ATOM 2888 C CA . HIS A 1 352 ? 14.995 -5.795 6.049 1.00 97.81 352 HIS A CA 1
ATOM 2889 C C . HIS A 1 352 ? 14.131 -6.801 6.814 1.00 97.81 352 HIS A C 1
ATOM 2891 O O . HIS A 1 352 ? 14.217 -6.890 8.039 1.00 97.81 352 HIS A O 1
ATOM 2897 N N . ALA A 1 353 ? 13.292 -7.543 6.092 1.00 97.44 353 ALA A N 1
ATOM 2898 C CA . ALA A 1 353 ? 12.428 -8.583 6.639 1.00 97.44 353 ALA A CA 1
ATOM 2899 C C . ALA A 1 353 ? 12.708 -9.925 5.950 1.00 97.44 353 ALA A C 1
ATOM 2901 O O . ALA A 1 353 ? 12.602 -10.028 4.728 1.00 97.44 353 ALA A O 1
ATOM 2902 N N . LYS A 1 354 ? 13.043 -10.963 6.728 1.00 97.88 354 LYS A N 1
ATOM 2903 C CA . LYS A 1 354 ? 13.279 -12.323 6.211 1.00 97.88 354 LYS A CA 1
ATOM 2904 C C . LYS A 1 354 ? 12.010 -12.906 5.580 1.00 97.88 354 LYS A C 1
ATOM 2906 O O . LYS A 1 354 ? 10.917 -12.703 6.105 1.00 97.88 354 LYS A O 1
ATOM 2911 N N . ALA A 1 355 ? 12.156 -13.674 4.504 1.00 96.81 355 ALA A N 1
ATOM 2912 C CA . ALA A 1 355 ? 11.037 -14.287 3.788 1.00 96.81 355 ALA A CA 1
ATOM 2913 C C . ALA A 1 355 ? 10.219 -15.229 4.689 1.00 96.81 355 ALA A C 1
ATOM 2915 O O . ALA A 1 355 ? 8.997 -15.131 4.725 1.00 96.81 355 ALA A O 1
ATOM 2916 N N . GLU A 1 356 ? 10.887 -16.048 5.504 1.00 96.50 356 GLU A N 1
ATOM 2917 C CA . GLU A 1 356 ? 10.252 -16.918 6.509 1.00 96.50 356 GLU A CA 1
ATOM 2918 C C . GLU A 1 356 ? 9.385 -16.124 7.495 1.00 96.50 356 GLU A C 1
ATOM 2920 O O . GLU A 1 356 ? 8.269 -16.515 7.832 1.00 96.50 356 GLU A O 1
ATOM 2925 N N . TYR A 1 357 ? 9.868 -14.954 7.922 1.00 97.38 357 TYR A N 1
ATOM 2926 C CA . TYR A 1 357 ? 9.114 -14.071 8.804 1.00 97.38 357 TYR A CA 1
ATOM 2927 C C . TYR A 1 357 ? 7.911 -13.439 8.099 1.00 97.38 357 TYR A C 1
ATOM 2929 O O . TYR A 1 357 ? 6.872 -13.237 8.728 1.00 97.38 357 TYR A O 1
ATOM 2937 N N . LEU A 1 358 ? 8.043 -13.111 6.810 1.00 97.44 358 LEU A N 1
ATOM 2938 C CA . LEU A 1 358 ? 6.957 -12.572 5.993 1.00 97.44 358 LEU A CA 1
ATOM 2939 C C . LEU A 1 358 ? 5.892 -13.627 5.671 1.00 97.44 358 LEU A C 1
ATOM 2941 O O . LEU A 1 358 ? 4.724 -13.268 5.569 1.00 97.44 358 LEU A O 1
ATOM 2945 N N . ALA A 1 359 ? 6.248 -14.911 5.581 1.00 96.31 359 ALA A N 1
ATOM 2946 C CA . ALA A 1 359 ? 5.339 -15.991 5.189 1.00 96.31 359 ALA A CA 1
ATOM 2947 C C . ALA A 1 359 ? 4.041 -16.043 6.020 1.00 96.31 359 ALA A C 1
ATOM 2949 O O . ALA A 1 359 ? 2.966 -16.264 5.467 1.00 96.31 359 ALA A O 1
ATOM 2950 N N . LYS A 1 360 ? 4.104 -15.734 7.322 1.00 96.06 360 LYS A N 1
ATOM 2951 C CA . LYS A 1 360 ? 2.919 -15.672 8.208 1.00 96.06 360 LYS A CA 1
ATOM 2952 C C . LYS A 1 360 ? 1.944 -14.525 7.899 1.00 96.06 360 LYS A C 1
ATOM 2954 O O . LYS A 1 360 ? 0.824 -14.521 8.397 1.00 96.06 360 LYS A O 1
ATOM 2959 N N . TRP A 1 361 ? 2.380 -13.548 7.108 1.00 96.81 361 TRP A N 1
ATOM 2960 C CA . TRP A 1 361 ? 1.602 -12.390 6.659 1.00 96.81 361 TRP A CA 1
ATOM 2961 C C . TRP A 1 361 ? 1.231 -12.479 5.176 1.00 96.81 361 TRP A C 1
ATOM 2963 O O . TRP A 1 361 ? 0.749 -11.500 4.599 1.00 96.81 361 TRP A O 1
ATOM 2973 N N . LYS A 1 362 ? 1.501 -13.624 4.538 1.00 96.25 362 LYS A N 1
ATOM 2974 C CA . LYS A 1 362 ? 1.230 -13.832 3.120 1.00 96.25 362 LYS A CA 1
ATOM 2975 C C . LYS A 1 362 ? -0.272 -13.839 2.869 1.00 96.25 362 LYS A C 1
ATOM 2977 O O . LYS A 1 362 ? -1.034 -14.555 3.522 1.00 96.25 362 LYS A O 1
ATOM 2982 N N . LYS A 1 363 ? -0.696 -13.060 1.882 1.00 94.00 363 LYS A N 1
ATOM 2983 C CA . LYS A 1 363 ? -2.074 -13.046 1.413 1.00 94.00 363 LYS A CA 1
ATOM 2984 C C . LYS A 1 363 ? -2.331 -14.270 0.542 1.00 94.00 363 LYS A C 1
ATOM 2986 O O . LYS A 1 363 ? -1.562 -14.589 -0.359 1.00 94.00 363 LYS A O 1
ATOM 2991 N N . SER A 1 364 ? -3.426 -14.971 0.823 1.00 85.25 364 SER A N 1
ATOM 2992 C CA . SER A 1 364 ? -3.826 -16.150 0.056 1.00 85.25 364 SER A CA 1
ATOM 2993 C C . SER A 1 364 ? -4.644 -15.754 -1.176 1.00 85.25 364 SER A C 1
ATOM 2995 O O . SER A 1 364 ? -5.784 -15.297 -1.049 1.00 85.25 364 SER A O 1
ATOM 2997 N N . GLY A 1 365 ? -4.071 -15.984 -2.359 1.00 75.69 365 GLY A N 1
ATOM 2998 C CA . GLY A 1 365 ? -4.720 -15.775 -3.654 1.00 75.69 365 GLY A CA 1
ATOM 2999 C C . GLY A 1 365 ? -4.985 -14.308 -4.006 1.00 75.69 365 GLY A C 1
ATOM 3000 O O . GLY A 1 365 ? -4.661 -13.384 -3.262 1.00 75.69 365 GLY A O 1
ATOM 3001 N N . ASN A 1 366 ? -5.636 -14.097 -5.152 1.00 69.75 366 ASN A N 1
ATOM 3002 C CA . ASN A 1 366 ? -5.885 -12.772 -5.726 1.00 69.75 366 ASN A CA 1
ATOM 3003 C C . ASN A 1 366 ? -7.133 -12.068 -5.142 1.00 69.75 366 ASN A C 1
ATOM 3005 O O . ASN A 1 366 ? -7.945 -11.488 -5.864 1.00 69.75 366 ASN A O 1
ATOM 3009 N N . LYS A 1 367 ? -7.343 -12.179 -3.825 1.00 83.94 367 LYS A N 1
ATOM 3010 C CA . LYS A 1 367 ? -8.524 -11.623 -3.141 1.00 83.94 367 LYS A CA 1
ATOM 3011 C C . LYS A 1 367 ? -8.346 -10.129 -2.852 1.00 83.94 367 LYS A C 1
ATOM 3013 O O . LYS A 1 367 ? -7.226 -9.656 -2.682 1.00 83.94 367 LYS A O 1
ATOM 3018 N N . ASN A 1 368 ? -9.451 -9.397 -2.726 1.00 92.81 368 ASN A N 1
ATOM 3019 C CA . ASN A 1 368 ? -9.432 -8.006 -2.260 1.00 92.81 368 ASN A CA 1
ATOM 3020 C C . ASN A 1 368 ? -8.917 -7.900 -0.815 1.00 92.81 368 ASN A C 1
ATOM 3022 O O . ASN A 1 368 ? -8.923 -8.884 -0.061 1.00 92.81 368 ASN A O 1
ATOM 3026 N N . PHE A 1 369 ? -8.460 -6.707 -0.436 1.00 94.00 369 PHE A N 1
ATOM 3027 C CA . PHE A 1 369 ? -8.103 -6.413 0.946 1.00 94.00 369 PHE A CA 1
ATOM 3028 C C . PHE A 1 369 ? -9.357 -6.210 1.793 1.00 94.00 369 PHE A C 1
ATOM 3030 O O . PHE A 1 369 ? -10.346 -5.627 1.340 1.00 94.00 369 PHE A O 1
ATOM 3037 N N . PHE A 1 370 ? -9.308 -6.673 3.038 1.00 92.94 370 PHE A N 1
ATOM 3038 C CA . PHE A 1 370 ? -10.364 -6.422 4.012 1.00 92.94 370 PHE A CA 1
ATOM 3039 C C . PHE A 1 370 ? -9.784 -5.970 5.346 1.00 92.94 370 PHE A C 1
ATOM 3041 O O . PHE A 1 370 ? -8.692 -6.372 5.747 1.00 92.94 370 PHE A O 1
ATOM 3048 N N . PHE A 1 371 ? -10.543 -5.134 6.049 1.00 93.31 371 PHE A N 1
ATOM 3049 C CA . PHE A 1 371 ? -10.161 -4.613 7.351 1.00 93.31 371 PHE A CA 1
ATOM 3050 C C . PHE A 1 371 ? -11.006 -5.281 8.433 1.00 93.31 371 PHE A C 1
ATOM 3052 O O . PHE A 1 371 ? -12.231 -5.148 8.451 1.00 93.31 371 PHE A O 1
ATOM 3059 N N . ASN A 1 372 ? -10.361 -6.023 9.331 1.00 92.00 372 ASN A N 1
ATOM 3060 C CA . ASN A 1 372 ? -11.029 -6.603 10.487 1.00 92.00 372 ASN A CA 1
ATOM 3061 C C . ASN A 1 372 ? -11.125 -5.543 11.590 1.00 92.00 372 ASN A C 1
ATOM 3063 O O . ASN A 1 372 ? -10.117 -5.168 12.184 1.00 92.00 372 ASN A O 1
ATOM 3067 N N . THR A 1 373 ? -12.341 -5.082 11.880 1.00 87.44 373 THR A N 1
ATOM 3068 C CA . THR A 1 373 ? -12.593 -4.018 12.862 1.00 87.44 373 THR A CA 1
ATOM 3069 C C . THR A 1 373 ? -12.401 -4.445 14.313 1.00 87.44 373 THR A C 1
ATOM 3071 O O . THR A 1 373 ? -12.262 -3.577 15.164 1.00 87.44 373 THR A O 1
ATOM 3074 N N . GLN A 1 374 ? -12.428 -5.747 14.610 1.00 87.06 374 GLN A N 1
ATOM 3075 C CA . GLN A 1 374 ? -12.222 -6.265 15.967 1.00 87.06 374 GLN A CA 1
ATOM 3076 C C . GLN A 1 374 ? -10.732 -6.350 16.294 1.00 87.06 374 GLN A C 1
ATOM 3078 O O . GLN A 1 374 ? -10.307 -5.944 17.367 1.00 87.06 374 GLN A O 1
ATOM 3083 N N . THR A 1 375 ? -9.932 -6.859 15.355 1.00 90.94 375 THR A N 1
ATOM 3084 C CA . THR A 1 375 ? -8.485 -7.030 15.554 1.00 90.94 375 THR A CA 1
ATOM 3085 C C . THR A 1 375 ? -7.664 -5.836 15.067 1.00 90.94 375 THR A C 1
ATOM 3087 O O . THR A 1 375 ? -6.452 -5.824 15.257 1.00 90.94 375 THR A O 1
ATOM 3090 N N . GLU A 1 376 ? -8.294 -4.895 14.358 1.00 89.94 376 GLU A N 1
ATOM 3091 C CA . GLU A 1 376 ? -7.652 -3.790 13.630 1.00 89.94 376 GLU A CA 1
ATOM 3092 C C . GLU A 1 376 ? -6.513 -4.273 12.723 1.00 89.94 376 GLU A C 1
ATOM 3094 O O . GLU A 1 376 ? -5.420 -3.708 12.680 1.00 89.94 376 GLU A O 1
ATOM 3099 N N . LEU A 1 377 ? -6.767 -5.372 12.006 1.00 93.44 377 LEU A N 1
ATOM 3100 C CA . LEU A 1 377 ? -5.817 -5.951 11.060 1.00 93.44 377 LEU A CA 1
ATOM 3101 C C . LEU A 1 377 ? -6.347 -5.826 9.640 1.00 93.44 377 LEU A C 1
ATOM 3103 O O . LEU A 1 377 ? -7.492 -6.183 9.359 1.00 93.44 377 LEU A O 1
ATOM 3107 N N . LEU A 1 378 ? -5.469 -5.375 8.752 1.00 94.19 378 LEU A N 1
ATOM 3108 C CA . LEU A 1 378 ? -5.651 -5.444 7.314 1.00 94.19 378 LEU A CA 1
ATOM 3109 C C . LEU A 1 378 ? -5.177 -6.813 6.801 1.00 94.19 378 LEU A C 1
ATOM 3111 O O . LEU A 1 378 ? -4.118 -7.285 7.223 1.00 94.19 378 LEU A O 1
ATOM 3115 N N . LYS A 1 379 ? -5.958 -7.454 5.926 1.00 88.38 379 LYS A N 1
ATOM 3116 C CA . LYS A 1 379 ? -5.698 -8.805 5.399 1.00 88.38 379 LYS A CA 1
ATOM 3117 C C . LYS A 1 379 ? -5.981 -8.931 3.904 1.00 88.38 379 LYS A C 1
ATOM 3119 O O . LYS A 1 379 ? -6.875 -8.238 3.375 1.00 88.38 379 LYS A O 1
#

Secondary structure (DSSP, 8-state):
---PPPTHHHHHHHHHHHTSTTHHHHHHHHHHHHHHHHHHHHHHHTSTTGGGTS-HHHHHHHHHHHHHHHHHHHHHHHHHHHHHHTT----------SSSTTSSS-----PPPSTT---PPPPP-------PEEEEEEEEEPTT--HHHHHHHHHHHHT--GGGGGGGGTT--EEEEEES-HHHHHHHH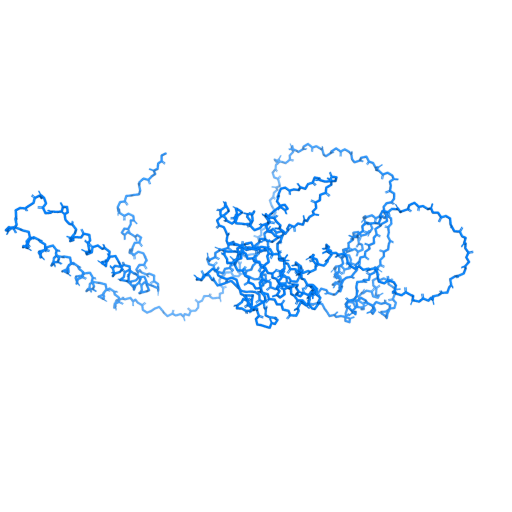HHHHHTTEEEEEEEEPPPPP----------------PPPPHHHHHHHHHHHHHHTB-TTTEEEEEE----EETTEE-GGGGS-SEEEEEEETTEEEEEEEEEEEESS-BTTEEE---TTHHHHHHHHHHHHT--EEEEEEESSBTTB-SEEEEEEGGG--SSEEEHHHHHTTB--SSPPB-EETTTTEE-

Foldseek 3Di:
DDDDDDPVVVVVVLVVCCLDPCNVVVVVVVVVVVVVVCVVVVVVVVDDPVPVPDDPVPPVVVVVVVVVVVVVVVVVVVVVSVVVVVPDDDDDDDDDPDPPPPPPPDDDDDDDDDPPPDDDDDPDPDDDPFQWKKWKKWQAFAPPDDPVQLLVLVCVVVVHDSVVCVVRHVRDIDTPDIDSDPVVSVVVCVSSVVSGIDIDMDIDHDDDDDDDDDDDDDDDPDPPPDDDDPQNQQVLLVVLQVVLADPVFKDWDAADHQDDDPPDGDPCNLEARTKIWGDDDPDTAIAGEHEEEDQAADPQWDQRDDPCSLVSHVVVCVVVVHWYWYWYAYHDGSNDGPWIFTGTSVPVPDSIDHPVRRVVRTDDPPHGWDADPVVRGID

Radius of gyration: 33.15 Å; chains: 1; bounding box: 68×57×114 Å